Protein AF-A0A8T8SFH9-F1 (afdb_monomer)

Nearest PDB structures (foldseek):
  7yaq-assembly1_A-2  TM=5.877E-01  e=1.405E-04  Cucumis sativus
  7vwb-assembly1_B  TM=5.437E-01  e=1.162E-03  Cucumis sativus
  1uww-assembly1_B  TM=4.781E-01  e=2.701E-04  Halalkalibacter akibai
  2c26-assembly1_A  TM=3.599E-01  e=3.799E-05  Acetivi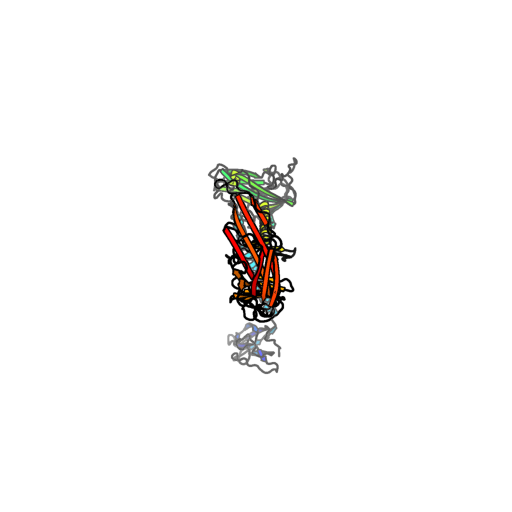brio thermocellus
  8ad2-assembly1_A  TM=5.393E-01  e=3.694E-03  Nicotiana tabacum

Sequence (638 aa):
MIPVDTSRKYRMRSQVSAWSPAGAGPTSTVYIGFVALDANGNYLDHGGYGTYRYAIAVASAIAHNERQSFSIIVTGEGNDGWGKFPPGTKYIRPMAILNYYSTNTYTWLSGIFVEDATESEAASSQASIATSQAAVATDRAAAAQTSFVNTASIQGNSLLKNSAFVDYPVAGFGNLPTGWGVYGSAAGIQRVAGVNGRPYALEFDVTSNPGAQTSVYTSPNAVGMKALDYMVAELDVTLVAGTLGGLGYLIRYSDGVGNYLGEAFDFNVPAMADAAGALPYWDGANQRGEPGKSYKWRILHRVPNNPNIRQVTIYLVADQYFFGWLSKKLRVDWCGLRVATETEVRDKTVLGPMEATVSSHSATLATHDARLASWLQRTSAGPARAEIEMFALDSSGNPTSEINLRARAISLGDVDEVLSVQDGRATVSGDLYVQQGRIVVDTGTHMKVIGNGFGSAGQFVEWFGPKMALNLCTEANGNAWLKKNGDAYFGGTLSAGILKNAVQTTSTSAAASVTTGAFGSNGGARVVTLSYSYSSNETILGACPASPTMTASIQLYRGTDATGVLLTTLNITNGTWSCSPGFGEFEPGGWNVDASGSLTYTDNSGGASASYFARISARNMPVGTNVTQRVGIVSTEA

Radius of gyration: 66.6 Å; Cα contacts (8 Å, |Δi|>4): 1486; chains: 1; bounding box: 108×100×189 Å

Structure (mmCIF, N/CA/C/O backbone):
data_AF-A0A8T8SFH9-F1
#
_entry.id   AF-A0A8T8SFH9-F1
#
loop_
_atom_site.group_PDB
_atom_site.id
_atom_site.type_symbol
_atom_site.label_atom_id
_atom_site.label_alt_id
_atom_site.label_comp_id
_atom_site.label_asym_id
_atom_site.label_entity_id
_atom_site.label_seq_id
_atom_site.pdbx_PDB_ins_code
_atom_site.Cartn_x
_atom_site.Cartn_y
_atom_site.Cartn_z
_atom_site.occupancy
_atom_site.B_iso_or_equiv
_atom_site.auth_seq_id
_atom_site.auth_comp_id
_atom_site.auth_asym_id
_atom_site.auth_atom_id
_atom_site.pdbx_PDB_model_num
ATOM 1 N N . MET A 1 1 ? 11.202 -54.130 -48.002 1.00 83.69 1 MET A N 1
ATOM 2 C CA . MET A 1 1 ? 10.240 -53.241 -47.309 1.00 83.69 1 MET A CA 1
ATOM 3 C C . MET A 1 1 ? 11.057 -52.224 -46.541 1.00 83.69 1 MET A C 1
ATOM 5 O O . MET A 1 1 ? 12.048 -52.629 -45.952 1.00 83.69 1 MET A O 1
ATOM 9 N N . ILE A 1 2 ? 10.711 -50.941 -46.612 1.00 93.50 2 ILE A N 1
ATOM 10 C CA . ILE A 1 2 ? 11.428 -49.865 -45.915 1.00 93.50 2 ILE A CA 1
ATOM 11 C C . ILE A 1 2 ? 10.606 -49.503 -44.672 1.00 93.50 2 ILE A C 1
ATOM 13 O O . ILE A 1 2 ? 9.440 -49.148 -44.848 1.00 93.50 2 ILE A O 1
ATOM 17 N N . PRO A 1 3 ? 11.141 -49.634 -43.446 1.00 95.31 3 PRO A N 1
ATOM 18 C CA . PRO A 1 3 ? 10.433 -49.199 -42.245 1.00 95.31 3 PRO A CA 1
ATOM 19 C C . PRO A 1 3 ? 10.297 -47.675 -42.235 1.00 95.31 3 PRO A C 1
ATOM 21 O O . PRO A 1 3 ? 11.236 -46.968 -42.602 1.00 95.31 3 PRO A O 1
ATOM 24 N N . VAL A 1 4 ? 9.138 -47.178 -41.811 1.00 95.56 4 VAL A N 1
ATOM 25 C CA . VAL A 1 4 ? 8.890 -45.741 -41.639 1.00 95.56 4 VAL A CA 1
ATOM 26 C C . VAL A 1 4 ? 8.213 -45.471 -40.304 1.00 95.56 4 VAL A C 1
ATOM 28 O O . VAL A 1 4 ? 7.349 -46.230 -39.866 1.00 95.56 4 VAL A O 1
ATOM 31 N N . ASP A 1 5 ? 8.591 -44.367 -39.674 1.00 96.62 5 ASP A N 1
ATOM 32 C CA . ASP A 1 5 ? 7.884 -43.795 -38.536 1.00 96.62 5 ASP A CA 1
ATOM 33 C C . ASP A 1 5 ? 7.017 -42.645 -39.042 1.00 96.62 5 ASP A C 1
ATOM 35 O O . ASP A 1 5 ? 7.513 -41.582 -39.403 1.00 96.62 5 ASP A O 1
ATOM 39 N N . THR A 1 6 ? 5.706 -42.846 -39.081 1.00 95.69 6 THR A N 1
ATOM 40 C CA . THR A 1 6 ? 4.773 -41.874 -39.655 1.00 95.69 6 THR A CA 1
ATOM 41 C C . THR A 1 6 ? 4.769 -40.530 -38.923 1.00 95.69 6 THR A C 1
ATOM 43 O O . THR A 1 6 ? 4.331 -39.543 -39.509 1.00 95.69 6 THR A O 1
ATOM 46 N N . SER A 1 7 ? 5.308 -40.433 -37.702 1.00 95.44 7 SER A N 1
ATOM 47 C CA . SER A 1 7 ? 5.492 -39.155 -36.995 1.00 95.44 7 SER A CA 1
ATOM 48 C C . SER A 1 7 ? 6.650 -38.306 -37.539 1.00 95.44 7 SER A C 1
ATOM 50 O O . SER A 1 7 ? 6.708 -37.098 -37.297 1.00 95.44 7 SER A O 1
ATOM 52 N N . ARG A 1 8 ? 7.557 -38.917 -38.306 1.00 96.81 8 ARG A N 1
ATOM 53 C CA . ARG A 1 8 ? 8.742 -38.281 -38.885 1.00 96.81 8 ARG A CA 1
ATOM 54 C C . ARG A 1 8 ? 8.456 -37.755 -40.295 1.00 96.81 8 ARG A C 1
ATOM 56 O O . ARG A 1 8 ? 7.411 -38.030 -40.895 1.00 96.81 8 ARG A O 1
ATOM 63 N N . LYS A 1 9 ? 9.360 -36.925 -40.817 1.00 96.12 9 LYS A N 1
ATOM 64 C CA . LYS A 1 9 ? 9.272 -36.324 -42.156 1.00 96.12 9 LYS A CA 1
ATOM 65 C C . LYS A 1 9 ? 10.235 -37.018 -43.103 1.00 96.12 9 LYS A C 1
ATOM 67 O O . LYS A 1 9 ? 11.445 -36.924 -42.927 1.00 96.12 9 LYS A O 1
ATOM 72 N N . TYR A 1 10 ? 9.708 -37.634 -44.153 1.00 96.69 10 TYR A N 1
ATOM 73 C CA . TYR A 1 10 ? 10.519 -38.296 -45.169 1.00 96.69 10 TYR A CA 1
ATOM 74 C C . TYR A 1 10 ? 10.523 -37.493 -46.457 1.00 96.69 10 TYR A C 1
ATOM 76 O O . TYR A 1 10 ? 9.465 -37.263 -47.046 1.00 96.69 10 TYR A O 1
ATOM 84 N N . ARG A 1 11 ? 11.710 -37.099 -46.923 1.00 96.06 11 ARG A N 1
ATOM 85 C CA . ARG A 1 11 ? 11.864 -36.519 -48.254 1.00 96.06 11 ARG A CA 1
ATOM 86 C C . ARG A 1 11 ? 11.963 -37.649 -49.263 1.00 96.06 11 ARG A C 1
ATOM 88 O O . ARG A 1 11 ? 12.863 -38.486 -49.213 1.00 96.06 11 ARG A O 1
ATOM 95 N N . MET A 1 12 ? 11.005 -37.678 -50.176 1.00 95.56 12 MET A N 1
ATOM 96 C CA . MET A 1 12 ? 10.938 -38.662 -51.241 1.00 95.56 12 MET A CA 1
ATOM 97 C C . MET A 1 12 ? 11.201 -37.979 -52.571 1.00 95.56 12 MET A C 1
ATOM 99 O O . MET A 1 12 ? 10.523 -37.012 -52.920 1.00 95.56 12 MET A O 1
ATOM 103 N N . ARG A 1 13 ? 12.208 -38.461 -53.299 1.00 95.50 13 ARG A N 1
ATOM 104 C CA . ARG A 1 13 ? 12.697 -37.837 -54.530 1.00 95.50 13 ARG A CA 1
ATOM 105 C C . ARG A 1 13 ? 12.774 -38.844 -55.655 1.00 95.50 13 ARG A C 1
ATOM 107 O O . ARG A 1 13 ? 13.091 -40.013 -55.443 1.00 95.50 13 ARG A O 1
ATOM 114 N N . SER A 1 14 ? 12.533 -38.375 -56.867 1.00 95.56 14 SER A N 1
ATOM 115 C CA . SER A 1 14 ? 12.741 -39.178 -58.060 1.00 95.56 14 SER A CA 1
ATOM 116 C C . SER A 1 14 ? 13.090 -38.304 -59.252 1.00 95.56 14 SER A C 1
ATOM 118 O O . SER A 1 14 ? 12.769 -37.119 -59.282 1.00 95.56 14 SER A O 1
ATOM 120 N N . GLN A 1 15 ? 13.756 -38.892 -60.237 1.00 94.94 15 GLN A N 1
ATOM 121 C CA . GLN A 1 15 ? 14.016 -38.254 -61.516 1.00 94.94 15 GLN A CA 1
ATOM 122 C C . GLN A 1 15 ? 13.658 -39.224 -62.630 1.00 94.94 15 GLN A C 1
ATOM 124 O O . GLN A 1 15 ? 14.067 -40.390 -62.606 1.00 94.94 15 GLN A O 1
ATOM 129 N N . VAL A 1 16 ? 12.908 -38.717 -63.600 1.00 93.25 16 VAL A N 1
ATOM 130 C CA . VAL A 1 16 ? 12.372 -39.496 -64.709 1.00 93.25 16 VAL A CA 1
ATOM 131 C C . VAL A 1 16 ? 12.607 -38.769 -66.027 1.00 93.25 16 VAL A C 1
ATOM 133 O O . VAL A 1 16 ? 12.571 -37.538 -66.095 1.00 93.25 16 VAL A O 1
ATOM 136 N N . SER A 1 17 ? 12.860 -39.547 -67.071 1.00 90.94 17 SER A N 1
ATOM 137 C CA . SER A 1 17 ? 12.998 -39.069 -68.443 1.00 90.94 17 SER A CA 1
ATOM 138 C C . SER A 1 17 ? 12.233 -39.968 -69.398 1.00 90.94 17 SER A C 1
ATOM 140 O O . SER A 1 17 ? 12.084 -41.161 -69.131 1.00 90.94 17 SER A O 1
ATOM 142 N N . ALA A 1 18 ? 11.788 -39.413 -70.522 1.00 89.00 18 ALA A N 1
ATOM 143 C CA . ALA A 1 18 ? 11.098 -40.160 -71.566 1.00 89.00 18 ALA A CA 1
ATOM 144 C C . ALA A 1 18 ? 11.756 -39.951 -72.936 1.00 89.00 18 ALA A C 1
ATOM 146 O O . ALA A 1 18 ? 12.239 -38.869 -73.264 1.00 89.00 18 ALA A O 1
ATOM 147 N N . TRP A 1 19 ? 11.755 -40.997 -73.752 1.00 88.00 19 TRP A N 1
ATOM 148 C CA . TRP A 1 19 ? 12.230 -41.005 -75.129 1.00 88.00 19 TRP A CA 1
ATOM 149 C C . TRP A 1 19 ? 11.242 -41.783 -76.000 1.00 88.00 19 TRP A C 1
ATOM 151 O O . TRP A 1 19 ? 10.697 -42.793 -75.577 1.00 88.00 19 TRP A O 1
ATOM 161 N N . SER A 1 20 ? 10.996 -41.327 -77.223 1.00 83.56 20 SER A N 1
ATOM 162 C CA . SER A 1 20 ? 10.034 -41.933 -78.155 1.00 83.56 20 SER A CA 1
ATOM 163 C C . SER A 1 20 ? 10.685 -42.052 -79.533 1.00 83.56 20 SER A C 1
ATOM 165 O O . SER A 1 20 ? 11.169 -41.036 -80.039 1.00 83.56 20 SER A O 1
ATOM 167 N N . PRO A 1 21 ? 10.691 -43.240 -80.165 1.00 78.38 21 PRO A N 1
ATOM 168 C CA . PRO A 1 21 ? 11.213 -43.417 -81.517 1.00 78.38 21 PRO A CA 1
ATOM 169 C C . PRO A 1 21 ? 10.359 -42.703 -82.579 1.00 78.38 21 PRO A C 1
ATOM 171 O O . PRO A 1 21 ? 10.842 -42.478 -83.683 1.00 78.38 21 PRO A O 1
ATOM 174 N N . ALA A 1 22 ? 9.116 -42.316 -82.257 1.00 73.38 22 ALA A N 1
ATOM 175 C CA . ALA A 1 22 ? 8.219 -41.582 -83.154 1.00 73.38 22 ALA A CA 1
ATOM 176 C C . ALA A 1 22 ? 8.472 -40.055 -83.183 1.00 73.38 22 ALA A C 1
ATOM 178 O O . ALA A 1 22 ? 7.793 -39.336 -83.916 1.00 73.38 22 ALA A O 1
ATOM 179 N N . GLY A 1 23 ? 9.435 -39.539 -82.406 1.00 70.81 23 GLY A N 1
ATOM 180 C CA . GLY A 1 23 ? 9.748 -38.107 -82.331 1.00 70.81 23 GLY A CA 1
ATOM 181 C C . GLY A 1 23 ? 8.833 -37.335 -81.373 1.00 70.81 23 GLY A C 1
ATOM 182 O O . GLY A 1 23 ? 8.633 -37.760 -80.236 1.00 70.81 23 GLY A O 1
ATOM 183 N N . ALA A 1 24 ? 8.303 -36.184 -81.812 1.00 65.38 24 ALA A N 1
ATOM 184 C CA . ALA A 1 24 ? 7.523 -35.221 -81.016 1.00 65.38 24 ALA A CA 1
ATOM 185 C C . ALA A 1 24 ? 6.098 -35.697 -80.618 1.00 65.38 24 ALA A C 1
ATOM 187 O O . ALA A 1 24 ? 5.137 -34.933 -80.685 1.00 65.38 24 ALA A O 1
ATOM 188 N N . GLY A 1 25 ? 5.954 -36.950 -80.179 1.00 59.69 25 GLY A N 1
ATOM 189 C CA . GLY A 1 25 ? 4.750 -37.475 -79.525 1.00 59.69 25 GLY A CA 1
ATOM 190 C C . GLY A 1 25 ? 4.937 -38.897 -78.974 1.00 59.69 25 GLY A C 1
ATOM 191 O O . GLY A 1 25 ? 5.950 -39.539 -79.269 1.00 59.69 25 GLY A O 1
ATOM 192 N N . PRO A 1 26 ? 3.945 -39.451 -78.249 1.00 58.88 26 PRO A N 1
ATOM 193 C CA . PRO A 1 26 ? 3.158 -38.859 -77.156 1.00 58.88 26 PRO A CA 1
ATOM 194 C C . PRO A 1 26 ? 3.973 -38.736 -75.845 1.00 58.88 26 PRO A C 1
ATOM 196 O O . PRO A 1 26 ? 5.006 -39.389 -75.676 1.00 58.88 26 PRO A O 1
ATOM 199 N N . THR A 1 27 ? 3.512 -37.894 -74.911 1.00 71.88 27 THR A N 1
ATOM 200 C CA . THR A 1 27 ? 4.072 -37.786 -73.551 1.00 71.88 27 THR A CA 1
ATOM 201 C C . THR A 1 27 ? 3.869 -39.096 -72.792 1.00 71.88 27 THR A C 1
ATOM 203 O O . THR A 1 27 ? 2.802 -39.704 -72.868 1.00 71.88 27 THR A O 1
ATOM 206 N N . SER A 1 28 ? 4.880 -39.545 -72.046 1.00 85.00 28 SER A N 1
ATOM 207 C CA . SER A 1 28 ? 4.666 -40.648 -71.112 1.00 85.00 28 SER A CA 1
ATOM 208 C C . SER A 1 28 ? 4.001 -40.127 -69.843 1.00 85.00 28 SER A C 1
ATOM 210 O O . SER A 1 28 ? 4.488 -39.166 -69.250 1.00 85.00 28 SER A O 1
ATOM 212 N N . THR A 1 29 ? 2.911 -40.755 -69.405 1.00 90.75 29 THR A N 1
ATOM 213 C CA . THR A 1 29 ? 2.301 -40.464 -68.105 1.00 90.75 29 THR A CA 1
ATOM 214 C C . THR A 1 29 ? 2.891 -41.375 -67.037 1.00 90.75 29 THR A C 1
ATOM 216 O O . THR A 1 29 ? 2.795 -42.604 -67.126 1.00 90.75 29 THR A O 1
ATOM 219 N N . VAL A 1 30 ? 3.463 -40.761 -65.999 1.00 91.62 30 VAL A N 1
ATOM 220 C CA . VAL A 1 30 ? 4.100 -41.464 -64.888 1.00 91.62 30 VAL A CA 1
ATOM 221 C C . VAL A 1 30 ? 3.360 -41.262 -63.571 1.00 91.62 30 VAL A C 1
ATOM 223 O O . VAL A 1 30 ? 2.831 -40.187 -63.276 1.00 91.62 30 VAL A O 1
ATOM 226 N N . TYR A 1 31 ? 3.368 -42.312 -62.759 1.00 93.25 31 TYR A N 1
ATOM 227 C CA . TYR A 1 31 ? 2.920 -42.298 -61.374 1.00 93.25 31 TYR A CA 1
ATOM 228 C C . TYR A 1 31 ? 4.036 -42.854 -60.504 1.00 93.25 31 TYR A C 1
ATOM 230 O O . TYR A 1 31 ? 4.497 -43.970 -60.734 1.00 93.25 31 TYR A O 1
ATOM 238 N N . ILE A 1 32 ? 4.488 -42.091 -59.516 1.00 95.00 32 ILE A N 1
ATOM 239 C CA . ILE A 1 32 ? 5.632 -42.458 -58.680 1.00 95.00 32 ILE A CA 1
ATOM 240 C C . ILE A 1 32 ? 5.259 -42.233 -57.220 1.00 95.00 32 ILE A C 1
ATOM 242 O O . ILE A 1 32 ? 4.730 -41.186 -56.844 1.00 95.00 32 ILE A O 1
ATOM 246 N N . GLY A 1 33 ? 5.545 -43.218 -56.378 1.00 94.50 33 GLY A N 1
ATOM 247 C CA . GLY A 1 33 ? 5.275 -43.119 -54.954 1.00 94.50 33 GLY A CA 1
ATOM 248 C C . GLY A 1 33 ? 5.557 -44.422 -54.234 1.00 94.50 33 GLY A C 1
ATOM 249 O O . GLY A 1 33 ? 6.613 -45.025 -54.431 1.00 94.50 33 GLY A O 1
ATOM 250 N N . PHE A 1 34 ? 4.635 -44.854 -53.380 1.00 94.94 34 PHE A N 1
ATOM 251 C CA . PHE A 1 34 ? 4.823 -46.048 -52.574 1.00 94.94 34 PHE A CA 1
ATOM 252 C C . PHE A 1 34 ? 3.524 -46.793 -52.268 1.00 94.94 34 PHE A C 1
ATOM 254 O O . PHE A 1 34 ? 2.430 -46.233 -52.193 1.00 94.94 34 PHE A O 1
ATOM 261 N N . VAL A 1 35 ? 3.688 -48.087 -52.031 1.00 94.94 35 VAL A N 1
ATOM 262 C CA . VAL A 1 35 ? 2.695 -48.950 -51.402 1.00 94.94 35 VAL A CA 1
ATOM 263 C C . VAL A 1 35 ? 2.871 -48.860 -49.891 1.00 94.94 35 VAL A C 1
ATOM 265 O O . VAL A 1 35 ? 4.000 -49.002 -49.413 1.00 94.94 35 VAL A O 1
ATOM 268 N N . ALA A 1 36 ? 1.784 -48.650 -49.152 1.00 95.44 36 ALA A N 1
ATOM 269 C CA . ALA A 1 36 ? 1.792 -48.646 -47.694 1.00 95.44 36 ALA A CA 1
ATOM 270 C C . ALA A 1 36 ? 1.401 -50.019 -47.139 1.00 95.44 36 ALA A C 1
ATOM 272 O O . ALA A 1 36 ? 0.486 -50.669 -47.648 1.00 95.44 36 ALA A O 1
ATOM 273 N N . LEU A 1 37 ? 2.121 -50.463 -46.110 1.00 95.56 37 LEU A N 1
ATOM 274 C CA . LEU A 1 37 ? 1.965 -51.784 -45.516 1.00 95.56 37 LEU A CA 1
ATOM 275 C C . LEU A 1 37 ? 1.876 -51.674 -43.992 1.00 95.56 37 LEU A C 1
ATOM 277 O O . LEU A 1 37 ? 2.598 -50.874 -43.382 1.00 95.56 37 LEU A O 1
ATOM 281 N N . ASP A 1 38 ? 1.010 -52.488 -43.393 1.00 95.56 38 ASP A N 1
ATOM 282 C CA . ASP A 1 38 ? 0.868 -52.598 -41.939 1.00 95.56 38 ASP A CA 1
ATOM 283 C C . ASP A 1 38 ? 2.044 -53.369 -41.301 1.00 95.56 38 ASP A C 1
ATOM 285 O O . ASP A 1 38 ? 2.980 -53.803 -41.981 1.00 95.56 38 ASP A O 1
ATOM 289 N N . ALA A 1 39 ? 2.007 -53.552 -39.977 1.00 94.75 39 ALA A N 1
ATOM 290 C CA . ALA A 1 39 ? 3.039 -54.282 -39.230 1.00 94.75 39 ALA A CA 1
ATOM 291 C C . ALA A 1 39 ? 3.216 -55.746 -39.681 1.00 94.75 39 ALA A C 1
ATOM 293 O O . ALA A 1 39 ? 4.299 -56.306 -39.530 1.00 94.75 39 ALA A O 1
ATOM 294 N N . ASN A 1 40 ? 2.168 -56.348 -40.245 1.00 94.88 40 ASN A N 1
ATOM 295 C CA . ASN A 1 40 ? 2.146 -57.733 -40.706 1.00 94.88 40 ASN A CA 1
ATOM 296 C C . ASN A 1 40 ? 2.504 -57.854 -42.199 1.00 94.88 40 ASN A C 1
ATOM 298 O O . ASN A 1 40 ? 2.594 -58.960 -42.728 1.00 94.88 40 ASN A O 1
ATOM 302 N N . GLY A 1 41 ? 2.726 -56.728 -42.886 1.00 90.69 41 GLY A N 1
ATOM 303 C CA . GLY A 1 41 ? 3.025 -56.677 -44.312 1.00 90.69 41 GLY A CA 1
ATOM 304 C C . GLY A 1 41 ? 1.798 -56.728 -45.225 1.00 90.69 41 GLY A C 1
ATOM 305 O O . GLY A 1 41 ? 1.976 -56.931 -46.429 1.00 90.69 41 GLY A O 1
ATOM 306 N N . ASN A 1 42 ? 0.588 -56.524 -44.694 1.00 94.25 42 ASN A N 1
ATOM 307 C CA . ASN A 1 42 ? -0.634 -56.414 -45.491 1.00 94.25 42 ASN A CA 1
ATOM 308 C C . ASN A 1 42 ? -0.739 -55.036 -46.148 1.00 94.25 42 ASN A C 1
ATOM 310 O O . ASN A 1 42 ? -0.298 -54.035 -45.583 1.00 94.25 42 ASN A O 1
ATOM 314 N N . TYR A 1 43 ? -1.364 -54.983 -47.324 1.00 93.12 43 TYR A N 1
ATOM 315 C CA . TYR A 1 43 ? -1.677 -53.735 -48.022 1.00 93.12 43 TYR A CA 1
ATOM 316 C C . TYR A 1 43 ? -2.681 -52.900 -47.225 1.00 93.12 43 TYR A C 1
ATOM 318 O O . TYR A 1 43 ? -3.707 -53.415 -46.784 1.00 93.12 43 TYR A O 1
ATOM 326 N N . LEU A 1 44 ? -2.383 -51.612 -47.063 1.00 92.62 44 LEU A N 1
ATOM 327 C CA . LEU A 1 44 ? -3.268 -50.655 -46.402 1.00 92.62 44 LEU A CA 1
ATOM 328 C C . LEU A 1 44 ? -4.176 -49.944 -47.405 1.00 92.62 44 LEU A C 1
ATOM 330 O O . LEU A 1 44 ? -3.811 -49.764 -48.565 1.00 92.62 44 LEU A O 1
ATOM 334 N N . ASP A 1 45 ? -5.348 -49.512 -46.941 1.00 88.12 45 ASP A N 1
ATOM 335 C CA . ASP A 1 45 ? -6.274 -48.720 -47.748 1.00 88.12 45 ASP A CA 1
ATOM 336 C C . ASP A 1 45 ? -5.770 -47.277 -47.914 1.00 88.12 45 ASP A C 1
ATOM 338 O O . ASP A 1 45 ? -5.548 -46.537 -46.951 1.00 88.12 45 ASP A O 1
ATOM 342 N N . HIS A 1 46 ? -5.612 -46.870 -49.169 1.00 86.69 46 HIS A N 1
ATOM 343 C CA . HIS A 1 46 ? -5.162 -45.542 -49.567 1.00 86.69 46 HIS A CA 1
ATOM 344 C C . HIS A 1 46 ? -6.329 -44.540 -49.737 1.00 86.69 46 HIS A C 1
ATOM 346 O O . HIS A 1 46 ? -6.092 -43.356 -50.012 1.00 86.69 46 HIS A O 1
ATOM 352 N N . GLY A 1 47 ? -7.578 -44.977 -49.538 1.00 85.69 47 GLY A N 1
ATOM 353 C CA . GLY A 1 47 ? -8.784 -44.161 -49.653 1.00 85.69 47 GLY A CA 1
ATOM 354 C C . GLY A 1 47 ? -8.999 -43.631 -51.075 1.00 85.69 47 GLY A C 1
ATOM 355 O O . GLY A 1 47 ? -8.704 -44.298 -52.064 1.00 85.69 47 GLY A O 1
ATOM 356 N N . GLY A 1 48 ? -9.466 -42.384 -51.198 1.00 83.75 48 GLY A N 1
ATOM 357 C CA . GLY A 1 48 ? -9.725 -41.734 -52.494 1.00 83.75 48 GLY A CA 1
ATOM 358 C C . GLY A 1 48 ? -8.487 -41.437 -53.358 1.00 83.75 48 GLY A C 1
ATOM 359 O O . GLY A 1 48 ? -8.625 -40.874 -54.439 1.00 83.75 48 GLY A O 1
ATOM 360 N N . TYR A 1 49 ? -7.281 -41.800 -52.912 1.00 84.38 49 TYR A N 1
ATOM 361 C CA . TYR A 1 49 ? -6.009 -41.471 -53.572 1.00 84.38 49 TYR A CA 1
ATOM 362 C C . TYR A 1 49 ? -5.497 -42.585 -54.502 1.00 84.38 49 TYR A C 1
ATOM 364 O O . TYR A 1 49 ? -4.359 -42.538 -54.972 1.00 84.38 49 TYR A O 1
ATOM 372 N N . GLY A 1 50 ? -6.356 -43.561 -54.807 1.00 77.44 50 GLY A N 1
ATOM 373 C CA . GLY A 1 50 ? -6.088 -44.654 -55.738 1.00 77.44 50 GLY A CA 1
ATOM 374 C C . GLY A 1 50 ? -5.535 -45.904 -55.056 1.00 77.44 50 GLY A C 1
ATOM 375 O O . GLY A 1 50 ? -5.542 -46.025 -53.839 1.00 77.44 50 GLY A O 1
ATOM 376 N N . THR A 1 51 ? -5.061 -46.859 -55.858 1.00 82.44 51 THR A N 1
ATOM 377 C CA . THR A 1 51 ? -4.580 -48.168 -55.373 1.00 82.44 51 THR A CA 1
ATOM 378 C C . THR A 1 51 ? -3.299 -48.072 -54.538 1.00 82.44 51 THR A C 1
ATOM 380 O O . THR A 1 51 ? -3.068 -48.911 -53.674 1.00 82.44 51 THR A O 1
ATOM 383 N N . TYR A 1 52 ? -2.471 -47.054 -54.788 1.00 90.06 52 TYR A N 1
ATOM 384 C CA . TYR A 1 52 ? -1.191 -46.822 -54.120 1.00 90.06 52 TYR A CA 1
ATOM 385 C C . TYR A 1 52 ? -0.993 -45.321 -53.861 1.00 90.06 52 TYR A C 1
ATOM 387 O O . TYR A 1 52 ? -1.646 -44.483 -54.480 1.00 90.06 52 TYR A O 1
ATOM 395 N N . ARG A 1 53 ? -0.064 -44.944 -52.971 1.00 92.88 53 ARG A N 1
ATOM 396 C CA . ARG A 1 53 ? 0.201 -43.534 -52.641 1.00 92.88 53 ARG A CA 1
ATOM 397 C C . ARG A 1 53 ? 1.198 -42.957 -53.641 1.00 92.88 53 ARG A C 1
ATOM 399 O O . ARG A 1 53 ? 2.405 -43.034 -53.426 1.00 92.88 53 ARG A O 1
ATOM 406 N N . TYR A 1 54 ? 0.709 -42.332 -54.706 1.00 93.38 54 TYR A N 1
ATOM 407 C CA . TYR A 1 54 ? 1.529 -41.677 -55.738 1.00 93.38 54 TYR A CA 1
ATOM 408 C C . TYR A 1 54 ? 2.080 -40.303 -55.304 1.00 93.38 54 TYR A C 1
ATOM 410 O O . TYR A 1 54 ? 1.978 -39.320 -56.024 1.00 93.38 54 TYR A O 1
ATOM 418 N N . ALA A 1 55 ? 2.644 -40.215 -54.097 1.00 92.31 55 ALA A N 1
ATOM 419 C CA . ALA A 1 55 ? 3.045 -38.952 -53.470 1.00 92.31 55 ALA A CA 1
ATOM 420 C C . ALA A 1 55 ? 4.075 -38.141 -54.275 1.00 92.31 55 ALA A C 1
ATOM 422 O O . ALA A 1 55 ? 4.104 -36.920 -54.175 1.00 92.31 55 ALA A O 1
ATOM 423 N N . ILE A 1 56 ? 4.949 -38.812 -55.029 1.00 94.75 56 ILE A N 1
ATOM 424 C CA . ILE A 1 56 ? 6.106 -38.178 -55.671 1.00 94.75 56 ILE A CA 1
ATOM 425 C C . ILE A 1 56 ? 5.700 -37.567 -57.015 1.00 94.75 56 ILE A C 1
ATOM 427 O O . ILE A 1 56 ? 6.087 -36.443 -57.314 1.00 94.75 56 ILE A O 1
ATOM 431 N N . ALA A 1 57 ? 4.914 -38.291 -57.812 1.00 92.75 57 ALA A N 1
ATOM 432 C CA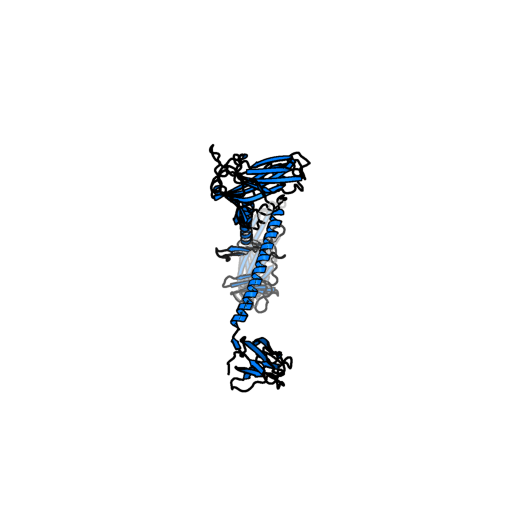 . ALA A 1 57 ? 4.370 -37.815 -59.079 1.00 92.75 57 ALA A CA 1
ATOM 433 C C . ALA A 1 57 ? 3.013 -38.480 -59.335 1.00 92.75 57 ALA A C 1
ATOM 435 O O . ALA A 1 57 ? 2.909 -39.708 -59.286 1.00 92.75 57 ALA A O 1
ATOM 436 N N . VAL A 1 58 ? 1.988 -37.681 -59.633 1.00 91.44 58 VAL A N 1
ATOM 437 C CA . VAL A 1 58 ? 0.631 -38.154 -59.947 1.00 91.44 58 VAL A CA 1
ATOM 438 C C . VAL A 1 58 ? 0.305 -37.735 -61.369 1.00 91.44 58 VAL A C 1
ATOM 440 O O . VAL A 1 58 ? 0.364 -36.543 -61.670 1.00 91.44 58 VAL A O 1
ATOM 443 N N . ALA A 1 59 ? -0.038 -38.697 -62.229 1.00 90.69 59 ALA A N 1
ATOM 444 C CA . ALA A 1 59 ? -0.463 -38.448 -63.609 1.00 90.69 59 ALA A CA 1
ATOM 445 C C . ALA A 1 59 ? 0.456 -37.465 -64.364 1.00 90.69 59 ALA A C 1
ATOM 447 O O . ALA A 1 59 ? -0.005 -36.635 -65.146 1.00 90.69 59 ALA A O 1
ATOM 448 N N . SER A 1 60 ? 1.761 -37.510 -64.087 1.00 90.62 60 SER A N 1
ATOM 449 C CA . SER A 1 60 ? 2.697 -36.489 -64.552 1.00 90.62 60 SER A CA 1
ATOM 450 C C . SER A 1 60 ? 3.169 -36.832 -65.960 1.00 90.62 60 SER A C 1
ATOM 452 O O . SER A 1 60 ? 3.650 -37.936 -66.201 1.00 90.62 60 SER A O 1
ATOM 454 N N . ALA A 1 61 ? 2.992 -35.907 -66.900 1.00 90.06 61 ALA A N 1
ATOM 455 C CA . ALA A 1 61 ? 3.378 -36.095 -68.293 1.00 90.06 61 ALA A CA 1
ATOM 456 C C . ALA A 1 61 ? 4.849 -35.712 -68.505 1.00 90.06 61 ALA A C 1
ATOM 458 O O . ALA A 1 61 ? 5.244 -34.598 -68.173 1.00 90.06 61 ALA A O 1
ATOM 459 N N . ILE A 1 62 ? 5.631 -36.621 -69.087 1.00 89.38 62 ILE A N 1
ATOM 460 C CA . ILE A 1 62 ? 7.043 -36.425 -69.432 1.00 89.38 62 ILE A CA 1
ATOM 461 C C . ILE A 1 62 ? 7.176 -36.453 -70.953 1.00 89.38 62 ILE A C 1
ATOM 463 O O . ILE A 1 62 ? 6.842 -37.458 -71.593 1.00 89.38 62 ILE A O 1
ATOM 467 N N . ALA A 1 63 ? 7.633 -35.353 -71.548 1.00 88.38 63 ALA A N 1
ATOM 468 C CA . ALA A 1 63 ? 7.795 -35.246 -72.991 1.00 88.38 63 ALA A CA 1
ATOM 469 C C . ALA A 1 63 ? 9.040 -35.984 -73.509 1.00 88.38 63 ALA A C 1
ATOM 471 O O . ALA A 1 63 ? 9.950 -36.356 -72.765 1.00 88.38 63 ALA A O 1
ATOM 472 N N . HIS A 1 64 ? 9.077 -36.194 -74.826 1.00 86.94 64 HIS A N 1
ATOM 473 C CA . HIS A 1 64 ? 10.242 -36.737 -75.520 1.00 86.94 64 HIS A CA 1
ATOM 474 C C . HIS A 1 64 ? 11.492 -35.884 -75.241 1.00 86.94 64 HIS A C 1
ATOM 476 O O . HIS A 1 64 ? 11.462 -34.671 -75.428 1.00 86.94 64 HIS A O 1
ATOM 482 N N . ASN A 1 65 ? 12.590 -36.528 -74.835 1.00 88.12 65 ASN A N 1
ATOM 483 C CA . ASN A 1 65 ? 13.854 -35.904 -74.422 1.00 88.12 65 ASN A CA 1
ATOM 484 C C . ASN A 1 65 ? 13.754 -34.965 -73.208 1.00 88.12 65 ASN A C 1
ATOM 486 O O . ASN A 1 65 ? 14.692 -34.216 -72.934 1.00 88.12 65 ASN A O 1
ATOM 490 N N . GLU A 1 66 ? 12.664 -35.019 -72.443 1.00 88.69 66 GLU A N 1
ATOM 491 C CA . GLU A 1 66 ? 12.533 -34.256 -71.208 1.00 88.69 66 GLU A CA 1
ATOM 492 C C . GLU A 1 66 ? 13.084 -35.037 -70.008 1.00 88.69 66 GLU A C 1
ATOM 494 O O . GLU A 1 66 ? 13.011 -36.268 -69.929 1.00 88.69 66 GLU A O 1
ATOM 499 N N . ARG A 1 67 ? 13.635 -34.308 -69.037 1.00 91.06 67 ARG A N 1
ATOM 500 C CA . ARG A 1 67 ? 14.012 -34.825 -67.723 1.00 91.06 67 ARG A CA 1
ATOM 501 C C . ARG A 1 67 ? 13.345 -33.978 -66.652 1.00 91.06 67 ARG A C 1
ATOM 503 O O . ARG A 1 67 ? 13.620 -32.787 -66.564 1.00 91.06 67 ARG A O 1
ATOM 510 N N . GLN A 1 68 ? 12.540 -34.608 -65.803 1.00 93.25 68 GLN A N 1
ATOM 511 C CA . GLN A 1 68 ? 11.894 -33.948 -64.671 1.00 93.25 68 GLN A CA 1
ATOM 512 C C . GLN A 1 68 ? 12.353 -34.561 -63.351 1.00 93.25 68 GLN A C 1
ATOM 514 O O . GLN A 1 68 ? 12.575 -35.770 -63.247 1.00 93.25 68 GLN A O 1
ATOM 519 N N . SER A 1 69 ? 12.503 -33.705 -62.340 1.00 95.06 69 SER A N 1
ATOM 520 C CA . SER A 1 69 ? 12.837 -34.103 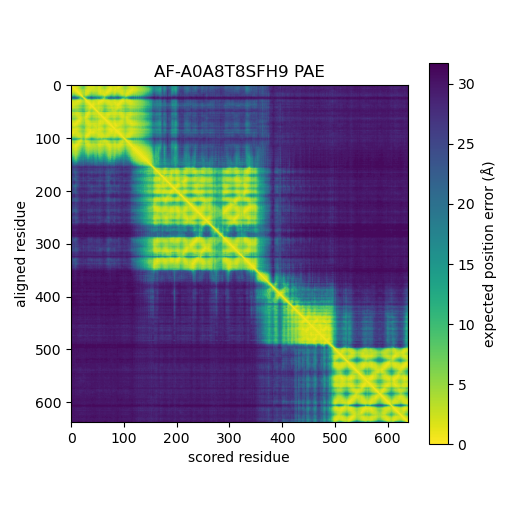-60.973 1.00 95.06 69 SER A CA 1
ATOM 521 C C . SER A 1 69 ? 11.664 -33.779 -60.059 1.00 95.06 69 SER A C 1
ATOM 523 O O . SER A 1 69 ? 11.140 -32.670 -60.090 1.00 95.06 69 SER A O 1
ATOM 525 N N . PHE A 1 70 ? 11.292 -34.737 -59.224 1.00 95.06 70 PHE A N 1
ATOM 526 C CA . PHE A 1 70 ? 10.197 -34.638 -58.272 1.00 95.06 70 PHE A CA 1
ATOM 527 C C . PHE A 1 70 ? 10.729 -34.761 -56.848 1.00 95.06 70 PHE A C 1
ATOM 529 O O . PHE A 1 70 ? 11.659 -35.530 -56.586 1.00 95.06 70 PHE A O 1
ATOM 536 N N . SER A 1 71 ? 10.130 -34.013 -55.926 1.00 94.62 71 SER A N 1
ATOM 537 C CA . SER A 1 71 ? 10.461 -34.046 -54.504 1.00 94.62 71 SER A CA 1
ATOM 538 C C . SER A 1 71 ? 9.226 -33.721 -53.677 1.00 94.62 71 SER A C 1
ATOM 540 O O . SER A 1 71 ? 8.546 -32.736 -53.950 1.00 94.62 71 SER A O 1
ATOM 542 N N . ILE A 1 72 ? 8.970 -34.509 -52.637 1.00 95.56 72 ILE A N 1
ATOM 543 C CA . ILE A 1 72 ? 7.896 -34.260 -51.674 1.00 95.56 72 ILE A CA 1
ATOM 544 C C . ILE A 1 72 ? 8.349 -34.626 -50.259 1.00 95.56 72 ILE A C 1
ATOM 546 O O . ILE A 1 72 ? 9.160 -35.535 -50.081 1.00 95.56 72 ILE A O 1
ATOM 550 N N . ILE A 1 73 ? 7.808 -33.936 -49.254 1.00 95.69 73 ILE A N 1
ATOM 551 C CA . ILE A 1 73 ? 7.876 -34.369 -47.856 1.00 95.69 73 ILE A CA 1
ATOM 552 C C . ILE A 1 73 ? 6.603 -35.142 -47.517 1.00 95.69 73 ILE A C 1
ATOM 554 O O . ILE A 1 73 ? 5.500 -34.609 -47.634 1.00 95.69 73 ILE A O 1
ATOM 558 N N . VAL A 1 74 ? 6.765 -36.382 -47.065 1.00 96.25 74 VAL A N 1
ATOM 559 C CA . VAL A 1 74 ? 5.678 -37.228 -46.566 1.00 96.25 74 VAL A CA 1
ATOM 560 C C . VAL A 1 74 ? 5.786 -37.333 -45.049 1.00 96.25 74 VAL A C 1
ATOM 562 O O . VAL A 1 74 ? 6.848 -37.674 -44.525 1.00 96.25 74 VAL A O 1
ATOM 565 N N . THR A 1 75 ? 4.709 -37.001 -44.336 1.00 96.19 75 THR A N 1
ATOM 566 C CA . THR A 1 75 ? 4.689 -37.003 -42.866 1.00 96.19 75 THR A CA 1
ATOM 567 C C . THR A 1 75 ? 3.278 -37.056 -42.289 1.00 96.19 75 THR A C 1
ATOM 569 O O . THR A 1 75 ? 2.348 -36.449 -42.823 1.00 96.19 75 THR A O 1
ATOM 572 N N . GLY A 1 76 ? 3.116 -37.715 -41.147 1.00 96.62 76 GLY A N 1
ATOM 573 C CA . GLY A 1 76 ? 1.832 -37.938 -40.498 1.00 96.62 76 GLY A CA 1
ATOM 574 C C . GLY A 1 76 ? 0.967 -38.968 -41.220 1.00 96.62 76 GLY A C 1
ATOM 575 O O . GLY A 1 76 ? 1.158 -39.266 -42.403 1.00 96.62 76 GLY A O 1
ATOM 576 N N . GLU A 1 77 ? -0.012 -39.490 -40.489 1.00 95.44 77 GLU A N 1
ATOM 577 C CA . GLU A 1 77 ? -1.014 -40.408 -41.021 1.00 95.44 77 GLU A CA 1
ATOM 578 C C . GLU A 1 77 ? -2.260 -39.654 -41.487 1.00 95.44 77 GLU A C 1
ATOM 580 O O . GLU A 1 77 ? -2.691 -38.700 -40.840 1.00 95.44 77 GLU A O 1
ATOM 585 N N . GLY A 1 78 ? -2.827 -40.071 -42.615 1.00 93.81 78 GLY A N 1
ATOM 586 C CA . GLY A 1 78 ? -4.015 -39.458 -43.188 1.00 93.81 78 GLY A CA 1
ATOM 587 C C . GLY A 1 78 ? -4.296 -39.923 -44.613 1.00 93.81 78 GLY A C 1
ATOM 588 O O . GLY A 1 78 ? -3.390 -40.205 -45.398 1.00 93.81 78 GLY A O 1
ATOM 589 N N . ASN A 1 79 ? -5.583 -39.978 -44.946 1.00 91.44 79 ASN A N 1
ATOM 590 C CA . ASN A 1 79 ? -6.082 -40.171 -46.308 1.00 91.44 79 ASN A CA 1
ATOM 591 C C . ASN A 1 79 ? -6.721 -38.867 -46.822 1.00 91.44 79 ASN A C 1
ATOM 593 O O . ASN A 1 79 ? -7.770 -38.895 -47.452 1.00 91.44 79 ASN A O 1
ATOM 597 N N . ASP A 1 80 ? -6.094 -37.731 -46.520 1.00 89.19 80 ASP A N 1
ATOM 598 C CA . ASP A 1 80 ? -6.528 -36.357 -46.819 1.00 89.19 80 ASP A CA 1
ATOM 599 C C . ASP A 1 80 ? -5.491 -35.567 -47.647 1.00 89.19 80 ASP A C 1
ATOM 601 O O . ASP A 1 80 ? -5.717 -34.416 -48.021 1.00 89.19 80 ASP A O 1
ATOM 605 N N . GLY A 1 81 ? -4.356 -36.186 -47.997 1.00 89.88 81 GLY A N 1
ATOM 606 C CA . GLY A 1 81 ? -3.338 -35.567 -48.843 1.00 89.88 81 GLY A CA 1
ATOM 607 C C . GLY A 1 81 ? -2.364 -36.554 -49.487 1.00 89.88 81 GLY A C 1
ATOM 608 O O . GLY A 1 81 ? -2.168 -37.681 -49.031 1.00 89.88 81 GLY A O 1
ATOM 609 N N . TRP A 1 82 ? -1.707 -36.119 -50.566 1.00 90.69 82 TRP A N 1
ATOM 610 C CA . TRP A 1 82 ? -0.660 -36.902 -51.239 1.00 90.69 82 TRP A CA 1
ATOM 611 C C . TRP A 1 82 ? 0.621 -37.026 -50.397 1.00 90.69 82 TRP A C 1
ATOM 613 O O . TRP A 1 82 ? 1.292 -38.048 -50.469 1.00 90.69 82 TRP A O 1
ATOM 623 N N . GLY A 1 83 ? 0.924 -36.037 -49.547 1.00 93.50 83 GLY A N 1
ATOM 624 C CA . GLY A 1 83 ? 2.076 -36.021 -48.629 1.00 93.50 83 GLY A CA 1
ATOM 625 C C . GLY A 1 83 ? 1.838 -36.713 -47.280 1.00 93.50 83 GLY A C 1
ATOM 626 O O . GLY A 1 83 ? 2.486 -36.365 -46.294 1.00 93.50 83 GLY A O 1
ATOM 627 N N . LYS A 1 84 ? 0.889 -37.652 -47.206 1.00 95.06 84 LYS A N 1
ATOM 628 C CA . LYS A 1 84 ? 0.537 -38.388 -45.985 1.00 95.06 84 LYS A CA 1
ATOM 629 C C . LYS A 1 84 ? 0.778 -39.882 -46.139 1.00 95.06 84 LYS A C 1
ATOM 631 O O . LYS A 1 84 ? 0.639 -40.446 -47.229 1.00 95.06 84 LYS A O 1
ATOM 636 N N . PHE A 1 85 ? 1.110 -40.527 -45.030 1.00 95.94 85 PHE A N 1
ATOM 637 C CA . PHE A 1 85 ? 1.069 -41.978 -44.938 1.00 95.94 85 PHE A CA 1
ATOM 638 C C . PHE A 1 85 ? -0.381 -42.425 -44.722 1.00 95.94 85 PHE A C 1
ATOM 640 O O . PHE A 1 85 ? -1.063 -41.840 -43.886 1.00 95.94 85 PHE A O 1
ATOM 647 N N . PRO A 1 86 ? -0.887 -43.454 -45.422 1.00 95.44 86 PRO A N 1
ATOM 648 C CA . PRO A 1 86 ? -2.160 -44.061 -45.048 1.00 95.44 86 PRO A CA 1
ATOM 649 C C . PRO A 1 86 ? -2.172 -44.480 -43.566 1.00 95.44 86 PRO A C 1
ATOM 651 O O . PRO A 1 86 ? -1.130 -44.923 -43.062 1.00 95.44 86 PRO A O 1
ATOM 654 N N . PRO A 1 87 ? -3.306 -44.358 -42.856 1.00 95.31 87 PRO A N 1
ATOM 655 C CA . PRO A 1 87 ? -3.387 -44.753 -41.453 1.00 95.31 87 PRO A CA 1
ATOM 656 C C . PRO A 1 87 ? -2.923 -46.196 -41.216 1.00 95.31 87 PRO A C 1
ATOM 658 O O . PRO A 1 87 ? -3.292 -47.104 -41.961 1.00 95.31 87 PRO A O 1
ATOM 661 N N . GLY A 1 88 ? -2.093 -46.405 -40.192 1.00 94.50 88 GLY A N 1
ATOM 662 C CA . GLY A 1 88 ? -1.531 -47.715 -39.845 1.00 94.50 88 GLY A CA 1
ATOM 663 C C . GLY A 1 88 ? -0.247 -48.110 -40.587 1.00 94.50 88 GLY A C 1
ATOM 664 O O . GLY A 1 88 ? 0.238 -49.227 -40.393 1.00 94.50 88 GLY A O 1
ATOM 665 N N . THR A 1 89 ? 0.335 -47.225 -41.406 1.00 96.25 89 THR A N 1
ATOM 666 C CA . THR A 1 89 ? 1.577 -47.517 -42.148 1.00 96.25 89 THR A CA 1
ATOM 667 C C . THR A 1 89 ? 2.739 -47.819 -41.200 1.00 96.25 89 THR A C 1
ATOM 669 O O . THR A 1 89 ? 3.062 -47.026 -40.320 1.00 96.25 89 THR A O 1
ATOM 672 N N . LYS A 1 90 ? 3.408 -48.957 -41.415 1.00 96.81 90 LYS A N 1
ATOM 673 C CA . LYS A 1 90 ? 4.669 -49.330 -40.741 1.00 96.81 90 LYS A CA 1
ATOM 674 C C . LYS A 1 90 ? 5.812 -49.559 -41.711 1.00 96.81 90 LYS A C 1
ATOM 676 O O . LYS A 1 90 ? 6.969 -49.299 -41.386 1.00 96.81 90 LYS A O 1
ATOM 681 N N . TYR A 1 91 ? 5.486 -49.990 -42.923 1.00 96.62 91 TYR A N 1
ATOM 682 C CA . TYR A 1 91 ? 6.459 -50.156 -43.984 1.00 96.62 91 TYR A CA 1
ATOM 683 C C . TYR A 1 91 ? 5.952 -49.548 -45.279 1.00 96.62 91 TYR A C 1
ATOM 685 O O . TYR A 1 91 ? 4.759 -49.567 -45.573 1.00 96.62 91 TYR A O 1
ATOM 693 N N . ILE A 1 92 ? 6.887 -49.084 -46.097 1.00 96.50 92 ILE A N 1
ATOM 694 C CA . ILE A 1 92 ? 6.611 -48.693 -47.472 1.00 96.50 92 ILE A CA 1
ATOM 695 C C . ILE A 1 92 ? 7.385 -49.568 -48.457 1.00 96.50 92 ILE A C 1
ATOM 697 O O . ILE A 1 92 ? 8.463 -50.103 -48.162 1.00 96.50 92 ILE A O 1
ATOM 701 N N . ARG A 1 93 ? 6.838 -49.715 -49.663 1.00 94.25 93 ARG A N 1
ATOM 702 C CA . ARG A 1 93 ? 7.578 -50.198 -50.835 1.00 94.25 93 ARG A CA 1
ATOM 703 C C . ARG A 1 93 ? 7.505 -49.138 -51.928 1.00 94.25 93 ARG A C 1
ATOM 705 O O . ARG A 1 93 ? 6.399 -48.865 -52.393 1.00 94.25 93 ARG A O 1
ATOM 712 N N . PRO A 1 94 ? 8.641 -48.547 -52.337 1.00 94.19 94 PRO A N 1
ATOM 713 C CA . PRO A 1 94 ? 8.677 -47.652 -53.483 1.00 94.19 94 PRO A CA 1
ATOM 714 C C . PRO A 1 94 ? 8.107 -48.332 -54.723 1.00 94.19 94 PRO A C 1
ATOM 716 O O . PRO A 1 94 ? 8.339 -49.522 -54.947 1.00 94.19 94 PRO A O 1
ATOM 719 N N . MET A 1 95 ? 7.360 -47.579 -55.518 1.00 91.56 95 MET A N 1
ATOM 720 C CA . MET A 1 95 ? 6.744 -48.086 -56.731 1.00 91.56 95 MET A CA 1
ATOM 721 C C . MET A 1 95 ? 6.634 -46.992 -57.794 1.00 91.56 95 MET A C 1
ATOM 723 O O . MET A 1 95 ? 6.520 -45.804 -57.479 1.00 91.56 95 MET A O 1
ATOM 727 N N . ALA A 1 96 ? 6.653 -47.402 -59.058 1.00 93.69 96 ALA A N 1
ATOM 728 C CA . ALA A 1 96 ? 6.464 -46.501 -60.180 1.00 93.69 96 ALA A CA 1
ATOM 729 C C . ALA A 1 96 ? 5.716 -47.192 -61.322 1.00 93.69 96 ALA A C 1
ATOM 731 O O . ALA A 1 96 ? 5.920 -48.375 -61.588 1.00 93.69 96 ALA A O 1
ATOM 732 N N . ILE A 1 97 ? 4.890 -46.418 -62.015 1.00 91.75 97 ILE A N 1
ATOM 733 C CA . ILE A 1 97 ? 4.262 -46.755 -63.289 1.00 91.75 97 ILE A CA 1
ATOM 734 C C . ILE A 1 97 ? 4.788 -45.725 -64.277 1.00 91.75 97 ILE A C 1
ATOM 736 O O . ILE A 1 97 ? 4.548 -44.537 -64.090 1.00 91.75 97 ILE A O 1
ATOM 740 N N . LEU A 1 98 ? 5.552 -46.158 -65.278 1.00 88.50 98 LEU A N 1
ATOM 741 C CA . LEU A 1 98 ? 6.360 -45.240 -66.084 1.00 88.50 98 LEU A CA 1
ATOM 742 C C . LEU A 1 98 ? 5.846 -45.024 -67.511 1.00 88.50 98 LEU A C 1
ATOM 744 O O . LEU A 1 98 ? 6.359 -44.147 -68.173 1.00 88.50 98 LEU A O 1
ATOM 748 N N . ASN A 1 99 ? 4.853 -45.777 -67.983 1.00 87.75 99 ASN A N 1
ATOM 749 C CA . ASN A 1 99 ? 4.280 -45.654 -69.332 1.00 87.75 99 ASN A CA 1
ATOM 750 C C . ASN A 1 99 ? 2.769 -45.904 -69.291 1.00 87.75 99 ASN A C 1
ATOM 752 O O . ASN A 1 99 ? 2.239 -46.759 -70.001 1.00 87.75 99 ASN A O 1
ATOM 756 N N . TYR A 1 100 ? 2.066 -45.227 -68.385 1.00 87.50 100 TYR A N 1
ATOM 757 C CA . TYR A 1 100 ? 0.641 -45.472 -68.192 1.00 87.50 100 TYR A CA 1
ATOM 758 C C . TYR A 1 100 ? -0.136 -45.132 -69.478 1.00 87.50 100 TYR A C 1
ATOM 760 O O . TYR A 1 100 ? -0.143 -43.984 -69.910 1.00 87.50 100 TYR A O 1
ATOM 768 N N . TYR A 1 101 ? -0.732 -46.154 -70.107 1.00 76.75 101 TYR A N 1
ATOM 769 C CA . TYR A 1 101 ? -1.416 -46.104 -71.411 1.00 76.75 101 TYR A CA 1
ATOM 770 C C . TYR A 1 101 ? -0.578 -45.663 -72.634 1.00 76.75 101 TYR A C 1
ATOM 772 O O . TYR A 1 101 ? -1.157 -45.391 -73.684 1.00 76.75 101 TYR A O 1
ATOM 780 N N . SER A 1 102 ? 0.762 -45.654 -72.562 1.00 75.38 102 SER A N 1
ATOM 781 C CA . SER A 1 102 ? 1.617 -45.435 -73.746 1.00 75.38 102 SER A CA 1
ATOM 782 C C . SER A 1 102 ? 2.273 -46.734 -74.214 1.00 75.38 102 SER 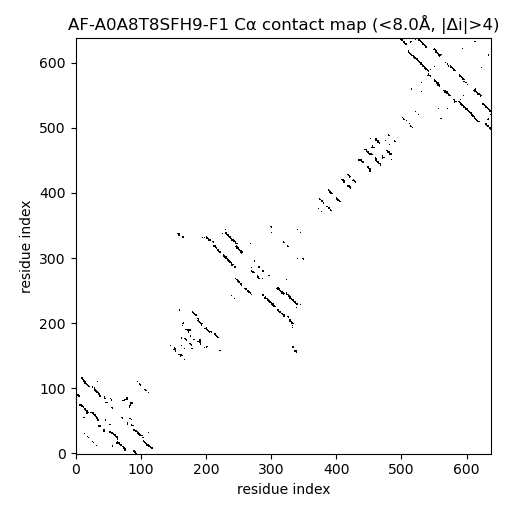A C 1
ATOM 784 O O . SER A 1 102 ? 2.892 -47.446 -73.425 1.00 75.38 102 SER A O 1
ATOM 786 N N . THR A 1 103 ? 2.167 -47.035 -75.511 1.00 71.56 103 THR A N 1
ATOM 787 C CA . THR A 1 103 ? 2.727 -48.253 -76.122 1.00 71.56 103 THR A CA 1
ATOM 788 C C . THR A 1 103 ? 4.011 -48.014 -76.925 1.00 71.56 103 THR A C 1
ATOM 790 O O . THR A 1 103 ? 4.631 -48.987 -77.337 1.00 71.56 103 THR A O 1
ATOM 793 N N . ASN A 1 104 ? 4.433 -46.754 -77.126 1.00 78.00 104 ASN A N 1
ATOM 794 C CA . ASN A 1 104 ? 5.582 -46.369 -77.970 1.00 78.00 104 ASN A CA 1
ATOM 795 C C . ASN A 1 104 ? 6.526 -45.343 -77.303 1.00 78.00 104 ASN A C 1
ATOM 797 O O . ASN A 1 104 ? 7.219 -44.598 -77.991 1.00 78.00 104 ASN A O 1
ATOM 801 N N . THR A 1 105 ? 6.580 -45.298 -75.970 1.00 80.69 105 THR A N 1
ATOM 802 C CA . THR A 1 105 ? 7.512 -44.433 -75.227 1.00 80.69 105 THR A CA 1
ATOM 803 C C . THR A 1 105 ? 8.410 -45.286 -74.330 1.00 80.69 105 THR A C 1
ATOM 805 O O . THR A 1 105 ? 7.958 -46.221 -73.677 1.00 80.69 105 THR A O 1
ATOM 808 N N . TYR A 1 106 ? 9.698 -44.973 -74.290 1.00 87.62 106 TYR A N 1
ATOM 809 C CA . TYR A 1 106 ? 10.679 -45.540 -73.376 1.00 87.62 106 TYR A CA 1
ATOM 810 C C . TYR A 1 106 ? 10.917 -44.557 -72.242 1.00 87.62 106 TYR A C 1
ATOM 812 O O . TYR A 1 106 ? 11.208 -43.388 -72.479 1.00 87.62 106 TYR A O 1
ATOM 820 N N . THR A 1 107 ? 10.840 -45.029 -71.007 1.00 88.88 107 THR A N 1
ATOM 821 C CA . THR A 1 107 ? 11.071 -44.193 -69.828 1.00 88.88 107 THR A CA 1
ATOM 822 C C . THR A 1 107 ? 12.216 -44.700 -68.992 1.00 88.88 107 THR A C 1
ATOM 824 O O . THR A 1 107 ? 12.312 -45.890 -68.695 1.00 88.88 107 THR A O 1
ATOM 827 N N . TRP A 1 108 ? 13.041 -43.760 -68.558 1.00 89.69 108 TRP A N 1
ATOM 828 C CA . TRP A 1 108 ? 14.129 -43.985 -67.631 1.00 89.69 108 TRP A CA 1
ATOM 829 C C . TRP A 1 108 ? 13.737 -43.447 -66.261 1.00 89.69 108 TRP A C 1
ATOM 831 O O . TRP A 1 108 ? 13.433 -42.264 -66.127 1.00 89.69 108 TRP A O 1
ATOM 841 N N . LEU A 1 109 ? 13.824 -44.290 -65.234 1.00 92.69 109 LEU A N 1
ATOM 842 C CA . LEU A 1 109 ? 13.727 -43.888 -63.835 1.00 92.69 109 LEU A CA 1
ATOM 843 C C . LEU A 1 109 ? 15.112 -43.983 -63.196 1.00 92.69 109 LEU A C 1
ATOM 845 O O . LEU A 1 109 ? 15.693 -45.061 -63.135 1.00 92.69 109 LEU A O 1
ATOM 849 N N . SER A 1 110 ? 15.643 -42.855 -62.726 1.00 89.56 110 SER A N 1
ATOM 850 C CA . SER A 1 110 ? 16.960 -42.818 -62.072 1.00 89.56 110 SER A CA 1
ATOM 851 C C . SER A 1 110 ? 16.938 -43.525 -60.709 1.00 89.56 110 SER A C 1
ATOM 853 O O . SER A 1 110 ? 17.907 -44.157 -60.300 1.00 89.56 110 SER A O 1
ATOM 855 N N . GLY A 1 111 ? 15.797 -43.459 -60.021 1.00 90.75 111 GLY A N 1
ATOM 856 C CA . GLY A 1 111 ? 15.558 -44.121 -58.744 1.00 90.75 111 GLY A CA 1
ATOM 857 C C . GLY A 1 111 ? 14.425 -43.457 -57.969 1.00 90.75 111 GLY A C 1
ATOM 858 O O . GLY A 1 111 ? 13.964 -42.368 -58.325 1.00 90.75 111 GLY A O 1
ATOM 859 N N . ILE A 1 112 ? 13.981 -44.118 -56.901 1.00 94.75 112 ILE A N 1
ATOM 860 C CA . ILE A 1 112 ? 13.144 -43.510 -55.863 1.00 94.75 112 ILE A CA 1
ATOM 861 C C . ILE A 1 112 ? 13.987 -43.456 -54.598 1.00 94.75 112 ILE A C 1
ATOM 863 O O . ILE A 1 112 ? 14.353 -44.489 -54.040 1.00 94.75 112 ILE A O 1
ATOM 867 N N . PHE A 1 113 ? 14.304 -42.243 -54.171 1.00 94.56 113 PHE A N 1
ATOM 868 C CA . PHE A 1 113 ? 15.100 -41.978 -52.986 1.00 94.56 113 PHE A CA 1
ATOM 869 C C . PHE A 1 113 ? 14.159 -41.625 -51.847 1.00 94.56 113 PHE A C 1
ATOM 871 O O . PHE A 1 113 ? 13.296 -40.766 -52.012 1.00 94.56 113 PHE A O 1
ATOM 878 N N . VAL A 1 114 ? 14.325 -42.285 -50.706 1.00 94.56 114 VAL A N 1
ATOM 879 C CA . VAL A 1 114 ? 13.592 -41.990 -49.475 1.00 94.56 114 VAL A CA 1
ATOM 880 C C . VAL A 1 114 ? 14.628 -41.706 -48.404 1.00 94.56 114 VAL A C 1
ATOM 882 O O . VAL A 1 114 ? 15.443 -42.572 -48.094 1.00 94.56 114 VAL A O 1
ATOM 885 N N . GLU A 1 115 ? 14.605 -40.499 -47.857 1.00 94.94 115 GLU A N 1
ATOM 886 C CA . GLU A 1 115 ? 15.485 -40.081 -46.769 1.00 94.94 115 GLU A CA 1
ATOM 887 C C . GLU A 1 115 ? 14.647 -39.522 -45.621 1.00 94.94 115 GLU A C 1
ATOM 889 O O . GLU A 1 115 ? 13.641 -38.847 -45.843 1.00 94.94 115 GLU A O 1
ATOM 894 N N . ASP A 1 116 ? 15.053 -39.806 -44.390 1.00 95.62 116 ASP A N 1
ATOM 895 C CA . ASP A 1 116 ? 14.519 -39.105 -43.232 1.00 95.62 116 ASP A CA 1
ATOM 896 C C . ASP A 1 116 ? 15.101 -37.691 -43.213 1.00 95.62 116 ASP A C 1
ATOM 898 O O . ASP A 1 116 ? 16.314 -37.499 -43.137 1.00 95.62 116 ASP A O 1
ATOM 902 N N . ALA A 1 117 ? 14.226 -36.704 -43.356 1.00 95.19 117 ALA A N 1
ATOM 903 C CA . ALA A 1 117 ? 14.584 -35.303 -43.479 1.00 95.19 117 ALA A CA 1
ATOM 904 C C . ALA A 1 117 ? 14.158 -34.487 -42.253 1.00 95.19 117 ALA A C 1
ATOM 906 O O . ALA A 1 117 ? 14.283 -33.262 -42.284 1.00 95.19 117 ALA A O 1
ATOM 907 N N . THR A 1 118 ? 13.669 -35.131 -41.190 1.00 94.88 118 THR A N 1
ATOM 908 C CA . THR A 1 118 ? 13.038 -34.478 -40.032 1.00 94.88 118 THR A CA 1
ATOM 909 C C . THR A 1 118 ? 13.909 -33.381 -39.434 1.00 94.88 118 THR A C 1
ATOM 911 O O . THR A 1 118 ? 13.481 -32.228 -39.342 1.00 94.88 118 THR A O 1
ATOM 914 N N . GLU A 1 119 ? 15.152 -33.710 -39.093 1.00 93.38 119 GLU A N 1
ATOM 915 C CA . GLU A 1 119 ? 16.095 -32.770 -38.499 1.00 93.38 119 GLU A CA 1
ATOM 916 C C . GLU A 1 119 ? 16.535 -31.704 -39.509 1.00 93.38 119 GLU A C 1
ATOM 918 O O . GLU A 1 119 ? 16.655 -30.534 -39.153 1.00 93.38 119 GLU A O 1
ATOM 923 N N . SER A 1 120 ? 16.715 -32.074 -40.782 1.00 90.56 120 SER A N 1
ATOM 924 C CA . SER A 1 120 ? 17.137 -31.132 -41.830 1.00 90.56 120 SER A CA 1
ATOM 925 C C . SER A 1 120 ? 16.074 -30.065 -42.137 1.00 90.56 120 SER A C 1
ATOM 927 O O . SER A 1 120 ? 16.402 -28.893 -42.311 1.00 90.56 120 SER A O 1
ATOM 929 N N . GLU A 1 121 ? 14.793 -30.442 -42.132 1.00 91.00 121 GLU A N 1
ATOM 930 C CA . GLU A 1 121 ? 13.657 -29.532 -42.324 1.00 91.00 121 GLU A CA 1
ATOM 931 C C . GLU A 1 121 ? 13.475 -28.608 -41.112 1.00 91.00 121 GLU A C 1
ATOM 933 O O . GLU A 1 121 ? 13.213 -27.410 -41.261 1.00 91.00 121 GLU A O 1
ATOM 938 N N . ALA A 1 122 ? 13.651 -29.148 -39.899 1.00 89.69 122 ALA A N 1
ATOM 939 C CA . ALA A 1 122 ? 13.631 -28.356 -38.674 1.00 89.69 122 ALA A CA 1
ATOM 940 C C . ALA A 1 122 ? 14.779 -27.335 -38.653 1.00 89.69 122 ALA A C 1
ATOM 942 O O . ALA A 1 122 ? 14.539 -26.158 -38.390 1.00 89.69 122 ALA A O 1
ATOM 943 N N . ALA A 1 123 ? 16.000 -27.750 -39.001 1.00 89.62 123 ALA A N 1
ATOM 944 C CA . ALA A 1 123 ? 17.165 -26.871 -39.065 1.00 89.62 123 ALA A CA 1
ATOM 945 C C . ALA A 1 123 ? 16.990 -25.745 -40.095 1.00 89.62 123 ALA A C 1
ATOM 947 O O . ALA A 1 123 ? 17.246 -24.585 -39.776 1.00 89.62 123 ALA A O 1
ATOM 948 N N . SER A 1 124 ? 16.488 -26.053 -41.298 1.00 88.94 124 SER A N 1
ATOM 949 C CA . SER A 1 124 ? 16.202 -25.032 -42.317 1.00 88.94 124 SER A CA 1
ATOM 950 C C . SER A 1 124 ? 15.161 -24.020 -41.832 1.00 88.94 124 SER A C 1
ATOM 952 O O . SER A 1 124 ? 15.333 -22.818 -42.026 1.00 88.94 124 SER A O 1
ATOM 954 N N . SER A 1 125 ? 14.103 -24.489 -41.164 1.00 89.12 125 SER A N 1
ATOM 955 C CA . SER A 1 125 ? 13.062 -23.613 -40.611 1.00 89.12 125 SER A CA 1
ATOM 956 C C . SER A 1 125 ? 13.625 -22.689 -39.526 1.00 89.12 125 SER A C 1
ATOM 958 O O . SER A 1 125 ? 13.354 -21.489 -39.532 1.00 89.12 125 SER A O 1
ATOM 960 N N . GLN A 1 126 ? 14.453 -23.224 -38.622 1.00 90.88 126 GLN A N 1
ATOM 961 C CA . GLN A 1 126 ? 15.101 -22.435 -37.571 1.00 90.88 126 GLN A CA 1
ATOM 962 C C . GLN A 1 126 ? 16.090 -21.412 -38.139 1.00 90.88 126 GLN A C 1
ATOM 964 O O . GLN A 1 126 ? 16.125 -20.278 -37.666 1.00 90.88 126 GLN A O 1
ATOM 969 N N . ALA A 1 127 ? 16.839 -21.760 -39.188 1.00 89.81 127 ALA A N 1
ATOM 970 C CA . ALA A 1 127 ? 17.726 -20.819 -39.867 1.00 89.81 127 ALA A CA 1
ATOM 971 C C . ALA A 1 127 ? 16.948 -19.625 -40.452 1.00 89.81 127 ALA A C 1
ATOM 973 O O . ALA A 1 127 ? 17.333 -18.479 -40.231 1.00 89.81 127 ALA A O 1
ATOM 974 N N . SER A 1 128 ? 15.812 -19.866 -41.119 1.00 87.12 128 SER A N 1
ATOM 975 C CA . SER A 1 128 ? 14.954 -18.790 -41.641 1.00 87.12 128 SER A CA 1
ATOM 976 C C . SER A 1 128 ? 14.361 -17.903 -40.536 1.00 87.12 128 SER A C 1
ATOM 978 O O . SER A 1 128 ? 14.278 -16.681 -40.699 1.00 87.12 128 SER A O 1
ATOM 980 N N . ILE A 1 129 ? 13.982 -18.493 -39.395 1.00 87.19 129 ILE A N 1
ATOM 981 C CA . ILE A 1 129 ? 13.514 -17.744 -38.217 1.00 87.19 129 ILE A CA 1
ATOM 982 C C . ILE A 1 129 ? 14.641 -16.865 -37.666 1.00 87.19 129 ILE A C 1
ATOM 984 O O . ILE A 1 129 ? 14.421 -15.676 -37.440 1.00 87.19 129 ILE A O 1
ATOM 988 N N . ALA A 1 130 ? 15.849 -17.410 -37.510 1.00 86.12 130 ALA A N 1
ATOM 989 C CA . ALA A 1 130 ? 17.007 -16.670 -37.020 1.00 86.12 130 ALA A CA 1
ATOM 990 C C . ALA A 1 130 ? 17.363 -15.483 -37.933 1.00 86.12 130 ALA A C 1
ATOM 992 O O . ALA A 1 130 ? 17.594 -14.380 -37.440 1.00 86.12 130 ALA A O 1
ATOM 993 N N . THR A 1 131 ? 17.331 -15.663 -39.261 1.00 89.69 131 THR A N 1
ATOM 994 C CA . THR A 1 131 ? 17.520 -14.561 -40.222 1.00 89.69 131 THR A CA 1
ATOM 995 C C . THR A 1 131 ? 16.466 -13.467 -40.046 1.00 89.69 131 THR A C 1
ATOM 997 O O . THR A 1 131 ? 16.801 -12.283 -40.028 1.00 89.69 131 THR A O 1
ATOM 1000 N N . SER A 1 132 ? 15.200 -13.848 -39.861 1.00 87.50 132 SER A N 1
ATOM 1001 C CA . SER A 1 132 ? 14.104 -12.892 -39.658 1.00 87.50 132 SER A CA 1
ATOM 1002 C C . SER A 1 132 ? 14.243 -12.134 -38.331 1.00 87.50 132 SER A C 1
ATOM 1004 O O . SER A 1 132 ? 14.052 -10.921 -38.281 1.00 87.50 132 SER A O 1
ATOM 1006 N N . GLN A 1 133 ? 14.626 -12.824 -37.253 1.00 88.31 133 GLN A N 1
ATOM 1007 C CA . GLN A 1 133 ? 14.866 -12.212 -35.943 1.00 88.31 133 GLN A CA 1
ATOM 1008 C C . GLN A 1 133 ? 16.057 -11.246 -35.961 1.00 88.31 133 GLN A C 1
ATOM 1010 O O . GLN A 1 133 ? 15.980 -10.181 -35.349 1.00 88.31 133 GLN A O 1
ATOM 1015 N N . ALA A 1 134 ? 17.128 -11.578 -36.688 1.00 82.19 134 ALA A N 1
ATOM 1016 C CA . ALA A 1 134 ? 18.277 -10.693 -36.859 1.00 82.19 134 ALA A CA 1
ATOM 1017 C C . ALA A 1 134 ? 17.884 -9.379 -37.556 1.00 82.19 134 ALA A C 1
ATOM 1019 O O . ALA A 1 134 ? 18.250 -8.310 -37.074 1.00 82.19 134 ALA A O 1
ATOM 1020 N N . ALA A 1 135 ? 17.077 -9.446 -38.621 1.00 77.62 135 ALA A N 1
ATOM 1021 C CA . ALA A 1 135 ? 16.571 -8.254 -39.306 1.00 77.62 135 ALA A CA 1
ATOM 1022 C C . ALA A 1 135 ? 15.742 -7.355 -38.367 1.00 77.62 135 ALA A C 1
ATOM 1024 O O . ALA A 1 135 ? 15.999 -6.156 -38.271 1.00 77.62 135 ALA A O 1
ATOM 1025 N N . VAL A 1 136 ? 14.823 -7.939 -37.586 1.00 74.50 136 VAL A N 1
ATOM 1026 C CA . VAL A 1 136 ? 14.021 -7.189 -36.599 1.00 74.50 136 VAL A CA 1
ATOM 1027 C C . VAL A 1 136 ? 14.904 -6.542 -35.529 1.00 74.50 136 VAL A C 1
ATOM 1029 O O . VAL A 1 136 ? 14.653 -5.406 -35.130 1.00 74.50 136 VAL A O 1
ATOM 1032 N N . ALA A 1 137 ? 15.942 -7.233 -35.055 1.00 69.94 137 ALA A N 1
ATOM 1033 C CA . ALA A 1 137 ? 16.881 -6.665 -34.091 1.00 69.94 137 ALA A CA 1
ATOM 1034 C C . ALA A 1 137 ? 17.633 -5.454 -34.673 1.00 69.94 137 ALA A C 1
ATOM 1036 O O . ALA A 1 137 ? 17.773 -4.439 -33.987 1.00 69.94 137 ALA A O 1
ATOM 1037 N N . THR A 1 138 ? 18.054 -5.522 -35.941 1.00 78.44 138 THR A N 1
ATOM 1038 C CA . THR A 1 138 ? 18.674 -4.395 -36.654 1.00 78.44 138 THR A CA 1
ATOM 1039 C C . THR A 1 138 ? 17.720 -3.204 -36.779 1.00 78.44 138 THR A C 1
ATOM 1041 O O . THR A 1 138 ? 18.111 -2.084 -36.446 1.00 78.44 138 THR A O 1
ATOM 1044 N N . ASP A 1 139 ? 16.460 -3.428 -37.156 1.00 65.19 139 ASP A N 1
ATOM 1045 C CA . ASP A 1 139 ? 15.457 -2.358 -37.266 1.00 65.19 139 ASP A CA 1
ATOM 1046 C C . ASP A 1 139 ? 15.165 -1.699 -35.911 1.00 65.19 139 ASP A C 1
ATOM 1048 O O . ASP A 1 139 ? 15.048 -0.475 -35.802 1.00 65.19 139 ASP A O 1
ATOM 1052 N N . ARG A 1 140 ? 15.088 -2.499 -34.840 1.00 68.25 140 ARG A N 1
ATOM 1053 C CA . ARG A 1 140 ? 14.897 -1.993 -33.472 1.00 68.25 140 ARG A CA 1
ATOM 1054 C C . ARG A 1 140 ? 16.091 -1.171 -32.996 1.00 68.25 140 ARG A C 1
ATOM 1056 O O . ARG A 1 140 ? 15.883 -0.143 -32.354 1.00 68.25 140 ARG A O 1
ATOM 1063 N N . ALA A 1 141 ? 17.313 -1.582 -33.332 1.00 68.38 141 ALA A N 1
ATOM 1064 C CA . ALA A 1 141 ? 18.518 -0.812 -33.038 1.00 68.38 141 ALA A CA 1
ATOM 1065 C C . ALA A 1 141 ? 18.530 0.531 -33.793 1.00 68.38 141 ALA A C 1
ATOM 1067 O O . ALA A 1 141 ? 18.806 1.566 -33.189 1.00 68.38 141 ALA A O 1
ATOM 1068 N N . ALA A 1 142 ? 18.148 0.543 -35.074 1.00 61.28 142 ALA A N 1
ATOM 1069 C CA . ALA A 1 142 ? 18.029 1.771 -35.860 1.00 61.28 142 ALA A CA 1
ATOM 1070 C C . ALA A 1 142 ? 16.956 2.723 -35.295 1.00 61.28 142 ALA A C 1
ATOM 1072 O O . ALA A 1 142 ? 17.201 3.920 -35.146 1.00 61.28 142 ALA A O 1
ATOM 1073 N N . ALA A 1 143 ? 15.792 2.200 -34.896 1.00 54.09 143 ALA A N 1
ATOM 1074 C CA . ALA A 1 143 ? 14.731 3.000 -34.282 1.00 54.09 143 ALA A CA 1
ATOM 1075 C C . ALA A 1 143 ? 15.151 3.601 -32.927 1.00 54.09 143 ALA A C 1
ATOM 1077 O O . ALA A 1 143 ? 14.856 4.765 -32.646 1.00 54.09 143 ALA A O 1
ATOM 1078 N N . ALA A 1 144 ? 15.874 2.836 -32.101 1.00 61.25 144 ALA A N 1
ATOM 1079 C CA . ALA A 1 144 ? 16.450 3.338 -30.855 1.00 61.25 144 ALA A CA 1
ATOM 1080 C C . ALA A 1 144 ? 17.458 4.470 -31.117 1.00 61.25 144 ALA A C 1
ATOM 1082 O O . ALA A 1 144 ? 17.440 5.484 -30.418 1.00 61.25 144 ALA A O 1
ATOM 1083 N N . GLN A 1 145 ? 18.264 4.343 -32.176 1.00 64.38 145 GLN A N 1
ATOM 1084 C CA . GLN A 1 145 ? 19.205 5.373 -32.607 1.00 64.38 145 GLN A CA 1
ATOM 1085 C C . GLN A 1 145 ? 18.499 6.678 -32.985 1.00 64.38 145 GLN A C 1
ATOM 1087 O O . GLN A 1 145 ? 18.845 7.743 -32.477 1.00 64.38 145 GLN A O 1
ATOM 1092 N N . THR A 1 146 ? 17.464 6.601 -33.826 1.00 55.28 146 THR A N 1
ATOM 1093 C CA . THR A 1 146 ? 16.663 7.768 -34.225 1.00 55.28 146 THR A CA 1
ATOM 1094 C C . THR A 1 146 ? 15.955 8.406 -33.030 1.00 55.28 146 THR A C 1
ATOM 1096 O O . THR A 1 146 ? 15.937 9.630 -32.904 1.00 55.28 146 THR A O 1
ATOM 1099 N N . SER A 1 147 ? 15.413 7.596 -32.115 1.00 56.09 147 SER A N 1
ATOM 1100 C CA . SER A 1 147 ? 14.787 8.102 -30.893 1.00 56.09 147 SER A CA 1
ATOM 1101 C C . SER A 1 147 ? 15.788 8.844 -30.008 1.00 56.09 147 SER A C 1
ATOM 1103 O O . SER A 1 147 ? 15.439 9.878 -29.448 1.00 56.09 147 SER A O 1
ATOM 1105 N N . PHE A 1 148 ? 17.025 8.358 -29.890 1.00 55.34 148 PHE A N 1
ATOM 1106 C CA . PHE A 1 148 ? 18.054 9.013 -29.087 1.00 55.34 148 PHE A CA 1
ATOM 1107 C C . PHE A 1 148 ? 18.532 10.329 -29.723 1.00 55.34 148 PHE A C 1
ATOM 1109 O O . PHE A 1 148 ? 18.675 11.319 -29.009 1.00 55.34 148 PHE A O 1
ATOM 1116 N N . VAL A 1 149 ? 18.715 10.383 -31.052 1.00 56.19 149 VAL A N 1
ATOM 1117 C CA . VAL A 1 149 ? 19.018 11.638 -31.779 1.00 56.19 149 VAL A CA 1
ATOM 1118 C C . VAL A 1 149 ? 17.921 12.678 -31.534 1.00 56.19 149 VAL A C 1
ATOM 1120 O O . VAL A 1 149 ? 18.213 13.826 -31.197 1.00 56.19 149 VAL A O 1
ATOM 1123 N N . ASN A 1 150 ? 16.653 12.267 -31.624 1.00 54.81 150 ASN A N 1
ATOM 1124 C CA . ASN A 1 150 ? 15.526 13.159 -31.374 1.00 54.81 150 ASN A CA 1
ATOM 1125 C C . ASN A 1 150 ? 15.499 13.634 -29.915 1.00 54.81 150 ASN A C 1
ATOM 1127 O O . ASN A 1 150 ? 15.383 14.833 -29.679 1.00 54.81 150 ASN A O 1
ATOM 1131 N N . THR A 1 151 ? 15.698 12.753 -28.932 1.00 52.06 151 THR A N 1
ATOM 1132 C CA . THR A 1 151 ? 15.750 13.146 -27.512 1.00 52.06 151 THR A CA 1
ATOM 1133 C C . THR A 1 151 ? 16.932 14.073 -27.200 1.00 52.06 151 THR A C 1
ATOM 1135 O O . THR A 1 151 ? 16.766 15.027 -26.442 1.00 52.06 151 THR A O 1
ATOM 1138 N N . ALA A 1 152 ? 18.098 13.869 -27.823 1.00 48.81 152 ALA A N 1
ATOM 1139 C CA . ALA A 1 152 ? 19.251 14.765 -27.693 1.00 48.81 152 ALA A CA 1
ATOM 1140 C C . ALA A 1 152 ? 18.984 16.165 -28.281 1.00 48.81 152 ALA A C 1
ATOM 1142 O O . ALA A 1 152 ? 19.519 17.145 -27.771 1.00 48.81 152 ALA A O 1
ATOM 1143 N N . SER A 1 153 ? 18.112 16.279 -29.293 1.00 50.44 153 SER A N 1
ATOM 1144 C CA . SER A 1 153 ? 17.635 17.576 -29.805 1.00 50.44 153 SER A CA 1
ATOM 1145 C C . SER A 1 153 ? 16.554 18.233 -28.927 1.00 50.44 153 SER A C 1
ATOM 1147 O O . SER A 1 153 ? 16.375 19.447 -28.976 1.00 50.44 153 SER A O 1
ATOM 1149 N N . ILE A 1 154 ? 15.842 17.444 -28.108 1.00 48.91 154 ILE A N 1
ATOM 1150 C CA . ILE A 1 154 ? 14.715 17.889 -27.266 1.00 48.91 154 ILE A CA 1
ATOM 1151 C C . ILE A 1 154 ? 15.168 18.303 -25.856 1.00 48.91 154 ILE A C 1
ATOM 1153 O O . ILE A 1 154 ? 14.423 18.997 -25.161 1.00 48.91 154 ILE A O 1
ATOM 1157 N N . GLN A 1 155 ? 16.385 17.954 -25.419 1.00 48.66 155 GLN A N 1
ATOM 1158 C CA . GLN A 1 155 ? 16.953 18.499 -24.181 1.00 48.66 155 GLN A CA 1
ATOM 1159 C C . GLN A 1 155 ? 17.160 20.021 -24.310 1.00 48.66 155 GLN A C 1
ATOM 1161 O O . GLN A 1 155 ? 18.203 20.500 -24.741 1.00 48.66 155 GLN A O 1
ATOM 1166 N N . GLY A 1 156 ? 16.121 20.778 -23.947 1.00 52.84 156 GLY A N 1
ATOM 1167 C CA . GLY A 1 156 ? 16.163 22.188 -23.566 1.00 52.84 156 GLY A CA 1
ATOM 1168 C C . GLY A 1 156 ? 16.813 23.132 -24.575 1.00 52.84 156 GLY A C 1
ATOM 1169 O O . GLY A 1 156 ? 17.864 23.697 -24.283 1.00 52.84 156 GLY A O 1
ATOM 1170 N N . ASN A 1 157 ? 16.164 23.376 -25.717 1.00 62.25 157 ASN A N 1
ATOM 1171 C CA . ASN A 1 157 ? 16.565 24.429 -26.661 1.00 62.25 157 ASN A CA 1
ATOM 1172 C C . ASN A 1 157 ? 17.984 24.262 -27.251 1.00 62.25 157 ASN A C 1
ATOM 1174 O O . ASN A 1 157 ? 18.666 25.262 -27.501 1.00 62.25 157 ASN A O 1
ATOM 1178 N N . SER A 1 158 ? 18.449 23.025 -27.467 1.00 73.31 158 SER A N 1
ATOM 1179 C CA . SER A 1 158 ? 19.708 22.778 -28.182 1.00 73.31 158 SER A CA 1
ATOM 1180 C C . SER A 1 158 ? 19.583 23.171 -29.658 1.00 73.31 158 SER A C 1
ATOM 1182 O O . SER A 1 158 ? 18.646 22.770 -30.346 1.00 73.31 158 SER A O 1
ATOM 1184 N N . LEU A 1 159 ? 20.540 23.950 -30.165 1.00 77.50 159 LEU A N 1
ATOM 1185 C CA . LEU A 1 159 ? 20.633 24.328 -31.581 1.00 77.50 159 LEU A CA 1
ATOM 1186 C C . LEU A 1 159 ? 21.284 23.232 -32.439 1.00 77.50 159 LEU A C 1
ATOM 1188 O O . LEU A 1 159 ? 21.228 23.287 -33.669 1.00 77.50 159 LEU A O 1
ATOM 1192 N N . LEU A 1 160 ? 21.913 22.242 -31.804 1.00 80.06 160 LEU A N 1
ATOM 1193 C CA . LEU A 1 160 ? 22.658 21.178 -32.463 1.00 80.06 160 LEU A CA 1
ATOM 1194 C C . LEU A 1 160 ? 21.862 19.871 -32.491 1.00 80.06 160 LEU A C 1
ATOM 1196 O O . LEU A 1 160 ? 21.435 19.355 -31.463 1.00 80.06 160 LEU A O 1
ATOM 1200 N N . LYS A 1 161 ? 21.700 19.293 -33.688 1.00 71.25 161 LYS A N 1
ATOM 1201 C CA . LYS A 1 161 ? 20.919 18.057 -33.887 1.00 71.25 161 LYS A CA 1
ATOM 1202 C C . LYS A 1 161 ? 21.663 16.768 -33.515 1.00 71.25 161 LYS A C 1
ATOM 1204 O O . LYS A 1 161 ? 21.017 15.747 -33.327 1.00 71.25 161 LYS A O 1
ATOM 1209 N N . ASN A 1 162 ? 22.995 16.787 -33.429 1.00 78.38 162 ASN A N 1
ATOM 1210 C CA . ASN A 1 162 ? 23.816 15.587 -33.201 1.00 78.38 162 ASN A CA 1
ATOM 1211 C C . ASN A 1 162 ? 24.925 15.828 -32.157 1.00 78.38 162 ASN A C 1
ATOM 1213 O O . ASN A 1 162 ? 26.073 15.436 -32.358 1.00 78.38 162 ASN A O 1
ATOM 1217 N N . SER A 1 163 ? 24.585 16.498 -31.050 1.00 83.31 163 SER A N 1
ATOM 1218 C CA . SER A 1 163 ? 25.524 16.891 -29.981 1.00 83.31 163 SER A CA 1
ATOM 1219 C C . SER A 1 163 ? 26.178 15.713 -29.248 1.00 83.31 163 SER A C 1
ATOM 1221 O O . SER A 1 163 ? 27.247 15.860 -28.666 1.00 83.31 163 SER A O 1
ATOM 1223 N N . ALA A 1 164 ? 25.538 14.540 -29.278 1.00 82.00 164 ALA A N 1
ATOM 1224 C CA . ALA A 1 164 ? 26.011 13.303 -28.649 1.00 82.00 164 ALA A CA 1
ATOM 1225 C C . ALA A 1 164 ? 26.650 12.307 -29.636 1.00 82.00 164 ALA A C 1
ATOM 1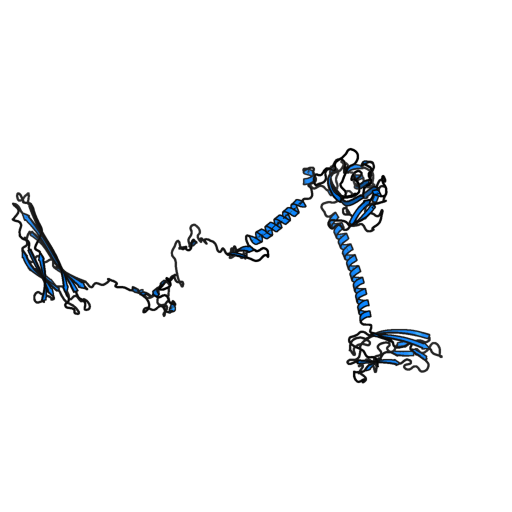227 O O . ALA A 1 164 ? 26.899 11.167 -29.256 1.00 82.00 164 ALA A O 1
ATOM 1228 N N . PHE A 1 165 ? 26.861 12.699 -30.900 1.00 85.06 165 PHE A N 1
ATOM 1229 C CA . PHE A 1 165 ? 27.480 11.862 -31.944 1.00 85.06 165 PHE A CA 1
ATOM 1230 C C . PHE A 1 165 ? 26.779 10.524 -32.199 1.00 85.06 165 PHE A C 1
ATOM 1232 O O . PHE A 1 165 ? 27.398 9.523 -32.552 1.00 85.06 165 PHE A O 1
ATOM 1239 N N . VAL A 1 166 ? 25.466 10.502 -32.013 1.00 78.00 166 VAL A N 1
ATOM 1240 C CA . VAL A 1 166 ? 24.651 9.295 -32.121 1.00 78.00 166 VAL A CA 1
ATOM 1241 C C . VAL A 1 166 ? 24.519 8.934 -33.591 1.00 78.00 166 VAL A C 1
ATOM 1243 O O . VAL A 1 166 ? 24.838 7.820 -33.988 1.00 78.00 166 VAL A O 1
ATOM 1246 N N . ASP A 1 167 ? 24.174 9.884 -34.452 1.00 80.25 167 ASP A N 1
ATOM 1247 C CA . ASP A 1 167 ? 24.210 9.627 -35.889 1.00 80.25 167 ASP A CA 1
ATOM 1248 C C . ASP A 1 167 ? 25.662 9.662 -36.399 1.00 80.25 167 ASP A C 1
ATOM 1250 O O . ASP A 1 167 ? 26.169 10.698 -36.831 1.00 80.25 167 ASP A O 1
ATOM 1254 N N . TYR A 1 168 ? 26.358 8.534 -36.256 1.00 85.69 168 TYR A N 1
ATOM 1255 C CA . TYR A 1 168 ? 27.723 8.318 -36.719 1.00 85.69 168 TYR A CA 1
ATOM 1256 C C . TYR A 1 168 ? 27.782 6.974 -37.453 1.00 85.69 168 TYR A C 1
ATOM 1258 O O . TYR A 1 168 ? 28.079 5.956 -36.832 1.00 85.69 168 TYR A O 1
ATOM 1266 N N . PRO A 1 169 ? 27.475 6.929 -38.762 1.00 75.81 169 PRO A N 1
ATOM 1267 C CA . PRO A 1 169 ? 27.148 5.683 -39.462 1.00 75.81 169 PRO A CA 1
ATOM 1268 C C . PRO A 1 169 ? 28.350 4.768 -39.756 1.00 75.81 169 PRO A C 1
ATOM 1270 O O . PRO A 1 169 ? 28.178 3.551 -39.834 1.00 75.81 169 PRO A O 1
ATOM 1273 N N . VAL A 1 170 ? 29.576 5.297 -39.849 1.00 75.06 170 VAL A N 1
ATOM 1274 C CA . VAL A 1 170 ? 30.755 4.532 -40.305 1.00 75.06 170 VAL A CA 1
ATOM 1275 C C . VAL A 1 170 ? 31.903 4.606 -39.295 1.00 75.06 170 VAL A C 1
ATOM 1277 O O . VAL A 1 170 ? 32.303 5.691 -38.885 1.00 75.06 170 VAL A O 1
ATOM 1280 N N . ALA A 1 171 ? 32.464 3.454 -38.910 1.00 72.94 171 ALA A N 1
ATOM 1281 C CA . ALA A 1 171 ? 33.725 3.401 -38.166 1.00 72.94 171 ALA A CA 1
ATOM 1282 C C . ALA A 1 171 ? 34.911 3.437 -39.136 1.00 72.94 171 ALA A C 1
ATOM 1284 O O . ALA A 1 171 ? 34.966 2.651 -40.078 1.00 72.94 171 ALA A O 1
ATOM 1285 N N . GLY A 1 172 ? 35.862 4.336 -38.899 1.00 71.19 172 GLY A N 1
ATOM 1286 C CA . GLY A 1 172 ? 37.121 4.416 -39.638 1.00 71.19 172 GLY A CA 1
ATOM 1287 C C . GLY A 1 172 ? 37.789 5.777 -39.465 1.00 71.19 172 GLY A C 1
ATOM 1288 O O . GLY A 1 172 ? 37.127 6.738 -39.073 1.00 71.19 172 GLY A O 1
ATOM 1289 N N . PHE A 1 173 ? 39.089 5.848 -39.755 1.00 76.75 173 PHE A N 1
ATOM 1290 C CA . PHE A 1 173 ? 39.847 7.094 -39.671 1.00 76.75 173 PHE A CA 1
ATOM 1291 C C . PHE A 1 173 ? 39.335 8.130 -40.678 1.00 76.75 173 PHE A C 1
ATOM 1293 O O . PHE A 1 173 ? 39.160 7.825 -41.856 1.00 76.75 173 PHE A O 1
ATOM 1300 N N . GLY A 1 174 ? 39.104 9.352 -40.208 1.00 74.94 174 GLY A N 1
ATOM 1301 C CA . GLY A 1 174 ? 38.632 10.485 -41.000 1.00 74.94 174 GLY A CA 1
ATOM 1302 C C . GLY A 1 174 ? 37.134 10.487 -41.318 1.00 74.94 174 GLY A C 1
ATOM 1303 O O . GLY A 1 174 ? 36.649 11.469 -41.877 1.00 74.94 174 GLY A O 1
ATOM 1304 N N . ASN A 1 175 ? 36.387 9.441 -40.945 1.00 84.56 175 ASN A N 1
ATOM 1305 C CA . ASN A 1 175 ? 34.925 9.481 -40.996 1.00 84.56 175 ASN A CA 1
ATOM 1306 C C . ASN A 1 175 ? 34.393 10.418 -39.906 1.00 84.56 175 ASN A C 1
ATOM 1308 O O . ASN A 1 175 ? 35.058 10.634 -38.895 1.00 84.56 175 ASN A O 1
ATOM 1312 N N . LEU A 1 176 ? 33.197 10.972 -40.106 1.00 86.06 176 LEU A N 1
ATOM 1313 C CA . LEU A 1 176 ? 32.586 11.910 -39.168 1.00 86.06 176 LEU A CA 1
ATOM 1314 C C . LEU A 1 176 ? 31.114 11.586 -38.885 1.00 86.06 176 LEU A C 1
ATOM 1316 O O . LEU A 1 176 ? 30.458 10.940 -39.708 1.00 86.06 176 LEU A O 1
ATOM 1320 N N . PRO A 1 177 ? 30.579 12.062 -37.745 1.00 87.81 177 PRO A N 1
ATOM 1321 C CA . PRO A 1 177 ? 29.147 12.052 -37.493 1.00 87.81 177 PRO A CA 1
ATOM 1322 C C . PRO A 1 177 ? 28.386 12.857 -38.556 1.00 87.81 177 PRO A C 1
ATOM 1324 O O . PRO A 1 177 ? 28.877 13.862 -39.073 1.00 87.81 177 PRO A O 1
ATOM 1327 N N . THR A 1 178 ? 27.156 12.452 -38.863 1.00 83.69 178 THR A N 1
ATOM 1328 C CA . THR A 1 178 ? 26.312 13.134 -39.851 1.00 83.69 178 THR A CA 1
ATOM 1329 C C . THR A 1 178 ? 26.125 14.606 -39.472 1.00 83.69 178 THR A C 1
ATOM 1331 O O . THR A 1 178 ? 25.800 14.930 -38.325 1.00 83.69 178 THR A O 1
ATOM 1334 N N . GLY A 1 179 ? 26.339 15.507 -40.438 1.00 82.75 179 GLY A N 1
ATOM 1335 C CA . GLY A 1 179 ? 26.244 16.959 -40.242 1.00 82.75 179 GLY A CA 1
ATOM 1336 C C . GLY A 1 179 ? 27.501 17.623 -39.665 1.00 82.75 179 GLY A C 1
ATOM 1337 O O . GLY A 1 179 ? 27.462 18.822 -39.376 1.00 82.75 179 GLY A O 1
ATOM 1338 N N . TRP A 1 180 ? 28.597 16.873 -39.512 1.00 88.81 180 TRP A N 1
ATOM 1339 C CA . TRP A 1 180 ? 29.907 17.388 -39.118 1.00 88.81 180 TRP A CA 1
ATOM 1340 C C . TRP A 1 180 ? 30.896 17.354 -40.291 1.00 88.81 180 TRP A C 1
ATOM 1342 O O . TRP A 1 180 ? 30.862 16.447 -41.122 1.00 88.81 180 TRP A O 1
ATOM 1352 N N . GLY A 1 181 ? 31.790 18.341 -40.349 1.00 89.19 181 GLY A N 1
ATOM 1353 C CA . GLY A 1 181 ? 32.892 18.447 -41.307 1.00 89.19 181 GLY A CA 1
ATOM 1354 C C . GLY A 1 181 ? 34.251 18.547 -40.609 1.00 89.19 181 GLY A C 1
ATOM 1355 O O . GLY A 1 181 ? 34.319 18.838 -39.417 1.00 89.19 181 GLY A O 1
ATOM 1356 N N . VAL A 1 182 ? 35.341 18.305 -41.343 1.00 89.00 182 VAL A N 1
ATOM 1357 C CA . VAL A 1 182 ? 36.719 18.486 -40.847 1.00 89.00 182 VAL A CA 1
ATOM 1358 C C . VAL A 1 182 ? 37.255 19.833 -41.312 1.00 89.00 182 VAL A C 1
ATOM 1360 O O . VAL A 1 182 ? 37.118 20.191 -42.482 1.00 89.00 182 VAL A O 1
ATOM 1363 N N . TYR A 1 183 ? 37.911 20.557 -40.411 1.00 86.62 183 TYR A N 1
ATOM 1364 C CA . TYR A 1 183 ? 38.756 21.695 -40.747 1.00 86.62 183 TYR A CA 1
ATOM 1365 C C . TYR A 1 183 ? 40.212 21.358 -40.402 1.00 86.62 183 TYR A C 1
ATOM 1367 O O . TYR A 1 183 ? 40.549 21.167 -39.232 1.00 86.62 183 TYR A O 1
ATOM 1375 N N . GLY A 1 184 ? 41.060 21.270 -41.430 1.00 83.94 184 GLY A N 1
ATOM 1376 C CA . GLY A 1 184 ? 42.445 20.810 -41.316 1.00 83.94 184 GLY A CA 1
ATOM 1377 C C . GLY A 1 184 ? 42.606 19.323 -41.659 1.00 83.94 184 GLY A C 1
ATOM 1378 O O . GLY A 1 184 ? 42.036 18.841 -42.637 1.00 83.94 184 GLY A O 1
ATOM 1379 N N . SER A 1 185 ? 43.411 18.601 -40.883 1.00 83.00 185 SER A N 1
ATOM 1380 C CA . SER A 1 185 ? 43.690 17.175 -41.061 1.00 83.00 185 SER A CA 1
ATOM 1381 C C . SER A 1 185 ? 42.563 16.308 -40.500 1.00 83.00 185 SER A C 1
ATOM 1383 O O . SER A 1 185 ? 42.120 16.504 -39.375 1.00 83.00 185 SER A O 1
ATOM 1385 N N . ALA A 1 186 ? 42.142 15.296 -41.263 1.00 81.06 186 ALA A N 1
ATOM 1386 C CA . ALA A 1 186 ? 41.226 14.253 -40.790 1.00 81.06 186 ALA A CA 1
ATOM 1387 C C . ALA A 1 186 ? 41.961 13.048 -40.163 1.00 81.06 186 ALA A C 1
ATOM 1389 O O . ALA A 1 186 ? 41.328 12.143 -39.614 1.00 81.06 186 ALA A O 1
ATOM 1390 N N . ALA A 1 187 ? 43.296 13.006 -40.269 1.00 77.88 187 ALA A N 1
ATOM 1391 C CA . ALA A 1 187 ? 44.107 11.914 -39.745 1.00 77.88 187 ALA A CA 1
ATOM 1392 C C . ALA A 1 187 ? 43.972 11.825 -38.217 1.00 77.88 187 ALA A C 1
ATOM 1394 O O . ALA A 1 187 ? 44.077 12.833 -37.523 1.00 77.88 187 ALA A O 1
ATOM 1395 N N . GLY A 1 188 ? 43.725 10.617 -37.707 1.00 81.56 188 GLY A N 1
ATOM 1396 C CA . GLY A 1 188 ? 43.553 10.375 -36.274 1.00 81.56 188 GLY A CA 1
ATOM 1397 C C . GLY A 1 188 ? 42.150 10.660 -35.727 1.00 81.56 188 GLY A C 1
ATOM 1398 O O . GLY A 1 188 ? 41.922 10.420 -34.548 1.00 81.56 188 GLY A O 1
ATOM 1399 N N . ILE A 1 189 ? 41.191 11.117 -36.541 1.00 88.88 189 ILE A N 1
ATOM 1400 C CA . ILE A 1 189 ? 39.788 11.255 -36.115 1.00 88.88 189 ILE A CA 1
ATOM 1401 C C . ILE A 1 189 ? 39.062 9.926 -36.327 1.00 88.88 189 ILE A C 1
ATOM 1403 O O . ILE A 1 189 ? 39.125 9.385 -37.427 1.00 88.88 189 ILE A O 1
ATOM 1407 N N . GLN A 1 190 ? 38.361 9.392 -35.325 1.00 90.19 190 GLN A N 1
ATOM 1408 C CA . GLN A 1 190 ? 37.608 8.141 -35.487 1.00 90.19 190 GLN A CA 1
ATOM 1409 C C . GLN A 1 190 ? 36.384 8.016 -34.571 1.00 90.19 190 GLN A C 1
ATOM 1411 O O . GLN A 1 190 ? 36.237 8.728 -33.578 1.00 90.19 190 GLN A O 1
ATOM 1416 N N . ARG A 1 191 ? 35.493 7.078 -34.918 1.00 90.94 191 ARG A N 1
ATOM 1417 C CA . ARG A 1 191 ? 34.357 6.655 -34.088 1.00 90.94 191 ARG A CA 1
ATOM 1418 C C . ARG A 1 191 ? 34.832 5.672 -33.027 1.00 90.94 191 ARG A C 1
ATOM 1420 O O . ARG A 1 191 ? 35.372 4.624 -33.375 1.00 90.94 191 ARG A O 1
ATOM 1427 N N . VAL A 1 192 ? 34.537 5.949 -31.764 1.00 89.50 192 VAL A N 1
ATOM 1428 C CA . VAL A 1 192 ? 34.740 5.006 -30.653 1.00 89.50 192 VAL A CA 1
ATOM 1429 C C . VAL A 1 192 ? 33.430 4.763 -29.906 1.00 89.50 192 VAL A C 1
ATOM 1431 O O . VAL A 1 192 ? 32.429 5.434 -30.161 1.00 89.50 192 VAL A O 1
ATOM 1434 N N . ALA A 1 193 ? 33.413 3.777 -29.008 1.00 85.94 193 ALA A N 1
ATOM 1435 C CA . ALA A 1 193 ? 32.265 3.540 -28.137 1.00 85.94 193 ALA A CA 1
ATOM 1436 C C . ALA A 1 193 ? 32.059 4.728 -27.180 1.00 85.94 193 ALA A C 1
ATOM 1438 O O . ALA A 1 193 ? 33.022 5.225 -26.587 1.00 85.94 193 ALA A O 1
ATOM 1439 N N . GLY A 1 194 ? 30.808 5.171 -27.043 1.00 79.38 194 GLY A N 1
ATOM 1440 C CA . GLY A 1 194 ? 30.432 6.210 -26.084 1.00 79.38 194 GLY A CA 1
ATOM 1441 C C . GLY A 1 194 ? 30.329 5.678 -24.651 1.00 79.38 194 GLY A C 1
ATOM 1442 O O . GLY A 1 194 ? 30.385 4.472 -24.403 1.00 79.38 194 GLY A O 1
ATOM 1443 N N . VAL A 1 195 ? 30.173 6.588 -23.687 1.00 74.25 195 VAL A N 1
ATOM 1444 C CA . VAL A 1 195 ? 29.922 6.264 -22.268 1.00 74.25 195 VAL A CA 1
ATOM 1445 C C . VAL A 1 195 ? 28.578 6.808 -21.784 1.00 74.25 195 VAL A C 1
ATOM 1447 O O . VAL A 1 195 ? 27.925 7.588 -22.475 1.00 74.25 195 VAL A O 1
ATOM 1450 N N . ASN A 1 196 ? 28.152 6.401 -20.581 1.00 69.12 196 ASN A N 1
ATOM 1451 C CA . ASN A 1 196 ? 26.930 6.888 -19.923 1.00 69.12 196 ASN A CA 1
ATOM 1452 C C . ASN A 1 196 ? 25.663 6.733 -20.787 1.00 69.12 196 ASN A C 1
ATOM 1454 O O . ASN A 1 196 ? 24.840 7.641 -20.877 1.00 69.12 196 ASN A O 1
ATOM 1458 N N . GLY A 1 197 ? 25.523 5.583 -21.454 1.00 66.25 197 GLY A N 1
ATOM 1459 C CA . GLY A 1 197 ? 24.364 5.271 -22.297 1.00 66.25 197 GLY A CA 1
ATOM 1460 C C . GLY A 1 197 ? 24.407 5.870 -23.706 1.00 66.25 197 GLY A C 1
ATOM 1461 O O . GLY A 1 197 ? 23.448 5.699 -24.455 1.00 66.25 197 GLY A O 1
ATOM 1462 N N . ARG A 1 198 ? 25.501 6.541 -24.096 1.00 74.31 198 ARG A N 1
ATOM 1463 C CA . ARG A 1 198 ? 25.718 7.008 -25.473 1.00 74.31 198 ARG A CA 1
ATOM 1464 C C . ARG A 1 198 ? 26.328 5.886 -26.323 1.00 74.31 198 ARG A C 1
ATOM 1466 O O . ARG A 1 198 ? 27.292 5.263 -25.880 1.00 74.31 198 ARG A O 1
ATOM 1473 N N . PRO A 1 199 ? 25.814 5.629 -27.538 1.00 74.38 199 PRO A N 1
ATOM 1474 C CA . PRO A 1 199 ? 26.308 4.536 -28.376 1.00 74.38 199 PRO A CA 1
ATOM 1475 C C . PRO A 1 199 ? 27.716 4.809 -28.923 1.00 74.38 199 PRO A C 1
ATOM 1477 O O . PRO A 1 199 ? 28.540 3.896 -28.992 1.00 74.38 199 PRO A O 1
ATOM 1480 N N . TYR A 1 200 ? 28.015 6.063 -29.269 1.00 85.94 200 TYR A N 1
ATOM 1481 C CA . TYR A 1 200 ? 29.271 6.457 -29.903 1.00 85.94 200 TYR A CA 1
ATOM 1482 C C . TYR A 1 200 ? 29.837 7.740 -29.295 1.00 85.94 200 TYR A C 1
ATOM 1484 O O . TYR A 1 200 ? 29.118 8.512 -28.664 1.00 85.94 200 TYR A O 1
ATOM 1492 N N . ALA A 1 201 ? 31.129 7.954 -29.518 1.00 88.88 201 ALA A N 1
ATOM 1493 C CA . ALA A 1 201 ? 31.852 9.178 -29.209 1.00 88.88 201 ALA A CA 1
ATOM 1494 C C . ALA A 1 201 ? 32.873 9.484 -30.315 1.00 88.88 201 ALA A C 1
ATOM 1496 O O . ALA A 1 201 ? 33.263 8.600 -31.091 1.00 88.88 201 ALA A O 1
ATOM 1497 N N . LEU A 1 202 ? 33.299 10.744 -30.388 1.00 90.44 202 LEU A N 1
ATOM 1498 C CA . LEU A 1 202 ? 34.320 11.198 -31.327 1.00 90.44 202 LEU A CA 1
ATOM 1499 C C . LEU A 1 202 ? 35.693 11.125 -30.657 1.00 90.44 202 LEU A C 1
ATOM 1501 O O . LEU A 1 202 ? 35.915 11.775 -29.642 1.00 90.44 202 LEU A O 1
ATOM 1505 N N . GLU A 1 203 ? 36.625 10.362 -31.216 1.00 91.06 203 GLU A N 1
ATOM 1506 C CA . GLU A 1 203 ? 38.012 10.348 -30.752 1.00 91.06 203 GLU A CA 1
ATOM 1507 C C . GLU A 1 203 ? 38.896 11.167 -31.689 1.00 91.06 203 GLU A C 1
ATOM 1509 O O . GLU A 1 203 ? 38.820 11.014 -32.909 1.00 91.06 203 GLU A O 1
ATOM 1514 N N . PHE A 1 204 ? 39.763 11.994 -31.108 1.00 89.31 204 PHE A N 1
ATOM 1515 C CA . PHE A 1 204 ? 40.918 12.555 -31.795 1.00 89.31 204 PHE A CA 1
ATOM 1516 C C . PHE A 1 204 ? 42.179 11.904 -31.253 1.00 89.31 204 PHE A C 1
ATOM 1518 O O . PHE A 1 204 ? 42.446 11.974 -30.054 1.00 89.31 204 PHE A O 1
ATOM 1525 N N . ASP A 1 205 ? 42.971 11.323 -32.141 1.00 87.81 205 ASP A N 1
ATOM 1526 C CA . ASP A 1 205 ? 44.304 10.805 -31.873 1.00 87.81 205 ASP A CA 1
ATOM 1527 C C . ASP A 1 205 ? 45.341 11.588 -32.683 1.00 87.81 205 ASP A C 1
ATOM 1529 O O . ASP A 1 205 ? 45.836 11.165 -33.732 1.00 87.81 205 ASP A O 1
ATOM 1533 N N . VAL A 1 206 ? 45.671 12.769 -32.168 1.00 79.81 206 VAL A N 1
ATOM 1534 C CA . VAL A 1 206 ? 46.640 13.688 -32.776 1.00 79.81 206 VAL A CA 1
ATOM 1535 C C . VAL A 1 206 ? 48.082 13.256 -32.465 1.00 79.81 206 VAL A C 1
ATOM 1537 O O . VAL A 1 206 ? 49.040 13.834 -32.969 1.00 79.81 206 VAL A O 1
ATOM 1540 N N . THR A 1 207 ? 48.278 12.191 -31.673 1.00 74.00 207 THR A N 1
ATOM 1541 C CA . THR A 1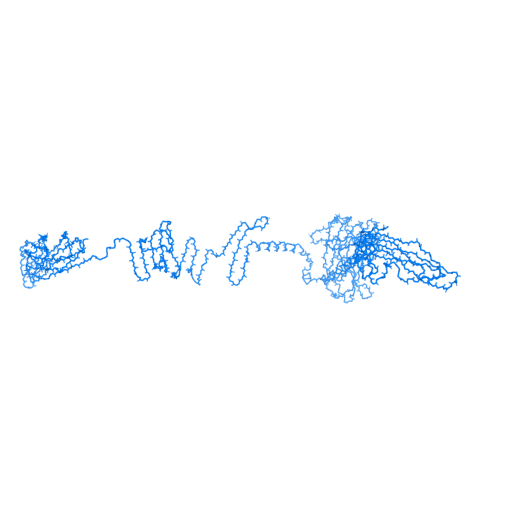 207 ? 49.619 11.637 -31.409 1.00 74.00 207 THR A CA 1
ATOM 1542 C C . THR A 1 207 ? 50.268 11.056 -32.663 1.00 74.00 207 THR A C 1
ATOM 1544 O O . THR A 1 207 ? 51.491 11.073 -32.791 1.00 74.00 207 THR A O 1
ATOM 1547 N N . SER A 1 208 ? 49.441 10.613 -33.612 1.00 65.62 208 SER A N 1
ATOM 1548 C CA . SER A 1 208 ? 49.853 10.054 -34.900 1.00 65.62 208 SER A CA 1
ATOM 1549 C C . SER A 1 208 ? 50.299 11.102 -35.932 1.00 65.62 208 SER A C 1
ATOM 1551 O O . SER A 1 208 ? 50.905 10.731 -36.937 1.00 65.62 208 SER A O 1
ATOM 1553 N N . ASN A 1 209 ? 50.036 12.396 -35.695 1.00 69.81 209 ASN A N 1
ATOM 1554 C CA . ASN A 1 209 ? 50.435 13.494 -36.582 1.00 69.81 209 ASN A CA 1
ATOM 1555 C C . ASN A 1 209 ? 50.676 14.816 -35.807 1.00 69.81 209 ASN A C 1
ATOM 1557 O O . ASN A 1 209 ? 49.872 15.749 -35.905 1.00 69.81 209 ASN A O 1
ATOM 1561 N N . PRO A 1 210 ? 51.758 14.902 -35.007 1.00 67.44 210 PRO A N 1
ATOM 1562 C CA . PRO A 1 210 ? 52.050 16.062 -34.163 1.00 67.44 210 PRO A CA 1
ATOM 1563 C C . PRO A 1 210 ? 52.125 17.377 -34.956 1.00 67.44 210 PRO A C 1
ATOM 1565 O O . PRO A 1 210 ? 52.890 17.480 -35.912 1.00 67.44 210 PRO A O 1
ATOM 1568 N N . GLY A 1 211 ? 51.373 18.401 -34.537 1.00 65.62 211 GLY A N 1
ATOM 1569 C CA . GLY A 1 211 ? 51.401 19.741 -35.145 1.00 65.62 211 GLY A CA 1
ATOM 1570 C C . GLY A 1 211 ? 50.465 19.938 -36.345 1.00 65.62 211 GLY A C 1
ATOM 1571 O O . GLY A 1 211 ? 50.407 21.036 -36.901 1.00 65.62 211 GLY A O 1
ATOM 1572 N N . ALA A 1 212 ? 49.703 18.915 -36.744 1.00 73.94 212 ALA A N 1
ATOM 1573 C CA . ALA A 1 212 ? 48.662 19.066 -37.752 1.00 73.94 212 ALA A CA 1
ATOM 1574 C C . ALA A 1 212 ? 47.405 19.717 -37.160 1.00 73.94 212 ALA A C 1
ATOM 1576 O O . ALA A 1 212 ? 46.798 19.194 -36.225 1.00 73.94 212 ALA A O 1
ATOM 1577 N N . GLN A 1 213 ? 46.971 20.829 -37.760 1.00 80.56 213 GLN A N 1
ATOM 1578 C CA . GLN A 1 213 ? 45.712 21.479 -37.401 1.00 80.56 213 GLN A CA 1
ATOM 1579 C C . GLN A 1 213 ? 44.551 20.495 -37.554 1.00 80.56 213 GLN A C 1
ATOM 1581 O O . GLN A 1 213 ? 44.295 20.028 -38.662 1.00 80.56 213 GLN A O 1
ATOM 1586 N N . THR A 1 214 ? 43.862 20.182 -36.460 1.00 84.19 214 THR A N 1
ATOM 1587 C CA . THR A 1 214 ? 42.816 19.156 -36.434 1.00 84.19 214 THR A CA 1
ATOM 1588 C C . THR A 1 214 ? 41.607 19.684 -35.674 1.00 84.19 214 THR A C 1
ATOM 1590 O O . THR A 1 214 ? 41.644 19.864 -34.455 1.00 84.19 214 THR A O 1
ATOM 1593 N N . SER A 1 215 ? 40.521 19.932 -36.401 1.00 86.25 215 SER A N 1
ATOM 1594 C CA . SER A 1 215 ? 39.246 20.377 -35.840 1.00 86.25 215 SER A CA 1
ATOM 1595 C C . SER A 1 215 ? 38.087 19.729 -36.585 1.00 86.25 215 SER A C 1
ATOM 1597 O O . SER A 1 215 ? 38.175 19.466 -37.786 1.00 86.25 215 SER A O 1
ATOM 1599 N N . VAL A 1 216 ? 36.963 19.548 -35.901 1.00 90.62 216 VAL A N 1
ATOM 1600 C CA . VAL A 1 216 ? 35.681 19.254 -36.554 1.00 90.62 216 VAL A CA 1
ATOM 1601 C C . VAL A 1 216 ? 34.731 20.415 -36.348 1.00 90.62 216 VAL A C 1
ATOM 1603 O O . VAL A 1 216 ? 34.832 21.142 -35.359 1.00 90.62 216 VAL A O 1
ATOM 1606 N N . TYR A 1 217 ? 33.802 20.597 -37.275 1.00 90.62 217 TYR A N 1
ATOM 1607 C CA . TYR A 1 217 ? 32.823 21.663 -37.185 1.00 90.62 217 TYR A CA 1
ATOM 1608 C C . TYR A 1 217 ? 31.442 21.230 -37.632 1.00 90.62 217 TYR A C 1
ATOM 1610 O O . TYR A 1 217 ? 31.275 20.255 -38.360 1.00 90.62 217 TYR A O 1
ATOM 1618 N N . THR A 1 218 ? 30.449 21.997 -37.215 1.00 89.69 218 THR A N 1
ATOM 1619 C CA . THR A 1 218 ? 29.069 21.864 -37.671 1.00 89.69 218 THR A CA 1
ATOM 1620 C C . THR A 1 218 ? 28.412 23.240 -37.698 1.00 89.69 218 THR A C 1
ATOM 1622 O O . THR A 1 218 ? 28.744 24.104 -36.882 1.00 89.69 218 THR A O 1
ATOM 1625 N N . SER A 1 219 ? 27.518 23.463 -38.662 1.00 88.50 219 SER A N 1
ATOM 1626 C CA . SER A 1 219 ? 26.988 24.793 -38.992 1.00 88.50 219 SER A CA 1
ATOM 1627 C C . SER A 1 219 ? 25.453 24.843 -38.967 1.00 88.50 219 SER A C 1
ATOM 1629 O O . SER A 1 219 ? 24.830 24.984 -40.027 1.00 88.50 219 SER A O 1
ATOM 1631 N N . PRO A 1 220 ? 24.806 24.692 -37.794 1.00 85.69 220 PRO A N 1
ATOM 1632 C CA . PRO A 1 220 ? 23.356 24.816 -37.680 1.00 85.69 220 PRO A CA 1
ATOM 1633 C C . PRO A 1 220 ? 22.840 26.216 -38.055 1.00 85.69 220 PRO A C 1
ATOM 1635 O O . PRO A 1 220 ? 23.490 27.242 -37.841 1.00 85.69 220 PRO A O 1
ATOM 1638 N N . ASN A 1 221 ? 21.607 26.266 -38.566 1.00 84.38 221 ASN A N 1
ATOM 1639 C CA . ASN A 1 221 ? 20.879 27.524 -38.733 1.00 84.38 221 ASN A CA 1
ATOM 1640 C C . ASN A 1 221 ? 20.601 28.145 -37.356 1.00 84.38 221 ASN A C 1
ATOM 1642 O O . ASN A 1 221 ? 20.179 27.448 -36.435 1.00 84.38 221 ASN A O 1
ATOM 1646 N N . ALA A 1 222 ? 20.749 29.463 -37.237 1.00 78.75 222 ALA A N 1
ATOM 1647 C CA . ALA A 1 222 ? 20.547 30.225 -36.001 1.00 78.75 222 ALA A CA 1
ATOM 1648 C C . ALA A 1 222 ? 19.054 30.429 -35.648 1.00 78.75 222 ALA A C 1
ATOM 1650 O O . ALA A 1 222 ? 18.651 31.493 -35.178 1.00 78.75 222 ALA A O 1
ATOM 1651 N N . VAL A 1 223 ? 18.195 29.446 -35.937 1.00 69.38 223 VAL A N 1
ATOM 1652 C CA . VAL A 1 223 ? 16.738 29.565 -35.777 1.00 69.38 223 VAL A CA 1
ATOM 1653 C C . VAL A 1 223 ? 16.399 29.799 -34.305 1.00 69.38 223 VAL A C 1
ATOM 1655 O O . VAL A 1 223 ? 16.712 28.974 -33.456 1.00 69.38 223 VAL A O 1
ATOM 1658 N N . GLY A 1 224 ? 15.739 30.921 -34.013 1.00 66.69 224 GLY A N 1
ATOM 1659 C CA . GLY A 1 224 ? 15.326 31.288 -32.654 1.00 66.69 224 GLY A CA 1
ATOM 1660 C C . GLY A 1 224 ? 16.373 32.050 -31.836 1.00 66.69 224 GLY A C 1
ATOM 1661 O O . GLY A 1 224 ? 16.041 32.501 -30.747 1.00 66.69 224 GLY A O 1
ATOM 1662 N N . MET A 1 225 ? 17.586 32.253 -32.360 1.00 78.06 225 MET A N 1
ATOM 1663 C CA . MET A 1 225 ? 18.634 33.044 -31.711 1.00 78.06 225 MET A CA 1
ATOM 1664 C C . MET A 1 225 ? 18.527 34.521 -32.119 1.00 78.06 225 MET A C 1
ATOM 1666 O O . MET A 1 225 ? 18.430 34.830 -33.310 1.00 78.06 225 MET A O 1
ATOM 1670 N N . LYS A 1 226 ? 18.552 35.445 -31.155 1.00 79.44 226 LYS A N 1
ATOM 1671 C CA . LYS A 1 226 ? 18.543 36.896 -31.397 1.00 79.44 226 LYS A CA 1
ATOM 1672 C C . LYS A 1 226 ? 19.886 37.524 -31.033 1.00 79.44 226 LYS A C 1
ATOM 1674 O O . LYS A 1 226 ? 20.656 37.001 -30.230 1.00 79.44 226 LYS A O 1
ATOM 1679 N N . ALA A 1 227 ? 20.163 38.683 -31.628 1.00 80.88 227 ALA A N 1
ATOM 1680 C CA . ALA A 1 227 ? 21.294 39.508 -31.224 1.00 80.88 227 ALA A CA 1
ATOM 1681 C C . ALA A 1 227 ? 21.207 39.811 -29.720 1.00 80.88 227 ALA A C 1
ATOM 1683 O O . ALA A 1 227 ? 20.127 40.128 -29.223 1.00 80.88 227 ALA A O 1
ATOM 1684 N N . LEU A 1 228 ? 22.346 39.750 -29.024 1.00 83.06 228 LEU A N 1
ATOM 1685 C CA . LEU A 1 228 ? 22.474 39.938 -27.573 1.00 83.06 228 LEU A CA 1
ATOM 1686 C C . LEU A 1 228 ? 21.877 38.838 -26.677 1.00 83.06 228 LEU A C 1
ATOM 1688 O O . LEU A 1 228 ? 22.003 38.980 -25.456 1.00 83.06 228 LEU A O 1
ATOM 1692 N N . ASP A 1 229 ? 21.300 37.766 -27.233 1.00 84.81 229 ASP A N 1
ATOM 1693 C CA . ASP A 1 229 ? 20.888 36.600 -26.443 1.00 84.81 229 ASP A CA 1
ATOM 1694 C C . ASP A 1 229 ? 22.093 35.938 -25.765 1.00 84.81 229 ASP A C 1
ATOM 1696 O O . ASP A 1 229 ? 23.249 36.090 -26.175 1.00 84.81 229 ASP A O 1
ATOM 1700 N N . TYR A 1 230 ? 21.807 35.184 -24.708 1.00 85.81 230 TYR A N 1
ATOM 1701 C CA . TYR A 1 230 ? 22.796 34.369 -24.023 1.00 85.81 230 TYR A CA 1
ATOM 1702 C C . TYR A 1 230 ? 22.600 32.897 -24.369 1.00 85.81 230 TYR A C 1
ATOM 1704 O O . TYR A 1 230 ? 21.497 32.355 -24.301 1.00 85.81 230 TYR A O 1
ATOM 1712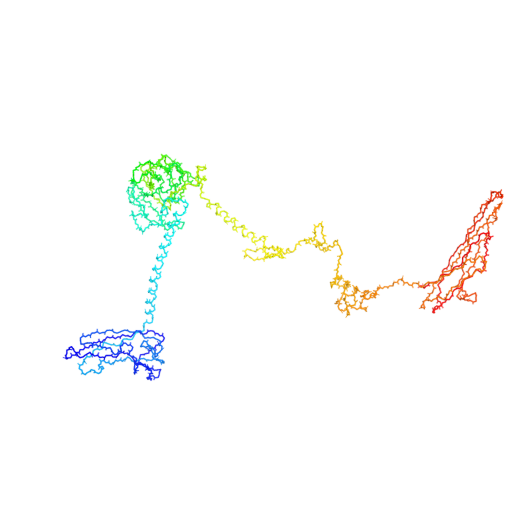 N N . MET A 1 231 ? 23.709 32.259 -24.709 1.00 84.50 231 MET A N 1
ATOM 1713 C CA . MET A 1 231 ? 23.794 30.860 -25.091 1.00 84.50 231 MET A CA 1
ATOM 1714 C C . MET A 1 231 ? 24.699 30.128 -24.109 1.00 84.50 231 MET A C 1
ATOM 1716 O O . MET A 1 231 ? 25.566 30.736 -23.487 1.00 84.50 231 MET A O 1
ATOM 1720 N N . VAL A 1 232 ? 24.517 28.820 -23.985 1.00 84.94 232 VAL A N 1
ATOM 1721 C CA . VAL A 1 232 ? 25.409 27.948 -23.227 1.00 84.94 232 VAL A CA 1
ATOM 1722 C C . VAL A 1 232 ? 26.121 27.023 -24.196 1.00 84.94 232 VAL A C 1
ATOM 1724 O O . VAL A 1 232 ? 25.478 26.219 -24.875 1.00 84.94 232 VAL A O 1
ATOM 1727 N N . ALA A 1 233 ? 27.442 27.147 -24.252 1.00 84.44 233 ALA A N 1
ATOM 1728 C CA . ALA A 1 233 ? 28.307 26.222 -24.961 1.00 84.44 233 ALA A CA 1
ATOM 1729 C C . ALA A 1 233 ? 28.697 25.063 -24.038 1.00 84.44 233 ALA A C 1
ATOM 1731 O O . ALA A 1 233 ? 29.001 25.267 -22.860 1.00 84.44 233 ALA A O 1
ATOM 1732 N N . GLU A 1 234 ? 28.667 23.843 -24.563 1.00 84.06 234 GLU A N 1
ATOM 1733 C CA . GLU A 1 234 ? 28.744 22.616 -23.780 1.00 84.06 234 GLU A CA 1
ATOM 1734 C C . GLU A 1 234 ? 29.762 21.643 -24.365 1.00 84.06 234 GLU A C 1
ATOM 1736 O O . GLU A 1 234 ? 29.699 21.300 -25.544 1.00 84.06 234 GLU A O 1
ATOM 1741 N N . LEU A 1 235 ? 30.665 21.146 -23.523 1.00 84.56 235 LEU A N 1
ATOM 1742 C CA . LEU A 1 235 ? 31.694 20.201 -23.937 1.00 84.56 235 LEU A CA 1
ATOM 1743 C C . LEU A 1 235 ? 31.947 19.166 -22.836 1.00 84.56 235 LEU A C 1
ATOM 1745 O O . LEU A 1 235 ? 32.214 19.540 -21.692 1.00 84.56 235 LEU A O 1
ATOM 1749 N N . ASP A 1 236 ? 31.876 17.880 -23.193 1.00 85.31 236 ASP A N 1
ATOM 1750 C CA . ASP A 1 236 ? 32.277 16.755 -22.338 1.00 85.31 236 ASP A CA 1
ATOM 1751 C C . ASP A 1 236 ? 33.421 15.996 -23.017 1.00 85.31 236 ASP A C 1
ATOM 1753 O O . ASP A 1 236 ? 33.237 15.421 -24.095 1.00 85.31 236 ASP A O 1
ATOM 1757 N N . VAL A 1 237 ? 34.596 15.982 -22.385 1.00 85.81 237 VAL A N 1
ATOM 1758 C CA . VAL A 1 237 ? 35.813 15.373 -22.940 1.00 85.81 237 VAL A CA 1
ATOM 1759 C C . VAL A 1 237 ? 36.495 14.495 -21.906 1.00 85.81 237 VAL A C 1
ATOM 1761 O O . VAL A 1 237 ? 36.707 14.911 -20.773 1.00 85.81 237 VAL A O 1
ATOM 1764 N N . THR A 1 238 ? 36.931 13.308 -22.311 1.00 88.69 238 THR A N 1
ATOM 1765 C CA . THR A 1 238 ? 37.894 12.492 -21.571 1.00 88.69 238 THR A CA 1
ATOM 1766 C C . THR A 1 238 ? 39.268 12.628 -22.215 1.00 88.69 238 THR A C 1
ATOM 1768 O O . THR A 1 238 ? 39.444 12.313 -23.394 1.00 88.69 238 THR A O 1
ATOM 1771 N N . LEU A 1 239 ? 40.263 13.070 -21.443 1.00 86.25 239 LEU A N 1
ATOM 1772 C CA . LEU A 1 239 ? 41.651 13.047 -21.896 1.00 86.25 239 LEU A CA 1
ATOM 1773 C C . LEU A 1 239 ? 42.158 11.607 -21.806 1.00 86.25 239 LEU A C 1
ATOM 1775 O O . LEU A 1 239 ? 42.225 11.048 -20.719 1.00 86.25 239 LEU A O 1
ATOM 1779 N N . VAL A 1 240 ? 42.512 10.993 -22.931 1.00 89.62 240 VAL A N 1
ATOM 1780 C CA . VAL A 1 240 ? 42.996 9.603 -22.974 1.00 89.62 240 VAL A CA 1
ATOM 1781 C C . VAL A 1 240 ? 44.518 9.559 -22.849 1.00 89.62 240 VAL A C 1
ATOM 1783 O O . VAL A 1 240 ? 45.047 8.730 -22.117 1.00 89.62 240 VAL A O 1
ATOM 1786 N N . ALA A 1 241 ? 45.227 10.467 -23.527 1.00 86.25 241 ALA A N 1
ATOM 1787 C CA . ALA A 1 241 ? 46.680 10.619 -23.433 1.00 86.25 241 ALA A CA 1
ATOM 1788 C C . ALA A 1 241 ? 47.125 12.045 -23.806 1.00 86.25 241 ALA A C 1
ATOM 1790 O O . ALA A 1 241 ? 46.446 12.738 -24.565 1.00 86.25 241 ALA A O 1
ATOM 1791 N N . GLY A 1 242 ? 48.294 12.472 -23.323 1.00 81.06 242 GLY A N 1
ATOM 1792 C CA . GLY A 1 242 ? 48.856 13.799 -23.605 1.00 81.06 242 GLY A CA 1
ATOM 1793 C C . GLY A 1 242 ? 48.328 14.888 -22.669 1.00 81.06 242 GLY A C 1
ATOM 1794 O O . GLY A 1 242 ? 48.194 14.667 -21.468 1.00 81.06 242 GLY A O 1
ATOM 1795 N N . THR A 1 243 ? 48.072 16.075 -23.215 1.00 76.56 243 THR A N 1
ATOM 1796 C CA . THR A 1 243 ? 47.689 17.298 -22.488 1.00 76.56 243 THR A CA 1
ATOM 1797 C C . THR A 1 243 ? 46.450 17.949 -23.103 1.00 76.56 243 THR A C 1
ATOM 1799 O O . THR A 1 243 ? 46.123 17.701 -24.266 1.00 76.56 243 THR A O 1
ATOM 1802 N N . LEU A 1 244 ? 45.777 18.832 -22.356 1.00 76.69 244 LEU A N 1
ATOM 1803 C CA . LEU A 1 244 ? 44.624 19.581 -22.876 1.00 76.69 244 LEU A CA 1
ATOM 1804 C C . LEU A 1 244 ? 45.019 20.814 -23.707 1.00 76.69 244 LEU A C 1
ATOM 1806 O O . LEU A 1 244 ? 44.171 21.348 -24.409 1.00 76.69 244 LEU A O 1
ATOM 1810 N N . GLY A 1 245 ? 46.277 21.269 -23.672 1.00 74.31 245 GLY A N 1
ATOM 1811 C CA . GLY A 1 245 ? 46.685 22.472 -24.418 1.00 74.31 245 GLY A CA 1
ATOM 1812 C C . GLY A 1 245 ? 46.506 22.301 -25.927 1.00 74.31 245 GLY A C 1
ATOM 1813 O O . GLY A 1 245 ? 46.930 21.285 -26.459 1.00 74.31 245 GLY A O 1
ATOM 1814 N N . GLY A 1 246 ? 45.864 23.245 -26.608 1.00 73.81 246 GLY A N 1
ATOM 1815 C CA . GLY A 1 246 ? 45.453 23.107 -28.012 1.00 73.81 246 GLY A CA 1
ATOM 1816 C C . GLY A 1 246 ? 44.012 22.665 -28.228 1.00 73.81 246 GLY A C 1
ATOM 1817 O O . GLY A 1 246 ? 43.501 22.825 -29.335 1.00 73.81 246 GLY A O 1
ATOM 1818 N N . LEU A 1 247 ? 43.339 22.180 -27.176 1.00 79.69 247 LEU A N 1
ATOM 1819 C CA . LEU A 1 247 ? 41.891 22.003 -27.180 1.00 79.69 247 LEU A CA 1
ATOM 1820 C C . LEU A 1 247 ? 41.218 23.377 -27.112 1.00 79.69 247 LEU A C 1
ATOM 1822 O O . LEU A 1 247 ? 41.598 24.233 -26.313 1.00 79.69 247 LEU A O 1
ATOM 1826 N N . GLY A 1 248 ? 40.178 23.560 -27.911 1.00 79.00 248 GLY A N 1
ATOM 1827 C CA . GLY A 1 248 ? 39.354 24.752 -27.872 1.00 79.00 248 GLY A CA 1
ATOM 1828 C C . GLY A 1 248 ? 37.957 24.498 -28.409 1.00 79.00 248 GLY A C 1
ATOM 1829 O O . GLY A 1 248 ? 37.652 23.458 -28.999 1.00 79.00 248 GLY A O 1
ATOM 1830 N N . TYR A 1 249 ? 37.097 25.483 -28.212 1.00 83.31 249 TYR A N 1
ATOM 1831 C CA . TYR A 1 249 ? 35.767 25.493 -28.793 1.00 83.31 249 TYR A CA 1
ATOM 1832 C C . TYR A 1 249 ? 35.447 26.925 -29.205 1.00 83.31 249 TYR A C 1
ATOM 1834 O O . TYR A 1 249 ? 35.486 27.862 -28.403 1.00 83.31 249 TYR A O 1
ATOM 1842 N N . LEU A 1 250 ? 35.219 27.075 -30.506 1.00 84.12 250 LEU A N 1
ATOM 1843 C CA . LEU A 1 250 ? 35.079 28.347 -31.200 1.00 84.12 250 LEU A CA 1
ATOM 1844 C C . LEU A 1 250 ? 33.683 28.425 -31.805 1.00 84.12 250 LEU A C 1
ATOM 1846 O O . LEU A 1 250 ? 33.253 27.516 -32.517 1.00 84.12 250 LEU A O 1
ATOM 1850 N N . ILE A 1 251 ? 33.007 29.543 -31.563 1.00 87.75 251 ILE A N 1
ATOM 1851 C CA . ILE A 1 251 ? 31.716 29.857 -32.166 1.00 87.75 251 ILE A CA 1
ATOM 1852 C C . ILE A 1 251 ? 31.930 30.956 -33.198 1.00 87.75 251 ILE A C 1
ATOM 1854 O O . ILE A 1 251 ? 32.349 32.060 -32.865 1.00 87.75 251 ILE A O 1
ATOM 1858 N N . ARG A 1 252 ? 31.615 30.670 -34.457 1.00 88.69 252 ARG A N 1
ATOM 1859 C CA . ARG A 1 252 ? 31.612 31.638 -35.553 1.00 88.69 252 ARG A CA 1
ATOM 1860 C C . ARG A 1 252 ? 30.177 31.963 -35.945 1.00 88.69 252 ARG A C 1
ATOM 1862 O O . ARG A 1 252 ? 29.371 31.064 -36.170 1.00 88.69 252 ARG A O 1
ATOM 1869 N N . TYR A 1 253 ? 29.887 33.244 -36.108 1.00 90.12 253 TYR A N 1
ATOM 1870 C CA . TYR A 1 253 ? 28.599 33.748 -36.567 1.00 90.12 253 TYR A CA 1
ATOM 1871 C C . TYR A 1 253 ? 28.677 34.153 -38.035 1.00 90.12 253 TYR A C 1
ATOM 1873 O O . TYR A 1 253 ? 29.617 34.843 -38.443 1.00 90.12 253 TYR A O 1
ATOM 1881 N N . SER A 1 254 ? 27.679 33.754 -38.822 1.00 90.38 254 SER A N 1
ATOM 1882 C CA . SER A 1 254 ? 27.581 34.120 -40.233 1.00 90.38 254 SER A CA 1
ATOM 1883 C C . SER A 1 254 ? 26.167 34.516 -40.661 1.00 90.38 254 SER A C 1
ATOM 1885 O O . SER A 1 254 ? 25.170 34.236 -39.981 1.00 90.38 254 SER A O 1
ATOM 1887 N N . ASP A 1 255 ? 26.080 35.230 -41.785 1.00 88.94 255 ASP A N 1
ATOM 1888 C CA . ASP A 1 255 ? 24.806 35.516 -42.448 1.00 88.94 255 ASP A CA 1
ATOM 1889 C C . ASP A 1 255 ? 24.250 34.270 -43.168 1.00 88.94 255 ASP A C 1
ATOM 1891 O O . ASP A 1 255 ? 24.827 33.184 -43.121 1.00 88.94 255 ASP A O 1
ATOM 1895 N N . GLY A 1 256 ? 23.103 34.414 -43.841 1.00 81.25 256 GLY A N 1
ATOM 1896 C CA . GLY A 1 256 ? 22.437 33.302 -44.537 1.00 81.25 256 GLY A CA 1
ATOM 1897 C C . GLY A 1 256 ? 23.168 32.802 -45.788 1.00 81.25 256 GLY A C 1
ATOM 1898 O O . GLY A 1 256 ? 22.719 31.837 -46.398 1.00 81.25 256 GLY A O 1
ATOM 1899 N N . VAL A 1 257 ? 24.262 33.464 -46.174 1.00 84.50 257 VAL A N 1
ATOM 1900 C CA . VAL A 1 257 ? 25.098 33.156 -47.342 1.00 84.50 257 VAL A CA 1
ATOM 1901 C C . VAL A 1 257 ? 26.483 32.643 -46.903 1.00 84.50 257 VAL A C 1
ATOM 1903 O O . VAL A 1 257 ? 27.247 32.150 -47.728 1.00 84.50 257 VAL A O 1
ATOM 1906 N N . GLY A 1 258 ? 26.797 32.693 -45.602 1.00 80.56 258 GLY A N 1
ATOM 1907 C CA . GLY A 1 258 ? 28.051 32.210 -45.021 1.00 80.56 258 GLY A CA 1
ATOM 1908 C C . GLY A 1 258 ? 29.112 33.292 -44.786 1.00 80.56 258 GLY A C 1
ATOM 1909 O O . GLY A 1 258 ? 30.237 32.955 -44.416 1.00 80.56 258 GLY A O 1
ATOM 1910 N N . ASN A 1 259 ? 28.792 34.581 -44.954 1.00 88.75 259 ASN A N 1
ATOM 1911 C CA . ASN A 1 259 ? 29.744 35.660 -44.671 1.00 88.75 259 ASN A CA 1
ATOM 1912 C C . ASN A 1 259 ? 29.981 35.804 -43.168 1.00 88.75 259 ASN A C 1
ATOM 1914 O O . ASN A 1 259 ? 29.047 35.731 -42.373 1.00 88.75 259 ASN A O 1
ATOM 1918 N N . TYR A 1 260 ? 31.230 36.062 -42.785 1.00 89.69 260 TYR A N 1
ATOM 1919 C CA . TYR A 1 260 ? 31.645 36.235 -41.396 1.00 89.69 260 TYR A CA 1
ATOM 1920 C C . TYR A 1 260 ? 31.043 37.498 -40.761 1.00 89.69 260 TYR A C 1
ATOM 1922 O O . TYR A 1 260 ? 31.214 38.598 -41.283 1.00 89.69 260 TYR A O 1
ATOM 1930 N N . LEU A 1 261 ? 30.384 37.344 -39.609 1.00 88.38 261 LEU A N 1
ATOM 1931 C CA . LEU A 1 261 ? 29.763 38.440 -38.851 1.00 88.38 261 LEU A CA 1
ATOM 1932 C C . LEU A 1 261 ? 30.345 38.623 -37.441 1.00 88.38 261 LEU A C 1
ATOM 1934 O O . LEU A 1 261 ? 29.956 39.557 -36.738 1.00 88.38 261 LEU A O 1
ATOM 1938 N N . GLY A 1 262 ? 31.252 37.740 -37.027 1.00 85.69 262 GLY A N 1
ATOM 1939 C CA . GLY A 1 262 ? 31.894 37.756 -35.718 1.00 85.69 262 GLY A CA 1
ATOM 1940 C C . GLY A 1 262 ? 32.230 36.351 -35.228 1.00 85.69 262 GLY A C 1
ATOM 1941 O O . GLY A 1 262 ? 31.746 35.353 -35.765 1.00 85.69 262 GLY A O 1
ATOM 1942 N N . GLU A 1 263 ? 33.036 36.274 -34.178 1.00 82.88 263 GLU A N 1
ATOM 1943 C CA . GLU A 1 263 ? 33.365 35.028 -33.497 1.00 82.88 263 GLU A CA 1
ATOM 1944 C C . GLU A 1 263 ? 33.490 35.231 -31.996 1.00 82.88 263 GLU A C 1
ATOM 1946 O O . GLU A 1 263 ? 33.639 36.352 -31.504 1.00 82.88 263 GLU A O 1
ATOM 1951 N N . ALA A 1 264 ? 33.427 34.117 -31.285 1.00 75.12 264 ALA A N 1
ATOM 1952 C CA . ALA A 1 264 ? 33.641 34.038 -29.865 1.00 75.12 264 ALA A CA 1
ATOM 1953 C C . ALA A 1 264 ? 34.500 32.828 -29.519 1.00 75.12 264 ALA A C 1
ATOM 1955 O O . ALA A 1 264 ? 34.241 31.703 -29.956 1.00 75.12 264 ALA A O 1
ATOM 1956 N N . PHE A 1 265 ? 35.524 33.089 -28.714 1.00 68.56 265 PHE A N 1
ATOM 1957 C CA . PHE A 1 265 ? 36.406 32.082 -28.151 1.00 68.56 265 PHE A CA 1
ATOM 1958 C C . PHE A 1 265 ? 35.953 31.808 -26.725 1.00 68.56 265 PHE A C 1
ATOM 1960 O O . PHE A 1 265 ? 36.349 32.522 -25.806 1.00 68.56 265 PHE A O 1
ATOM 1967 N N . ASP A 1 266 ? 35.109 30.798 -26.543 1.00 63.69 266 ASP A N 1
ATOM 1968 C CA . ASP A 1 266 ? 34.534 30.539 -25.222 1.00 63.69 266 ASP A CA 1
ATOM 1969 C C . ASP A 1 266 ? 35.367 29.546 -24.405 1.00 63.69 266 ASP A C 1
ATOM 1971 O O . ASP A 1 266 ? 35.275 29.546 -23.185 1.00 63.69 266 ASP A O 1
ATOM 1975 N N . PHE A 1 267 ? 36.241 28.758 -25.045 1.00 63.31 267 PHE A N 1
ATOM 1976 C CA . PHE A 1 267 ? 37.120 27.803 -24.363 1.00 63.31 267 PHE A CA 1
ATOM 1977 C C . PHE A 1 267 ? 38.555 27.985 -24.841 1.00 63.31 267 PHE A C 1
ATOM 1979 O O . PHE A 1 267 ? 39.029 27.267 -25.718 1.00 63.31 267 PHE A O 1
ATOM 1986 N N . ASN A 1 268 ? 39.262 28.953 -24.266 1.00 57.31 268 ASN A N 1
ATOM 1987 C CA . ASN A 1 268 ? 40.712 28.861 -24.212 1.00 57.31 268 ASN A CA 1
ATOM 1988 C C . ASN A 1 268 ? 41.029 28.150 -22.889 1.00 57.31 268 ASN A C 1
ATOM 1990 O O . ASN A 1 268 ? 40.839 28.715 -21.810 1.00 57.31 268 ASN A O 1
ATOM 1994 N N . VAL A 1 269 ? 41.520 26.912 -22.958 1.00 51.06 269 VAL A N 1
ATOM 1995 C CA . VAL A 1 269 ? 41.822 26.075 -21.784 1.00 51.06 269 VAL A CA 1
ATOM 1996 C C . VAL A 1 269 ? 42.850 26.667 -20.779 1.00 51.06 269 VAL A C 1
ATOM 1998 O O . VAL A 1 269 ? 42.812 26.225 -19.630 1.00 51.06 269 VAL A O 1
ATOM 2001 N N . PRO A 1 270 ? 43.692 27.703 -21.053 1.00 47.22 270 PRO A N 1
ATOM 2002 C CA . PRO A 1 270 ? 44.580 28.243 -20.022 1.00 47.22 270 PRO A CA 1
ATOM 2003 C C . PRO A 1 270 ? 43.879 28.884 -18.814 1.00 47.22 270 PRO A C 1
ATOM 2005 O O . PRO A 1 270 ? 44.572 29.186 -17.847 1.00 47.22 270 PRO A O 1
ATOM 2008 N N . ALA A 1 271 ? 42.563 29.139 -18.846 1.00 48.28 271 ALA A N 1
ATOM 2009 C CA . ALA A 1 271 ? 41.920 30.022 -17.864 1.00 48.28 271 ALA A CA 1
ATOM 2010 C C . ALA A 1 271 ? 40.648 29.488 -17.176 1.00 48.28 271 ALA A C 1
ATOM 2012 O O . ALA A 1 271 ? 40.037 30.233 -16.411 1.00 48.28 271 ALA A O 1
ATOM 2013 N N . MET A 1 272 ? 40.206 28.248 -17.424 1.00 52.78 272 MET A N 1
ATOM 2014 C CA . MET A 1 272 ? 38.859 27.817 -17.009 1.00 52.78 272 MET A CA 1
ATOM 2015 C C . MET A 1 272 ? 38.864 26.533 -16.178 1.00 52.78 272 MET A C 1
ATOM 2017 O O . MET A 1 272 ? 39.234 25.464 -16.663 1.00 52.78 272 MET A O 1
ATOM 2021 N N . ALA A 1 273 ? 38.423 26.656 -14.921 1.00 54.31 273 ALA A N 1
ATOM 2022 C CA . ALA A 1 273 ? 38.121 25.520 -14.057 1.00 54.31 273 ALA A CA 1
ATOM 2023 C C . ALA A 1 273 ? 36.987 24.673 -14.656 1.00 54.31 273 ALA A C 1
ATOM 2025 O O . ALA A 1 273 ? 36.095 25.201 -15.327 1.00 54.31 273 ALA A O 1
ATOM 2026 N N . ASP A 1 274 ? 37.020 23.362 -14.427 1.00 53.78 274 ASP A N 1
ATOM 2027 C CA . ASP A 1 274 ? 35.896 22.489 -14.770 1.00 53.78 274 ASP A CA 1
ATOM 2028 C C . ASP A 1 274 ? 34.655 22.781 -13.897 1.00 53.78 274 ASP A C 1
ATOM 2030 O O . ASP A 1 274 ? 34.707 23.534 -12.921 1.00 53.78 274 ASP A O 1
ATOM 2034 N N . ALA A 1 275 ? 33.514 22.165 -14.224 1.00 49.41 275 ALA A N 1
ATOM 2035 C CA . ALA A 1 275 ? 32.282 22.295 -13.435 1.00 49.41 275 ALA A CA 1
ATOM 2036 C C . ALA A 1 275 ? 32.394 21.771 -11.979 1.00 49.41 275 ALA A C 1
ATOM 2038 O O . ALA A 1 275 ? 31.463 21.963 -11.197 1.00 49.41 275 ALA A O 1
ATOM 2039 N N . ALA A 1 276 ? 33.504 21.117 -11.613 1.00 50.62 276 ALA A N 1
ATOM 2040 C CA . ALA A 1 276 ? 33.830 20.671 -10.258 1.00 50.62 276 ALA A CA 1
ATOM 2041 C C . ALA A 1 276 ? 34.793 21.634 -9.525 1.00 50.62 276 ALA A C 1
ATOM 2043 O O . ALA A 1 276 ? 35.171 21.371 -8.383 1.00 50.62 276 ALA A O 1
ATOM 2044 N N . GLY A 1 277 ? 35.166 22.760 -10.147 1.00 50.94 277 GLY A N 1
ATOM 2045 C CA . GLY A 1 277 ? 36.035 23.786 -9.571 1.00 50.94 277 GLY A CA 1
ATOM 2046 C C . GLY A 1 277 ? 37.535 23.484 -9.661 1.00 50.94 277 GLY A C 1
ATOM 2047 O O . GLY A 1 277 ? 38.330 24.224 -9.080 1.00 50.94 277 GLY A O 1
ATOM 2048 N N . ALA A 1 278 ? 37.955 22.439 -10.379 1.00 49.09 278 ALA A N 1
ATOM 2049 C CA . ALA A 1 278 ? 39.367 22.120 -10.559 1.00 49.09 278 ALA A CA 1
ATOM 2050 C C . ALA A 1 278 ? 39.963 22.938 -11.717 1.00 49.09 278 ALA A C 1
ATOM 2052 O O . ALA A 1 278 ? 39.544 22.812 -12.868 1.00 49.09 278 ALA A O 1
ATOM 2053 N N . LEU A 1 279 ? 40.960 23.777 -11.417 1.00 50.03 279 LEU A N 1
ATOM 2054 C CA . LEU A 1 279 ? 41.759 24.476 -12.426 1.00 50.03 279 LEU A CA 1
ATOM 2055 C C . LEU A 1 279 ? 42.752 23.494 -13.075 1.00 50.03 279 LEU A C 1
ATOM 2057 O O . LEU A 1 279 ? 43.547 22.886 -12.352 1.00 50.03 279 LEU A O 1
ATOM 2061 N N . PRO A 1 280 ? 42.797 23.372 -14.413 1.00 52.41 280 PRO A N 1
ATOM 2062 C CA . PRO A 1 280 ? 43.976 22.851 -15.092 1.00 52.41 280 PRO A CA 1
ATOM 2063 C C . PRO A 1 280 ? 45.150 23.794 -14.785 1.00 52.41 280 PRO A C 1
ATOM 2065 O O . PRO A 1 280 ? 45.166 24.949 -15.203 1.00 52.41 280 PRO A O 1
ATOM 2068 N N . TYR A 1 281 ? 46.109 23.332 -13.987 1.00 48.25 281 TYR A N 1
ATOM 2069 C CA . TYR A 1 281 ? 47.285 24.110 -13.596 1.00 48.25 281 TYR A CA 1
ATOM 2070 C C . TYR A 1 281 ? 48.155 24.448 -14.828 1.00 48.25 281 TYR A C 1
ATOM 2072 O O . TYR A 1 281 ? 48.513 23.558 -15.604 1.00 48.25 281 TYR A O 1
ATOM 2080 N N . TRP A 1 282 ? 48.493 25.732 -15.007 1.00 45.47 282 TRP A N 1
ATOM 2081 C CA . TRP A 1 282 ? 49.436 26.231 -16.018 1.00 45.47 282 TRP A CA 1
ATOM 2082 C C . TRP A 1 282 ? 50.854 26.266 -15.428 1.00 45.47 282 TRP A C 1
ATOM 2084 O O . TRP A 1 282 ? 51.111 27.044 -14.511 1.00 45.47 282 TRP A O 1
ATOM 2094 N N . ASP A 1 283 ? 51.780 25.452 -15.950 1.00 46.75 283 ASP A N 1
ATOM 2095 C CA . ASP A 1 283 ? 53.164 25.347 -15.441 1.00 46.75 283 ASP A CA 1
ATOM 2096 C C . ASP A 1 283 ? 54.184 26.253 -16.161 1.00 46.75 283 ASP A C 1
ATOM 2098 O O . ASP A 1 283 ? 55.384 26.166 -15.908 1.00 46.75 283 ASP A O 1
ATOM 2102 N N . GLY A 1 284 ? 53.729 27.132 -17.060 1.00 48.97 284 GLY A N 1
ATOM 2103 C CA . GLY A 1 284 ? 54.615 27.987 -17.853 1.00 48.97 284 GLY A CA 1
ATOM 2104 C C . GLY A 1 284 ? 55.139 27.362 -19.150 1.00 48.97 284 GLY A C 1
ATOM 2105 O O . GLY A 1 284 ? 55.792 28.074 -19.908 1.00 48.97 284 GLY A O 1
ATOM 2106 N N . ALA A 1 285 ? 54.823 26.096 -19.457 1.00 45.84 285 ALA A N 1
ATOM 2107 C CA . ALA A 1 285 ? 55.152 25.476 -20.745 1.00 45.84 285 ALA A CA 1
ATOM 2108 C C . ALA A 1 285 ? 54.018 24.626 -21.349 1.00 45.84 285 ALA A C 1
ATOM 2110 O O . ALA A 1 285 ? 53.881 24.624 -22.568 1.00 45.84 285 ALA A O 1
ATOM 2111 N N . ASN A 1 286 ? 53.196 23.925 -20.552 1.00 53.53 286 ASN A N 1
ATOM 2112 C CA . ASN A 1 286 ? 52.125 23.046 -21.046 1.00 53.53 286 ASN A CA 1
ATOM 2113 C C . ASN A 1 286 ? 50.926 22.954 -20.076 1.00 53.53 286 ASN A C 1
ATOM 2115 O O . ASN A 1 286 ? 51.095 22.797 -18.872 1.00 53.53 286 ASN A O 1
ATOM 2119 N N . GLN A 1 287 ? 49.691 22.948 -20.596 1.00 59.41 287 GLN A N 1
ATOM 2120 C CA . GLN A 1 287 ? 48.476 22.732 -19.786 1.00 59.41 287 GLN A CA 1
ATOM 2121 C C . GLN A 1 287 ? 48.244 21.254 -19.504 1.00 59.41 287 GLN A C 1
ATOM 2123 O O . GLN A 1 287 ? 47.927 20.488 -20.416 1.00 59.41 287 GLN A O 1
ATOM 2128 N N . ARG A 1 288 ? 48.342 20.832 -18.245 1.00 61.72 288 ARG A N 1
ATOM 2129 C CA . ARG A 1 288 ? 48.159 19.422 -17.890 1.00 61.72 288 ARG A CA 1
ATOM 2130 C C . ARG A 1 288 ? 46.707 19.142 -17.508 1.00 61.72 288 ARG A C 1
ATOM 2132 O O . ARG A 1 288 ? 46.261 19.494 -16.424 1.00 61.72 288 ARG A O 1
ATOM 2139 N N . GLY A 1 289 ? 45.988 18.472 -18.406 1.00 67.00 289 GLY A N 1
ATOM 2140 C CA . GLY A 1 289 ? 44.946 17.545 -17.973 1.00 67.00 289 GLY A CA 1
ATOM 2141 C C . GLY A 1 289 ? 45.592 16.225 -17.559 1.00 67.00 289 GLY A C 1
ATOM 2142 O O . GLY A 1 289 ? 46.722 15.931 -17.954 1.00 67.00 289 GLY A O 1
ATOM 2143 N N . GLU A 1 290 ? 44.886 15.427 -16.773 1.00 76.62 290 GLU A N 1
ATOM 2144 C CA . GLU A 1 290 ? 45.342 14.101 -16.368 1.00 76.62 290 GLU A CA 1
ATOM 2145 C C . GLU A 1 290 ? 44.736 13.046 -17.300 1.00 76.62 290 GLU A C 1
ATOM 2147 O O . GLU A 1 290 ? 43.506 12.964 -17.407 1.00 76.62 290 GLU A O 1
ATOM 2152 N N . PRO A 1 291 ? 45.561 12.234 -17.986 1.00 83.88 291 PRO A N 1
ATOM 2153 C CA . PRO A 1 291 ? 45.070 11.081 -18.727 1.00 83.88 291 PRO A CA 1
ATOM 2154 C C . PRO A 1 291 ? 44.157 10.203 -17.860 1.00 83.88 291 PRO A C 1
ATOM 2156 O O . PRO A 1 291 ? 44.463 9.912 -16.706 1.00 83.88 291 PRO A O 1
ATOM 2159 N N . GLY A 1 292 ? 43.020 9.799 -18.415 1.00 82.38 292 GLY A N 1
ATOM 2160 C CA . GLY A 1 292 ? 41.955 9.068 -17.733 1.00 82.38 292 GLY A CA 1
ATOM 2161 C C . GLY A 1 292 ? 40.882 9.949 -17.081 1.00 82.38 292 GLY A C 1
ATOM 2162 O O . GLY A 1 292 ? 39.803 9.434 -16.784 1.00 82.38 292 GLY A O 1
ATOM 2163 N N . LYS A 1 293 ? 41.108 11.259 -16.887 1.00 82.25 293 LYS A N 1
ATOM 2164 C CA . LYS A 1 293 ? 40.084 12.163 -16.333 1.00 82.25 293 LYS A CA 1
ATOM 2165 C C . LYS A 1 293 ? 39.126 12.687 -17.400 1.00 82.25 293 LYS A C 1
ATOM 2167 O O . LYS A 1 293 ? 39.492 12.918 -18.554 1.00 82.25 293 LYS A O 1
ATOM 2172 N N . SER A 1 294 ? 37.880 12.888 -16.971 1.00 83.50 294 SER A N 1
ATOM 2173 C CA . SER A 1 294 ? 36.831 13.528 -17.765 1.00 83.50 294 SER A CA 1
ATOM 2174 C C . SER A 1 294 ? 36.568 14.937 -17.260 1.00 83.50 294 SER A C 1
ATOM 2176 O O . SER A 1 294 ? 36.450 15.155 -16.058 1.00 83.50 294 SER A O 1
ATOM 2178 N N . TYR A 1 295 ? 36.437 15.861 -18.197 1.00 78.81 295 TYR A N 1
ATOM 2179 C CA . TYR A 1 295 ? 36.226 17.278 -17.980 1.00 78.81 295 TYR A CA 1
ATOM 2180 C C . TYR A 1 295 ? 34.904 17.676 -18.624 1.00 78.81 295 TYR A C 1
ATOM 2182 O O . TYR A 1 295 ? 34.603 17.283 -19.756 1.00 78.81 295 TYR A O 1
ATOM 2190 N N . LYS A 1 296 ? 34.102 18.436 -17.881 1.00 80.44 296 LYS A N 1
ATOM 2191 C CA . LYS A 1 296 ? 32.819 18.959 -18.342 1.00 80.44 296 LYS A CA 1
ATOM 2192 C C . LYS A 1 296 ? 32.833 20.466 -18.193 1.00 80.44 296 LYS A C 1
ATOM 2194 O O . LYS A 1 296 ? 33.054 20.976 -17.093 1.00 80.44 296 LYS A O 1
ATOM 2199 N N . TRP A 1 297 ? 32.531 21.158 -19.281 1.00 78.12 297 TRP A N 1
ATOM 2200 C CA . TRP A 1 297 ? 32.419 22.606 -19.277 1.00 78.12 297 TRP A CA 1
ATOM 2201 C C . TRP A 1 297 ? 31.076 23.050 -19.838 1.00 78.12 297 TRP A C 1
ATOM 2203 O O . TRP A 1 297 ? 30.556 22.474 -20.798 1.00 78.12 297 TRP A O 1
ATOM 2213 N N . ARG A 1 298 ? 30.510 24.076 -19.209 1.00 80.56 298 ARG A N 1
ATOM 2214 C CA . ARG A 1 298 ? 29.254 24.715 -19.589 1.00 80.56 298 ARG A CA 1
ATOM 2215 C C . ARG A 1 298 ? 29.458 26.215 -19.433 1.00 80.56 298 ARG A C 1
ATOM 2217 O O . ARG A 1 298 ? 29.620 26.686 -18.312 1.00 80.56 298 ARG A O 1
ATOM 2224 N N . ILE A 1 299 ? 29.546 26.941 -20.541 1.00 77.75 299 ILE A N 1
ATOM 2225 C CA . ILE A 1 299 ? 30.005 28.336 -20.539 1.00 77.75 299 ILE A CA 1
ATOM 2226 C C . ILE A 1 299 ? 28.936 29.232 -21.126 1.00 77.75 299 ILE A C 1
ATOM 2228 O O . ILE A 1 299 ? 28.412 28.962 -22.206 1.00 77.75 299 ILE A O 1
ATOM 2232 N N . LEU A 1 300 ? 28.628 30.301 -20.395 1.00 81.12 300 LEU A N 1
ATOM 2233 C CA . LEU A 1 300 ? 27.692 31.317 -20.833 1.00 81.12 300 LEU A CA 1
ATOM 2234 C C . LEU A 1 300 ? 28.379 32.250 -21.835 1.00 81.12 300 LEU A C 1
ATOM 2236 O O . LEU A 1 300 ? 29.360 32.915 -21.511 1.00 81.12 300 LEU A O 1
ATOM 2240 N N . HIS A 1 301 ? 27.816 32.330 -23.030 1.00 81.38 301 HIS A N 1
ATOM 2241 C CA . HIS A 1 301 ? 28.295 33.141 -24.135 1.00 81.38 301 HIS A CA 1
ATOM 2242 C C . HIS A 1 301 ? 27.230 34.162 -24.551 1.00 81.38 301 HIS A C 1
ATOM 2244 O O . HIS A 1 301 ? 26.038 33.855 -24.540 1.00 81.38 301 HIS A O 1
ATOM 2250 N N . ARG A 1 302 ? 27.636 35.377 -24.941 1.00 85.62 302 ARG A N 1
ATOM 2251 C CA . ARG A 1 302 ? 26.714 36.424 -25.408 1.00 85.62 302 ARG A CA 1
ATOM 2252 C C . ARG A 1 302 ? 26.807 36.609 -26.919 1.00 85.62 302 ARG A C 1
ATOM 2254 O O . ARG A 1 302 ? 27.844 37.038 -27.418 1.00 85.62 302 ARG A O 1
ATOM 2261 N N . VAL A 1 303 ? 25.690 36.399 -27.613 1.00 87.25 303 VAL A N 1
ATOM 2262 C CA . VAL A 1 303 ? 25.583 36.577 -29.065 1.00 87.25 303 VAL A CA 1
ATOM 2263 C C . VAL A 1 303 ? 25.928 38.027 -29.446 1.00 87.25 303 VAL A C 1
ATOM 2265 O O . VAL A 1 303 ? 25.421 38.960 -28.807 1.00 87.25 303 VAL A O 1
ATOM 2268 N N . PRO A 1 304 ? 26.753 38.257 -30.488 1.00 87.50 304 PRO A N 1
ATOM 2269 C CA . PRO A 1 304 ? 27.098 39.599 -30.944 1.00 87.50 304 PRO A CA 1
ATOM 2270 C C . PRO A 1 304 ? 25.871 40.464 -31.247 1.00 87.50 304 PRO A C 1
ATOM 2272 O O . PRO A 1 304 ? 24.813 39.970 -31.644 1.00 87.50 304 PRO A O 1
ATOM 2275 N N . ASN A 1 305 ? 26.023 41.784 -31.107 1.00 89.12 305 ASN A N 1
ATOM 2276 C CA . ASN A 1 305 ? 24.972 42.748 -31.442 1.00 89.12 305 ASN A CA 1
ATOM 2277 C C . ASN A 1 305 ? 24.831 42.930 -32.964 1.00 89.12 305 ASN A C 1
ATOM 2279 O O . ASN A 1 305 ? 25.113 44.003 -33.496 1.00 89.12 305 ASN A O 1
ATOM 2283 N N . ASN A 1 306 ? 24.461 41.869 -33.680 1.00 86.94 306 ASN A N 1
ATOM 2284 C CA . ASN A 1 306 ? 24.297 41.896 -35.126 1.00 86.94 306 ASN A CA 1
ATOM 2285 C C . ASN A 1 306 ? 22.995 41.181 -35.533 1.00 86.94 306 ASN A C 1
ATOM 2287 O O . ASN A 1 306 ? 22.898 39.961 -35.401 1.00 86.94 306 ASN A O 1
ATOM 2291 N N . PRO A 1 307 ? 21.984 41.907 -36.045 1.00 85.12 307 PRO A N 1
ATOM 2292 C CA . PRO A 1 307 ? 20.690 41.321 -36.398 1.00 85.12 307 PRO A CA 1
ATOM 2293 C C . PRO A 1 307 ? 20.730 40.447 -37.664 1.00 85.12 307 PRO A C 1
ATOM 2295 O O . PRO A 1 307 ? 19.746 39.774 -37.968 1.00 85.12 307 PRO A O 1
ATOM 2298 N N . ASN A 1 308 ? 21.841 40.441 -38.410 1.00 88.31 308 ASN A N 1
ATOM 2299 C CA . ASN A 1 308 ? 21.976 39.686 -39.659 1.00 88.31 308 ASN A CA 1
ATOM 2300 C C . ASN A 1 308 ? 22.472 38.247 -39.464 1.00 88.31 308 ASN A C 1
ATOM 2302 O O . ASN A 1 308 ? 22.650 37.536 -40.450 1.00 88.31 308 ASN A O 1
ATOM 2306 N N . ILE A 1 309 ? 22.688 37.804 -38.224 1.00 88.25 309 ILE A N 1
ATOM 2307 C CA . ILE A 1 309 ? 23.121 36.435 -37.931 1.00 88.25 309 ILE A CA 1
ATOM 2308 C C . ILE A 1 309 ? 22.018 35.453 -38.332 1.00 88.25 309 ILE A C 1
ATOM 2310 O O . ILE A 1 309 ? 20.883 35.544 -37.864 1.00 88.25 309 ILE A O 1
ATOM 2314 N N . ARG A 1 310 ? 22.352 34.503 -39.209 1.00 87.69 310 ARG A N 1
ATOM 2315 C CA . ARG A 1 310 ? 21.428 33.454 -39.681 1.00 87.69 310 ARG A CA 1
ATOM 2316 C C . ARG A 1 310 ? 21.984 32.049 -39.512 1.00 87.69 310 ARG A C 1
ATOM 2318 O O . ARG A 1 310 ? 21.206 31.097 -39.526 1.00 87.69 310 ARG A O 1
ATOM 2325 N N . GLN A 1 311 ? 23.288 31.915 -39.307 1.00 88.38 311 GLN A N 1
ATOM 2326 C CA . GLN A 1 311 ? 23.955 30.640 -39.109 1.00 88.38 311 GLN A CA 1
ATOM 2327 C C . GLN A 1 311 ? 25.011 30.764 -38.007 1.00 88.38 311 GLN A C 1
ATOM 2329 O O . GLN A 1 311 ? 25.636 31.813 -37.827 1.00 88.38 311 GLN A O 1
ATOM 2334 N N . VAL A 1 312 ? 25.184 29.679 -37.257 1.00 88.88 312 VAL A N 1
ATOM 2335 C CA . VAL A 1 312 ? 26.239 29.534 -36.254 1.00 88.88 312 VAL A CA 1
ATOM 2336 C C . VAL A 1 312 ? 27.083 28.343 -36.654 1.00 88.88 312 VAL A C 1
ATOM 2338 O O . VAL A 1 312 ? 26.540 27.282 -36.929 1.00 88.88 312 VAL A O 1
ATOM 2341 N N . THR A 1 313 ? 28.400 28.505 -36.691 1.00 89.19 313 THR A N 1
ATOM 2342 C CA . THR A 1 313 ? 29.339 27.402 -36.881 1.00 89.19 313 THR A CA 1
ATOM 2343 C C . THR A 1 313 ? 30.110 27.171 -35.600 1.00 89.19 313 THR A C 1
ATOM 2345 O O . THR A 1 313 ? 30.735 28.087 -35.072 1.00 89.19 313 THR A O 1
ATOM 2348 N N . ILE A 1 314 ? 30.074 25.941 -35.115 1.00 88.94 314 ILE A N 1
ATOM 2349 C CA . ILE A 1 314 ? 30.812 25.511 -33.936 1.00 88.94 314 ILE A CA 1
ATOM 2350 C C . ILE A 1 314 ? 32.002 24.709 -34.417 1.00 88.94 314 ILE A C 1
ATOM 2352 O O . ILE A 1 314 ? 31.821 23.723 -35.128 1.00 88.94 314 ILE A O 1
ATOM 2356 N N . TYR A 1 315 ? 33.197 25.120 -34.014 1.00 87.81 315 TYR A N 1
ATOM 2357 C CA . TYR A 1 315 ? 34.427 24.372 -34.212 1.00 87.81 315 TYR A CA 1
ATOM 2358 C C . TYR A 1 315 ? 34.840 23.755 -32.883 1.00 87.81 315 TYR A C 1
ATOM 2360 O O . TYR A 1 315 ? 35.213 24.467 -31.950 1.00 87.81 315 TYR A O 1
ATOM 2368 N N . LEU A 1 316 ? 34.814 22.428 -32.824 1.00 88.25 316 LEU A N 1
ATOM 2369 C CA . LEU A 1 316 ? 35.502 21.666 -31.796 1.00 88.25 316 LEU A CA 1
ATOM 2370 C C . LEU A 1 316 ? 36.951 21.502 -32.248 1.00 88.25 316 LEU A C 1
ATOM 2372 O O . LEU A 1 316 ? 37.259 20.785 -33.204 1.00 88.25 316 LEU A O 1
ATOM 2376 N N . VAL A 1 317 ? 37.829 22.235 -31.583 1.00 82.12 317 VAL A N 1
ATOM 2377 C CA . VAL A 1 317 ? 39.235 22.362 -31.932 1.00 82.12 317 VAL A CA 1
ATOM 2378 C C . VAL A 1 317 ? 40.023 21.364 -31.103 1.00 82.12 317 VAL A C 1
ATOM 2380 O O . VAL A 1 317 ? 40.098 21.523 -29.894 1.00 82.12 317 VAL A O 1
ATOM 2383 N N . ALA A 1 318 ? 40.590 20.333 -31.726 1.00 78.38 318 ALA A N 1
ATOM 2384 C CA . ALA A 1 318 ? 41.397 19.349 -31.007 1.00 78.38 318 ALA A CA 1
ATOM 2385 C C . ALA A 1 318 ? 42.871 19.768 -30.917 1.00 78.38 318 ALA A C 1
ATOM 2387 O O . ALA A 1 318 ? 43.490 19.560 -29.874 1.00 78.38 318 ALA A O 1
ATOM 2388 N N . ASP A 1 319 ? 43.422 20.353 -31.986 1.00 78.00 319 ASP A N 1
ATOM 2389 C CA . ASP A 1 319 ? 44.791 20.886 -32.011 1.00 78.00 319 ASP A CA 1
ATOM 2390 C C . ASP A 1 319 ? 44.902 22.034 -33.034 1.00 78.00 319 ASP A C 1
ATOM 2392 O O . ASP A 1 319 ? 44.762 21.821 -34.240 1.00 78.00 319 ASP A O 1
ATOM 2396 N N . GLN A 1 320 ? 45.093 23.275 -32.574 1.00 72.69 320 GLN A N 1
ATOM 2397 C CA . GLN A 1 320 ? 45.225 24.480 -33.414 1.00 72.69 320 GLN A CA 1
ATOM 2398 C C . GLN A 1 320 ? 46.234 25.456 -32.806 1.00 72.69 320 GLN A C 1
ATOM 2400 O O . GLN A 1 320 ? 46.316 25.614 -31.591 1.00 72.69 320 GLN A O 1
ATOM 2405 N N . TYR A 1 321 ? 46.950 26.199 -33.656 1.00 69.94 321 TYR A N 1
ATOM 2406 C CA . TYR A 1 321 ? 48.062 27.055 -33.205 1.00 69.94 321 TYR A CA 1
ATOM 2407 C C . TYR A 1 321 ? 47.639 28.183 -32.270 1.00 69.94 321 TYR A C 1
ATOM 2409 O O . TYR A 1 321 ? 48.396 28.566 -31.385 1.00 69.94 321 TYR A O 1
ATOM 2417 N N . PHE A 1 322 ? 46.414 28.677 -32.430 1.00 68.88 322 PHE A N 1
ATOM 2418 C CA . PHE A 1 322 ? 45.857 29.738 -31.597 1.00 68.88 322 PHE A CA 1
ATOM 2419 C C . PHE A 1 322 ? 45.563 29.294 -30.152 1.00 68.88 322 PHE A C 1
ATOM 2421 O O . PHE A 1 322 ? 45.458 30.146 -29.275 1.00 68.88 322 PHE A O 1
ATOM 2428 N N . PHE A 1 323 ? 45.441 27.983 -29.901 1.00 66.50 323 PHE A N 1
ATOM 2429 C CA . PHE A 1 323 ? 45.154 27.399 -28.582 1.00 66.50 323 PHE A CA 1
ATOM 2430 C C . PHE A 1 323 ? 46.361 26.641 -27.981 1.00 66.50 323 PHE A C 1
ATOM 2432 O O . PHE A 1 323 ? 46.271 26.126 -26.865 1.00 66.50 323 PHE A O 1
ATOM 2439 N N . GLY A 1 324 ? 47.494 26.602 -28.698 1.00 64.94 324 GLY A N 1
ATOM 2440 C CA . GLY A 1 324 ? 48.715 25.850 -28.366 1.00 64.94 324 GLY A CA 1
ATOM 2441 C C . GLY A 1 324 ? 48.823 24.525 -29.135 1.00 64.94 324 GLY A C 1
ATOM 2442 O O . GLY A 1 324 ? 47.817 23.886 -29.390 1.00 64.94 324 GLY A O 1
ATOM 2443 N N . TRP A 1 325 ? 50.027 24.103 -29.537 1.00 64.81 325 TRP A N 1
ATOM 2444 C CA . TRP A 1 325 ? 50.239 22.837 -30.265 1.00 64.81 325 TRP A CA 1
ATOM 2445 C C . TRP A 1 325 ? 50.736 21.741 -29.346 1.00 64.81 325 TRP A C 1
ATOM 2447 O O . TRP A 1 325 ? 51.876 21.830 -28.894 1.00 64.81 325 TRP A O 1
ATOM 2457 N N . LEU A 1 326 ? 49.936 20.699 -29.101 1.00 65.69 326 LEU A N 1
ATOM 2458 C CA . LEU A 1 326 ? 50.392 19.546 -28.318 1.00 65.69 326 LEU A CA 1
ATOM 2459 C C . LEU A 1 326 ? 49.730 18.244 -28.775 1.00 65.69 326 LEU A C 1
ATOM 2461 O O . LEU A 1 326 ? 48.506 18.117 -28.752 1.00 65.69 326 LEU A O 1
ATOM 2465 N N . SER A 1 327 ? 50.540 17.219 -29.046 1.00 71.06 327 SER A N 1
ATOM 2466 C CA . SER A 1 327 ? 50.061 15.859 -29.310 1.00 71.06 327 SER A CA 1
ATOM 2467 C C . SER A 1 327 ? 49.183 15.344 -28.169 1.00 71.06 327 SER A C 1
ATOM 2469 O O . SER A 1 327 ? 49.599 15.310 -27.007 1.00 71.06 327 SER A O 1
ATOM 2471 N N . LYS A 1 328 ? 47.961 14.919 -28.494 1.00 80.62 328 LYS A N 1
ATOM 2472 C CA . LYS A 1 328 ? 46.992 14.400 -27.526 1.00 80.62 328 LYS A CA 1
ATOM 2473 C C . LYS A 1 328 ? 46.109 13.328 -28.132 1.00 80.62 328 LYS A C 1
ATOM 2475 O O . LYS A 1 328 ? 45.911 13.274 -29.344 1.00 80.62 328 LYS A O 1
ATOM 2480 N N . LYS A 1 329 ? 45.543 12.521 -27.246 1.00 88.25 329 LYS A N 1
ATOM 2481 C CA . LYS A 1 329 ? 44.442 11.623 -27.543 1.00 88.25 329 LYS A CA 1
ATOM 2482 C C . LYS A 1 329 ? 43.275 11.977 -26.636 1.00 88.25 329 LYS A C 1
ATOM 2484 O O . LYS A 1 329 ? 43.431 11.973 -25.414 1.00 88.25 329 LYS A O 1
ATOM 2489 N N . LEU A 1 330 ? 42.124 12.299 -27.208 1.00 87.88 330 LEU A N 1
ATOM 2490 C CA . LEU A 1 330 ? 40.937 12.703 -26.459 1.00 87.88 330 LEU A CA 1
ATOM 2491 C C . LEU A 1 330 ? 39.682 12.063 -27.035 1.00 87.88 330 LEU A C 1
ATOM 2493 O O . LEU A 1 330 ? 39.543 11.926 -28.248 1.00 87.88 330 LEU A O 1
ATOM 2497 N N . ARG A 1 331 ? 38.758 11.714 -26.146 1.00 90.69 331 ARG A N 1
ATOM 2498 C CA . ARG A 1 331 ? 37.411 11.277 -26.495 1.00 90.69 331 ARG A CA 1
ATOM 2499 C C . ARG A 1 331 ? 36.440 12.394 -26.154 1.00 90.69 331 ARG A C 1
ATOM 2501 O O . ARG A 1 331 ? 36.451 12.886 -25.032 1.00 90.69 331 ARG A O 1
ATOM 2508 N N . VAL A 1 332 ? 35.597 12.771 -27.102 1.00 90.19 332 VAL A N 1
ATOM 2509 C CA . VAL A 1 332 ? 34.533 13.755 -26.918 1.00 90.19 332 VAL A CA 1
ATOM 2510 C C . VAL A 1 332 ? 33.208 13.026 -26.904 1.00 90.19 332 VAL A C 1
ATOM 2512 O O . VAL A 1 332 ? 32.812 12.401 -27.887 1.00 90.19 332 VAL A O 1
ATOM 2515 N N . ASP A 1 333 ? 32.533 13.115 -25.768 1.00 87.12 333 ASP A N 1
ATOM 2516 C CA . ASP A 1 333 ? 31.261 12.446 -25.532 1.00 87.12 333 ASP A CA 1
ATOM 2517 C C . ASP A 1 333 ? 30.073 13.394 -25.763 1.00 87.12 333 ASP A C 1
ATOM 2519 O O . ASP A 1 333 ? 28.957 12.924 -25.986 1.00 87.12 333 ASP A O 1
ATOM 2523 N N . TRP A 1 334 ? 30.282 14.714 -25.688 1.00 86.62 334 TRP A N 1
ATOM 2524 C CA . TRP A 1 334 ? 29.265 15.739 -25.953 1.00 86.62 334 TRP A CA 1
ATOM 2525 C C . TRP A 1 334 ? 29.891 17.016 -26.500 1.00 86.62 334 TRP A C 1
ATOM 2527 O O . TRP A 1 334 ? 30.888 17.486 -25.957 1.00 86.62 334 TRP A O 1
ATOM 2537 N N . CYS A 1 335 ? 29.263 17.609 -27.510 1.00 86.62 335 CYS A N 1
ATOM 2538 C CA . CYS A 1 335 ? 29.575 18.941 -28.016 1.00 86.62 335 CYS A CA 1
ATOM 2539 C C . CYS A 1 335 ? 28.259 19.640 -28.377 1.00 86.62 335 CYS A C 1
ATOM 2541 O O . CYS A 1 335 ? 27.571 19.205 -29.298 1.00 86.62 335 CYS A O 1
ATOM 2543 N N . GLY A 1 336 ? 27.876 20.671 -27.624 1.00 85.19 336 GLY A N 1
ATOM 2544 C CA . GLY A 1 336 ? 26.533 21.247 -27.659 1.00 85.19 336 GLY A CA 1
ATOM 2545 C C . GLY A 1 336 ? 26.506 22.771 -27.567 1.00 85.19 336 GLY A C 1
ATOM 2546 O O . GLY A 1 336 ? 27.408 23.403 -27.027 1.00 85.19 336 GLY A O 1
ATOM 2547 N N . LEU A 1 337 ? 25.422 23.358 -28.073 1.00 84.00 337 LEU A N 1
ATOM 2548 C CA . LEU A 1 337 ? 25.092 24.774 -27.947 1.00 84.00 337 LEU A CA 1
ATOM 2549 C C . LEU A 1 337 ? 23.587 24.879 -27.728 1.00 84.00 337 LEU A C 1
ATOM 2551 O O . LEU A 1 337 ? 22.814 24.369 -28.540 1.00 84.00 337 LEU A O 1
ATOM 2555 N N . ARG A 1 338 ? 23.168 25.538 -26.653 1.00 85.12 338 ARG A N 1
ATOM 2556 C CA . ARG A 1 338 ? 21.749 25.723 -26.321 1.00 85.12 338 ARG A CA 1
ATOM 2557 C C . ARG A 1 338 ? 21.456 27.138 -25.858 1.00 85.12 338 ARG A C 1
ATOM 2559 O O . ARG A 1 338 ? 22.362 27.859 -25.450 1.00 85.12 338 ARG A O 1
ATOM 2566 N N . VAL A 1 339 ? 20.187 27.522 -25.887 1.00 82.38 339 VAL A N 1
ATOM 2567 C CA . VAL A 1 339 ? 19.743 28.786 -25.284 1.00 82.38 339 VAL A CA 1
ATOM 2568 C C . VAL A 1 339 ? 19.941 28.724 -23.763 1.00 82.38 339 VAL A C 1
ATOM 2570 O O . VAL A 1 339 ? 19.666 27.696 -23.135 1.00 82.38 339 VAL A O 1
ATOM 2573 N N . ALA A 1 340 ? 20.444 29.807 -23.166 1.00 82.00 340 ALA A N 1
ATOM 2574 C CA . ALA A 1 340 ? 20.560 29.916 -21.715 1.00 82.00 340 ALA A CA 1
ATOM 2575 C C . ALA A 1 340 ? 19.178 30.087 -21.067 1.00 82.00 340 ALA A C 1
ATOM 2577 O O . ALA A 1 340 ? 18.303 30.776 -21.592 1.00 82.00 340 ALA A O 1
ATOM 2578 N N . THR A 1 341 ? 18.978 29.473 -19.907 1.00 82.62 341 THR A N 1
ATOM 2579 C CA . THR A 1 341 ? 17.769 29.664 -19.098 1.00 82.62 341 THR A CA 1
ATOM 2580 C C . THR A 1 341 ? 17.751 31.057 -18.470 1.00 82.62 341 THR A C 1
ATOM 2582 O O . THR A 1 341 ? 18.800 31.657 -18.235 1.00 82.62 341 THR A O 1
ATOM 2585 N N . GLU A 1 342 ? 16.566 31.571 -18.132 1.00 80.50 342 GLU A N 1
ATOM 2586 C CA . GLU A 1 342 ? 16.424 32.895 -17.503 1.00 80.50 342 GLU A CA 1
ATOM 2587 C C . GLU A 1 342 ? 17.263 33.032 -16.219 1.00 80.50 342 GLU A C 1
ATOM 2589 O O . GLU A 1 342 ? 17.870 34.075 -15.975 1.00 80.50 342 GLU A O 1
ATOM 2594 N N . THR A 1 343 ? 17.364 31.953 -15.439 1.00 76.81 343 THR A N 1
ATOM 2595 C CA . THR A 1 343 ? 18.194 31.872 -14.230 1.00 76.81 343 THR A CA 1
ATOM 2596 C C . THR A 1 343 ? 19.687 31.993 -14.547 1.00 76.81 343 THR A C 1
ATOM 2598 O O . THR A 1 343 ? 20.374 32.795 -13.919 1.00 76.81 343 THR A O 1
ATOM 2601 N N . GLU A 1 344 ? 20.193 31.266 -15.551 1.00 81.19 344 GLU A N 1
ATOM 2602 C CA . GLU A 1 344 ? 21.602 31.351 -15.977 1.00 81.19 344 GLU A CA 1
ATOM 2603 C C . GLU A 1 344 ? 21.950 32.759 -16.497 1.00 81.19 344 GLU A C 1
ATOM 2605 O O . GLU A 1 344 ? 23.027 33.293 -16.221 1.00 81.19 344 GLU A O 1
ATOM 2610 N N . VAL A 1 345 ? 21.013 33.404 -17.204 1.00 82.38 345 VAL A N 1
ATOM 2611 C CA . VAL A 1 345 ? 21.174 34.782 -17.698 1.00 82.38 345 VAL A CA 1
ATOM 2612 C C . VAL A 1 345 ? 21.211 35.802 -16.563 1.00 82.38 345 VAL A C 1
ATOM 2614 O O . VAL A 1 345 ? 22.011 36.748 -16.626 1.00 82.38 345 VAL A O 1
ATOM 2617 N N . ARG A 1 346 ? 20.348 35.629 -15.555 1.00 79.75 346 ARG A N 1
ATOM 2618 C CA . ARG A 1 346 ? 20.276 36.476 -14.359 1.00 79.75 346 ARG A CA 1
ATOM 2619 C C . ARG A 1 346 ? 21.554 36.365 -13.532 1.00 79.75 346 ARG A C 1
ATOM 2621 O O . ARG A 1 346 ? 22.141 37.389 -13.198 1.00 79.75 346 ARG A O 1
ATOM 2628 N N . ASP A 1 347 ? 21.995 35.140 -13.264 1.00 76.44 347 ASP A N 1
ATOM 2629 C CA . ASP A 1 347 ? 23.083 34.861 -12.320 1.00 76.44 347 ASP A CA 1
ATOM 2630 C C . ASP A 1 347 ? 24.473 34.931 -12.971 1.00 76.44 347 ASP A C 1
ATOM 2632 O O . ASP A 1 347 ? 25.487 34.811 -12.287 1.00 76.44 347 ASP A O 1
ATOM 2636 N N . LYS A 1 348 ? 24.533 35.145 -14.296 1.00 74.31 348 LYS A N 1
ATOM 2637 C CA . LYS A 1 348 ? 25.772 35.222 -15.095 1.00 74.31 348 LYS A CA 1
ATOM 2638 C C . LYS A 1 348 ? 26.685 34.010 -14.913 1.00 74.31 348 LYS A C 1
ATOM 2640 O O . LYS A 1 348 ? 27.894 34.100 -15.106 1.00 74.31 348 LYS A O 1
ATOM 2645 N N . THR A 1 349 ? 26.094 32.872 -14.580 1.00 71.88 349 THR A N 1
ATOM 2646 C CA . THR A 1 349 ? 26.789 31.612 -14.362 1.00 71.88 349 THR A CA 1
ATOM 2647 C C . THR A 1 349 ? 25.928 30.472 -14.873 1.00 71.88 349 THR A C 1
ATOM 2649 O O . THR A 1 349 ? 24.698 30.528 -14.808 1.00 71.88 349 THR A O 1
ATOM 2652 N N . VAL A 1 350 ? 26.576 29.436 -15.395 1.00 69.31 350 VAL A N 1
ATOM 2653 C CA . VAL A 1 350 ? 25.887 28.197 -15.733 1.00 69.31 350 VAL A CA 1
ATOM 2654 C C . VAL A 1 350 ? 25.866 27.345 -14.476 1.00 69.31 350 VAL A C 1
ATOM 2656 O O . VAL A 1 350 ? 26.913 26.908 -13.999 1.00 69.31 350 VAL A O 1
ATOM 2659 N N . LEU A 1 351 ? 24.678 27.145 -13.909 1.00 61.00 351 LEU A N 1
ATOM 2660 C CA . LEU A 1 351 ? 24.521 26.265 -12.758 1.00 61.00 351 LEU A CA 1
ATOM 2661 C C . LEU A 1 351 ? 24.941 24.851 -13.183 1.00 61.00 351 LEU A C 1
ATOM 2663 O O . LEU A 1 351 ? 24.429 24.313 -14.166 1.00 61.00 351 LEU A O 1
ATOM 2667 N N . GLY A 1 352 ? 25.910 24.270 -12.470 1.00 56.72 352 GLY A N 1
ATOM 2668 C CA . GLY A 1 352 ? 26.363 22.905 -12.728 1.00 56.72 352 GLY A CA 1
ATOM 2669 C C . GLY A 1 352 ? 25.190 21.914 -12.690 1.00 56.72 352 GLY A C 1
ATOM 2670 O O . GLY A 1 352 ? 24.187 22.176 -12.018 1.00 56.72 352 GLY A O 1
ATOM 2671 N N . PRO A 1 353 ? 25.279 20.778 -13.406 1.00 51.62 353 PRO A N 1
ATOM 2672 C CA . PRO A 1 353 ? 24.202 19.801 -13.440 1.00 51.62 353 PRO A CA 1
ATOM 2673 C C . PRO A 1 353 ? 23.860 19.369 -12.010 1.00 51.62 353 PRO A C 1
ATOM 2675 O O . PRO A 1 353 ? 24.705 18.841 -11.291 1.00 51.62 353 PRO A O 1
ATOM 2678 N N . MET A 1 354 ? 22.602 19.564 -11.606 1.00 50.66 354 MET A N 1
ATOM 2679 C CA . MET A 1 354 ? 22.056 19.155 -10.304 1.00 50.66 354 MET A CA 1
ATOM 2680 C C . MET A 1 354 ? 22.039 17.619 -10.112 1.00 50.66 354 MET A C 1
ATOM 2682 O O . MET A 1 354 ? 21.295 17.117 -9.279 1.00 50.66 354 MET A O 1
ATOM 2686 N N . GLU A 1 355 ? 22.834 16.844 -10.859 1.00 51.84 355 GLU A N 1
ATOM 2687 C CA . GLU A 1 355 ? 22.912 15.376 -10.799 1.00 51.84 355 GLU A CA 1
ATOM 2688 C C . GLU A 1 355 ? 23.262 14.884 -9.387 1.00 51.84 355 GLU A C 1
ATOM 2690 O O . GLU A 1 355 ? 22.647 13.939 -8.892 1.00 51.84 355 GLU A O 1
ATOM 2695 N N . ALA A 1 356 ? 24.174 15.571 -8.689 1.00 45.31 356 ALA A N 1
ATOM 2696 C CA . ALA A 1 356 ? 24.505 15.254 -7.299 1.00 45.31 356 ALA A CA 1
ATOM 2697 C C . ALA A 1 356 ? 23.324 15.517 -6.346 1.00 45.31 356 ALA A C 1
ATOM 2699 O O . ALA A 1 356 ? 23.107 14.762 -5.401 1.00 45.31 356 ALA A O 1
ATOM 2700 N N . THR A 1 357 ? 22.523 16.547 -6.625 1.00 53.34 357 THR A N 1
ATOM 2701 C CA . THR A 1 357 ? 21.355 16.930 -5.825 1.00 53.34 357 THR A CA 1
ATOM 2702 C C . THR A 1 357 ? 20.147 16.041 -6.116 1.00 53.34 357 THR A C 1
ATOM 2704 O O . THR A 1 357 ? 19.427 15.684 -5.200 1.00 53.34 357 THR A O 1
ATOM 2707 N N . VAL A 1 358 ? 19.926 15.615 -7.364 1.00 54.75 358 VAL A N 1
ATOM 2708 C CA . VAL A 1 358 ? 18.834 14.696 -7.732 1.00 54.75 358 VAL A CA 1
ATOM 2709 C C . VAL A 1 358 ? 19.131 13.278 -7.254 1.00 54.75 358 VAL A C 1
ATOM 2711 O O . VAL A 1 358 ? 18.216 12.599 -6.795 1.00 54.75 358 VAL A O 1
ATOM 2714 N N . SER A 1 359 ? 20.394 12.841 -7.292 1.00 52.78 359 SER A N 1
ATOM 2715 C CA . SER A 1 359 ? 20.819 11.570 -6.697 1.00 52.78 359 SER A CA 1
ATOM 2716 C C . SER A 1 359 ? 20.698 11.602 -5.170 1.00 52.78 359 SER A C 1
ATOM 2718 O O . SER A 1 359 ? 20.125 10.682 -4.587 1.00 52.78 359 SER A O 1
ATOM 2720 N N . SER A 1 360 ? 21.121 12.694 -4.511 1.00 54.47 360 SER A N 1
ATOM 2721 C CA . SER A 1 360 ? 20.942 12.836 -3.060 1.00 54.47 360 SER A CA 1
ATOM 2722 C C . SER A 1 360 ? 19.470 12.961 -2.670 1.00 54.47 360 SER A C 1
ATOM 2724 O O . SER A 1 360 ? 19.052 12.328 -1.705 1.00 54.47 360 SER A O 1
ATOM 2726 N N . HIS A 1 361 ? 18.654 13.686 -3.439 1.00 60.06 361 HIS A N 1
ATOM 2727 C CA . HIS A 1 361 ? 17.213 13.782 -3.229 1.00 60.06 361 HIS A CA 1
ATOM 2728 C C . HIS A 1 361 ? 16.515 12.457 -3.512 1.00 60.06 361 HIS A C 1
ATOM 2730 O O . HIS A 1 361 ? 15.632 12.113 -2.749 1.00 60.06 361 HIS A O 1
ATOM 2736 N N . SER A 1 362 ? 16.918 11.682 -4.523 1.00 54.72 362 SER A N 1
ATOM 2737 C CA . SER A 1 362 ? 16.340 10.359 -4.811 1.00 54.72 362 SER A CA 1
ATOM 2738 C C . SER A 1 362 ? 16.726 9.330 -3.755 1.00 54.72 362 SER A C 1
ATOM 2740 O O . SER A 1 362 ? 15.881 8.554 -3.332 1.00 54.72 362 SER A O 1
ATOM 2742 N N . ALA A 1 363 ? 17.969 9.348 -3.268 1.00 51.28 363 ALA A N 1
ATOM 2743 C CA . ALA A 1 363 ? 18.398 8.506 -2.154 1.00 51.28 363 ALA A CA 1
ATOM 2744 C C . ALA A 1 363 ? 17.708 8.918 -0.844 1.00 51.28 363 ALA A C 1
ATOM 2746 O O . ALA A 1 363 ? 17.296 8.058 -0.067 1.00 51.28 363 ALA A O 1
ATOM 2747 N N . THR A 1 364 ? 17.521 10.222 -0.622 1.00 60.44 364 THR A N 1
ATOM 2748 C CA . THR A 1 364 ? 16.775 10.757 0.527 1.00 60.44 364 THR A CA 1
ATOM 2749 C C . THR A 1 364 ? 15.287 10.443 0.409 1.00 60.44 364 THR A C 1
ATOM 2751 O O . THR A 1 364 ? 14.701 10.054 1.404 1.00 60.44 364 THR A O 1
ATOM 2754 N N . LEU A 1 365 ? 14.689 10.519 -0.785 1.00 60.28 365 LEU A N 1
ATOM 2755 C CA . LEU A 1 365 ? 13.298 10.150 -1.078 1.00 60.28 365 LEU A CA 1
ATOM 2756 C C . LEU A 1 365 ? 13.084 8.648 -0.940 1.00 60.28 365 LEU A C 1
ATOM 2758 O O . LEU A 1 365 ? 12.136 8.263 -0.288 1.00 60.28 365 LEU A O 1
ATOM 2762 N N . ALA A 1 366 ? 13.983 7.800 -1.438 1.00 56.09 366 ALA A N 1
ATOM 2763 C CA . ALA A 1 366 ? 13.911 6.354 -1.235 1.00 56.09 366 ALA A CA 1
ATOM 2764 C C . ALA A 1 366 ? 14.095 5.979 0.245 1.00 56.09 366 ALA A C 1
ATOM 2766 O O . ALA A 1 366 ? 13.418 5.092 0.758 1.00 56.09 366 ALA A O 1
ATOM 2767 N N . THR A 1 367 ? 14.973 6.691 0.958 1.00 60.25 367 THR A N 1
ATOM 2768 C CA . THR A 1 367 ? 15.150 6.529 2.407 1.00 60.25 367 THR A CA 1
ATOM 2769 C C . THR A 1 367 ? 13.940 7.059 3.175 1.00 60.25 367 THR A C 1
ATOM 2771 O O . THR A 1 367 ? 13.547 6.453 4.162 1.00 60.25 367 THR A O 1
ATOM 2774 N N . HIS A 1 368 ? 13.328 8.162 2.742 1.00 57.72 368 HIS A N 1
ATOM 2775 C CA . HIS A 1 368 ? 12.108 8.712 3.323 1.00 57.72 368 HIS A CA 1
ATOM 2776 C C . HIS A 1 368 ? 10.895 7.848 2.995 1.00 57.72 368 HIS A C 1
ATOM 2778 O O . HIS A 1 368 ? 10.112 7.645 3.899 1.00 57.72 368 HIS A O 1
ATOM 2784 N N . ASP A 1 369 ? 10.764 7.265 1.805 1.00 53.81 369 ASP A N 1
ATOM 2785 C CA . ASP A 1 369 ? 9.692 6.334 1.429 1.00 53.81 369 ASP A CA 1
ATOM 2786 C C . ASP A 1 369 ? 9.822 5.019 2.202 1.00 53.81 369 ASP A C 1
ATOM 2788 O O . ASP A 1 369 ? 8.850 4.550 2.789 1.00 53.81 369 ASP A O 1
ATOM 2792 N N . ALA A 1 370 ? 11.035 4.464 2.310 1.00 51.44 370 ALA A N 1
ATOM 2793 C CA . ALA A 1 370 ? 11.292 3.286 3.138 1.00 51.44 370 ALA A CA 1
ATOM 2794 C C . ALA A 1 370 ? 11.081 3.570 4.636 1.00 51.44 370 ALA A C 1
ATOM 2796 O O . ALA A 1 370 ? 10.612 2.700 5.369 1.00 51.44 370 ALA A O 1
ATOM 2797 N N . ARG A 1 371 ? 11.386 4.788 5.109 1.00 52.31 371 ARG A N 1
ATOM 2798 C CA . ARG A 1 371 ? 11.138 5.217 6.497 1.00 52.31 371 ARG A CA 1
ATOM 2799 C C . ARG A 1 371 ? 9.676 5.596 6.753 1.00 52.31 371 ARG A C 1
ATOM 2801 O O . ARG A 1 371 ? 9.164 5.278 7.813 1.00 52.31 371 ARG A O 1
ATOM 2808 N N . LEU A 1 372 ? 8.958 6.188 5.802 1.00 51.16 372 LEU A N 1
ATOM 2809 C CA . LEU A 1 372 ? 7.527 6.485 5.922 1.00 51.16 372 LEU A CA 1
ATOM 2810 C C . LEU A 1 372 ? 6.700 5.199 5.892 1.00 51.16 372 LEU A C 1
ATOM 2812 O O . LEU A 1 372 ? 5.760 5.074 6.672 1.00 51.16 372 LEU A O 1
ATOM 2816 N N . ALA A 1 373 ? 7.091 4.218 5.074 1.00 50.62 373 ALA A N 1
ATOM 2817 C CA . ALA A 1 373 ? 6.486 2.889 5.083 1.00 50.62 373 ALA A CA 1
ATOM 2818 C C . ALA A 1 373 ? 6.770 2.101 6.378 1.00 50.62 373 ALA A C 1
ATOM 2820 O O . ALA A 1 373 ? 5.980 1.231 6.729 1.00 50.62 373 ALA A O 1
ATOM 2821 N N . SER A 1 374 ? 7.860 2.407 7.098 1.00 50.47 374 SER A N 1
ATOM 2822 C CA . SER A 1 374 ? 8.281 1.682 8.314 1.00 50.47 374 SER A CA 1
ATOM 2823 C C . SER A 1 374 ? 8.034 2.412 9.640 1.00 50.47 374 SER A C 1
ATOM 2825 O O . SER A 1 374 ? 8.329 1.851 10.688 1.00 50.47 374 SER A O 1
ATOM 2827 N N . TRP A 1 375 ? 7.500 3.639 9.639 1.00 48.09 375 TRP A N 1
ATOM 2828 C CA . TRP A 1 375 ? 7.248 4.388 10.885 1.00 48.09 375 TRP A CA 1
ATOM 2829 C C . TRP A 1 375 ? 5.776 4.705 11.133 1.00 48.09 375 TRP A C 1
ATOM 2831 O O . TRP A 1 375 ? 5.389 4.941 12.275 1.00 48.09 375 TRP A O 1
ATOM 2841 N N . LEU A 1 376 ? 4.941 4.708 10.096 1.00 47.81 376 LEU A N 1
ATOM 2842 C CA . LEU A 1 376 ? 3.512 4.952 10.238 1.00 47.81 376 LEU A CA 1
ATOM 2843 C C . LEU A 1 376 ? 2.797 4.219 9.112 1.00 47.81 376 LEU A C 1
ATOM 2845 O O . LEU A 1 376 ? 2.391 4.818 8.112 1.00 47.81 376 LEU A O 1
ATOM 2849 N N . GLN A 1 377 ? 2.666 2.899 9.250 1.00 51.41 377 GLN A N 1
ATOM 2850 C CA . GLN A 1 377 ? 1.780 2.200 8.343 1.00 51.41 377 GLN A CA 1
ATOM 2851 C C . GLN A 1 377 ? 0.360 2.595 8.739 1.00 51.41 377 GLN A C 1
ATOM 2853 O O . GLN A 1 377 ? -0.186 2.188 9.761 1.00 51.41 377 GLN A O 1
ATOM 2858 N N . ARG A 1 378 ? -0.270 3.406 7.889 1.00 51.94 378 ARG A N 1
ATOM 2859 C CA . ARG A 1 378 ? -1.724 3.361 7.751 1.00 51.94 378 ARG A CA 1
ATOM 2860 C C . ARG A 1 378 ? -2.045 1.984 7.179 1.00 51.94 378 ARG A C 1
ATOM 2862 O O . ARG A 1 378 ? -2.229 1.860 5.970 1.00 51.94 378 ARG A O 1
ATOM 2869 N N . THR A 1 379 ? -2.070 0.944 8.011 1.00 51.81 379 THR A N 1
ATOM 2870 C CA . THR A 1 379 ? -2.392 -0.421 7.561 1.00 51.81 379 THR A CA 1
ATOM 2871 C C . THR A 1 379 ? -3.789 -0.467 6.972 1.00 51.81 379 THR A C 1
ATOM 2873 O O . THR A 1 379 ? -4.059 -1.182 6.008 1.00 51.81 379 THR A O 1
ATOM 2876 N N . SER A 1 380 ? -4.664 0.412 7.461 1.00 48.94 380 SER A N 1
ATOM 2877 C CA . SER A 1 380 ? -5.863 0.807 6.757 1.00 48.94 380 SER A CA 1
ATOM 2878 C C . SER A 1 380 ? -6.285 2.215 7.149 1.00 48.94 380 SER A C 1
ATOM 2880 O O . SER A 1 380 ? -6.530 2.513 8.311 1.00 48.94 380 SER A O 1
ATOM 2882 N N . ALA A 1 381 ? -6.470 3.065 6.147 1.00 44.97 381 ALA A N 1
ATOM 2883 C CA . ALA A 1 381 ? -7.282 4.261 6.283 1.00 44.97 381 ALA A CA 1
ATOM 2884 C C . ALA A 1 381 ? -8.439 4.149 5.305 1.00 44.97 381 ALA A C 1
ATOM 2886 O O . ALA A 1 381 ? -8.410 4.661 4.188 1.00 44.97 381 ALA A O 1
ATOM 2887 N N . GLY A 1 382 ? -9.436 3.402 5.753 1.00 45.62 382 GLY A N 1
ATOM 2888 C CA . GLY A 1 382 ? -10.797 3.620 5.312 1.00 45.62 382 GLY A CA 1
ATOM 2889 C C . GLY A 1 382 ? -11.444 4.704 6.178 1.00 45.62 382 GLY A C 1
ATOM 2890 O O . GLY A 1 382 ? -10.878 5.117 7.189 1.00 45.62 382 GLY A O 1
ATOM 2891 N N . PRO A 1 383 ? -12.662 5.125 5.841 1.00 49.00 383 PRO A N 1
ATOM 2892 C CA . PRO A 1 383 ? -13.376 6.192 6.545 1.00 49.00 383 PRO A CA 1
ATOM 2893 C C . PRO A 1 383 ? -13.683 5.943 8.044 1.00 49.00 383 PRO A C 1
ATOM 2895 O O . PRO A 1 383 ? -14.288 6.807 8.664 1.00 49.00 383 PRO A O 1
ATOM 2898 N N . ALA A 1 384 ? -13.307 4.802 8.646 1.00 40.91 384 ALA A N 1
ATOM 2899 C CA . ALA A 1 384 ? -13.818 4.346 9.952 1.00 40.91 384 ALA A CA 1
ATOM 2900 C C . ALA A 1 384 ? -12.759 3.956 11.002 1.00 40.91 384 ALA A C 1
ATOM 2902 O O . ALA A 1 384 ? -13.107 3.533 12.102 1.00 40.91 384 ALA A O 1
ATOM 2903 N N . ARG A 1 385 ? -11.469 4.039 10.683 1.00 47.91 385 ARG A N 1
ATOM 2904 C CA . ARG A 1 385 ? -10.399 3.654 11.608 1.00 47.91 385 ARG A CA 1
ATOM 2905 C C . ARG A 1 385 ? -9.153 4.461 11.305 1.00 47.91 385 ARG A C 1
ATOM 2907 O O . ARG A 1 385 ? -8.702 4.494 10.164 1.00 47.91 385 ARG A O 1
ATOM 2914 N N . ALA A 1 386 ? -8.614 5.092 12.339 1.00 46.72 386 ALA A N 1
ATOM 2915 C CA . ALA A 1 386 ? -7.211 5.456 12.364 1.00 46.72 386 ALA A CA 1
ATOM 2916 C C . ALA A 1 386 ? -6.505 4.306 13.075 1.00 46.72 386 ALA A C 1
ATOM 2918 O O . ALA A 1 386 ? -6.327 4.316 14.290 1.00 46.72 386 ALA A O 1
ATOM 2919 N N . GLU A 1 387 ? -6.233 3.255 12.310 1.00 51.84 387 GLU A N 1
ATOM 2920 C CA . GLU A 1 387 ? -5.346 2.204 12.770 1.00 51.84 387 GLU A CA 1
ATOM 2921 C C . GLU A 1 387 ? -3.939 2.706 12.519 1.00 51.84 387 GLU A C 1
ATOM 2923 O O . GLU A 1 387 ? -3.504 2.882 11.377 1.00 51.84 387 GLU A O 1
ATOM 2928 N N . ILE A 1 388 ? -3.301 3.074 13.620 1.00 56.41 388 ILE A N 1
ATOM 2929 C CA . ILE A 1 388 ? -1.883 3.350 13.628 1.00 56.41 388 ILE A CA 1
ATOM 2930 C C . ILE A 1 388 ? -1.258 2.065 14.126 1.00 56.41 388 ILE A C 1
ATOM 2932 O O . ILE A 1 388 ? -1.254 1.770 15.323 1.00 56.41 388 ILE A O 1
ATOM 2936 N N . GLU A 1 389 ? -0.792 1.290 13.162 1.00 55.91 389 GLU A N 1
ATOM 2937 C CA . GLU A 1 389 ? 0.058 0.151 13.418 1.00 55.91 389 GLU A CA 1
ATOM 2938 C C . GLU A 1 389 ? 1.492 0.614 13.218 1.00 55.91 389 GLU A C 1
ATOM 2940 O O . GLU A 1 389 ? 1.864 1.207 12.198 1.00 55.91 389 GLU A O 1
ATOM 2945 N N . MET A 1 390 ? 2.296 0.399 14.247 1.00 56.22 390 MET A N 1
ATOM 2946 C CA . MET A 1 390 ? 3.720 0.678 14.202 1.00 56.22 390 MET A CA 1
ATOM 2947 C C . MET A 1 390 ? 4.439 -0.622 14.518 1.00 56.22 390 MET A C 1
ATOM 2949 O O . MET A 1 390 ? 4.233 -1.190 15.584 1.00 56.22 390 MET A O 1
ATOM 2953 N N . PHE A 1 391 ? 5.282 -1.097 13.611 1.00 55.88 391 PHE A N 1
ATOM 2954 C CA . PHE A 1 391 ? 6.038 -2.339 13.769 1.00 55.88 391 PHE A CA 1
ATOM 2955 C C . PHE A 1 391 ? 7.511 -2.113 13.420 1.00 55.88 391 PHE A C 1
ATOM 2957 O O . PHE A 1 391 ? 7.847 -1.200 12.668 1.00 55.88 391 PHE A O 1
ATOM 2964 N N . ALA A 1 392 ? 8.406 -2.941 13.962 1.00 48.84 392 ALA A N 1
ATOM 2965 C CA . ALA A 1 392 ? 9.824 -2.947 13.600 1.00 48.84 392 ALA A CA 1
ATOM 2966 C C . ALA A 1 392 ? 10.150 -4.181 12.755 1.00 48.84 392 ALA A C 1
ATOM 2968 O O . ALA A 1 392 ? 9.671 -5.275 13.049 1.00 48.84 392 ALA A O 1
ATOM 2969 N N . LEU A 1 393 ? 10.984 -4.021 11.727 1.00 62.97 393 LEU A N 1
ATOM 2970 C CA . LEU A 1 393 ? 11.408 -5.116 10.850 1.00 62.97 393 LEU A CA 1
ATOM 2971 C C . LEU A 1 393 ? 12.820 -5.616 11.210 1.00 62.97 393 LEU A C 1
ATOM 2973 O O . LEU A 1 393 ? 13.652 -4.830 11.664 1.00 62.97 393 LEU A O 1
ATOM 2977 N N . ASP A 1 394 ? 13.109 -6.901 10.980 1.00 61.69 394 ASP A N 1
ATOM 2978 C CA . ASP A 1 394 ? 14.481 -7.434 11.002 1.00 61.69 394 ASP A CA 1
ATOM 2979 C C . ASP A 1 394 ? 15.278 -7.075 9.729 1.00 61.69 394 ASP A C 1
ATOM 2981 O O . ASP A 1 394 ? 14.760 -6.489 8.776 1.00 61.69 394 ASP A O 1
ATOM 2985 N N . SER A 1 395 ? 16.560 -7.463 9.686 1.00 58.41 395 SER A N 1
ATOM 2986 C CA . SER A 1 395 ? 17.438 -7.289 8.514 1.00 58.41 395 SER A CA 1
ATOM 2987 C C . SER A 1 395 ? 16.981 -8.056 7.266 1.00 58.41 395 SER A C 1
ATOM 2989 O O . SER A 1 395 ? 17.551 -7.864 6.193 1.00 58.41 395 SER A O 1
ATOM 2991 N N . SER A 1 396 ? 15.972 -8.918 7.406 1.00 65.94 396 SER A N 1
ATOM 2992 C CA . SER A 1 396 ? 15.349 -9.694 6.334 1.00 65.94 396 SER A CA 1
ATOM 2993 C C . SER A 1 396 ? 13.957 -9.162 5.952 1.00 65.94 396 SER A C 1
ATOM 2995 O O . SER A 1 396 ? 13.335 -9.712 5.047 1.00 65.94 396 SER A O 1
ATOM 2997 N N . GLY A 1 397 ? 13.483 -8.084 6.589 1.00 61.72 397 GLY A N 1
ATOM 2998 C CA . GLY A 1 397 ? 12.211 -7.427 6.290 1.00 61.72 397 GLY A CA 1
ATOM 2999 C C . GLY A 1 397 ? 10.977 -8.009 6.990 1.00 61.72 397 GLY A C 1
ATOM 3000 O O . GLY A 1 397 ? 9.867 -7.666 6.593 1.00 61.72 397 GLY A O 1
ATOM 3001 N N . ASN A 1 398 ? 11.125 -8.858 8.012 1.00 70.75 398 ASN A N 1
ATOM 3002 C CA . ASN A 1 398 ? 9.989 -9.441 8.740 1.00 70.75 398 ASN A CA 1
ATOM 3003 C C . ASN A 1 398 ? 9.632 -8.626 9.993 1.00 70.75 398 ASN A C 1
ATOM 3005 O O . ASN A 1 398 ? 10.551 -8.201 10.696 1.00 70.75 398 ASN A O 1
ATOM 3009 N N . PRO A 1 399 ? 8.338 -8.444 10.332 1.00 62.56 399 PRO A N 1
ATOM 3010 C CA . PRO A 1 399 ? 7.933 -7.780 11.565 1.00 62.56 399 PRO A CA 1
ATOM 3011 C C . PRO A 1 399 ? 8.380 -8.596 12.773 1.00 62.56 399 PRO A C 1
ATOM 3013 O O . PRO A 1 399 ? 8.047 -9.768 12.933 1.00 62.56 399 PRO A O 1
ATOM 3016 N N . THR A 1 400 ? 9.163 -7.954 13.625 1.00 55.31 400 THR A N 1
ATOM 3017 C CA . THR A 1 400 ? 9.730 -8.535 14.844 1.00 55.31 400 THR A CA 1
ATOM 3018 C C . THR A 1 400 ? 9.113 -7.955 16.114 1.00 55.31 400 THR A C 1
ATOM 3020 O O . THR A 1 400 ? 9.294 -8.528 17.187 1.00 55.31 400 THR A O 1
ATOM 3023 N N . SER A 1 401 ? 8.352 -6.858 16.010 1.00 46.81 401 SER A N 1
ATOM 3024 C CA . SER A 1 401 ? 7.525 -6.289 17.084 1.00 46.81 401 SER A CA 1
ATOM 3025 C C . SER A 1 401 ? 6.394 -5.421 16.520 1.00 46.81 401 SER A C 1
ATOM 3027 O O . SER A 1 401 ? 6.530 -4.894 15.418 1.00 46.81 401 SER A O 1
ATOM 3029 N N . GLU A 1 402 ? 5.300 -5.259 17.273 1.00 53.56 402 GLU A N 1
ATOM 3030 C CA . GLU A 1 402 ? 4.090 -4.525 16.869 1.00 53.56 402 GLU A CA 1
ATOM 3031 C C . GLU A 1 402 ? 3.538 -3.690 18.042 1.00 53.56 402 GLU A C 1
ATOM 3033 O O . GLU A 1 402 ? 3.420 -4.167 19.173 1.00 53.56 402 GLU A O 1
ATOM 3038 N N . ILE A 1 403 ? 3.187 -2.435 17.767 1.00 50.31 403 ILE A N 1
ATOM 3039 C CA . ILE A 1 403 ? 2.374 -1.555 18.600 1.00 50.31 403 ILE A CA 1
ATOM 3040 C C . ILE A 1 403 ? 1.049 -1.366 17.863 1.00 50.31 403 ILE A C 1
ATOM 3042 O O . ILE A 1 403 ? 0.947 -0.587 16.914 1.00 50.31 403 ILE A O 1
ATOM 3046 N N . ASN A 1 404 ? 0.025 -2.061 18.351 1.00 51.34 404 ASN A N 1
ATOM 3047 C CA . ASN A 1 404 ? -1.360 -1.818 17.976 1.00 51.34 404 ASN A CA 1
ATOM 3048 C C . ASN A 1 404 ? -1.945 -0.742 18.882 1.00 51.34 404 ASN A C 1
ATOM 3050 O O . ASN A 1 404 ? -2.498 -1.032 19.946 1.00 51.34 404 ASN A O 1
ATOM 3054 N N . LEU A 1 405 ? -1.838 0.518 18.464 1.00 48.69 405 LEU A N 1
ATOM 3055 C CA . LEU A 1 405 ? -2.568 1.600 19.108 1.00 48.69 405 LEU A CA 1
ATOM 3056 C C . LEU A 1 405 ? -3.912 1.786 18.421 1.00 48.69 405 LEU A C 1
ATOM 3058 O O . LEU A 1 405 ? -4.117 2.635 17.557 1.00 48.69 405 LEU A O 1
ATOM 3062 N N . ARG A 1 406 ? -4.876 1.056 18.969 1.00 50.75 406 ARG A N 1
ATOM 3063 C CA . ARG A 1 406 ? -6.110 1.708 19.406 1.00 50.75 406 ARG A CA 1
ATOM 3064 C C . ARG A 1 406 ? -5.736 2.479 20.681 1.00 50.75 406 ARG A C 1
ATOM 3066 O O . ARG A 1 406 ? -5.106 1.908 21.556 1.00 50.75 406 ARG A O 1
ATOM 3073 N N . ALA A 1 407 ? -5.968 3.785 20.729 1.00 39.84 407 ALA A N 1
ATOM 3074 C CA . ALA A 1 407 ? -5.134 4.722 21.498 1.00 39.84 407 ALA A CA 1
ATOM 3075 C C . ALA A 1 407 ? -4.915 4.447 23.016 1.00 39.84 407 ALA A C 1
ATOM 3077 O O . ALA A 1 407 ? -5.741 3.849 23.699 1.00 39.84 407 ALA A O 1
ATOM 3078 N N . ARG A 1 408 ? -3.792 4.986 23.534 1.00 37.19 408 ARG A N 1
ATOM 3079 C CA . ARG A 1 408 ? -3.232 4.900 24.913 1.00 37.19 408 ARG A CA 1
ATOM 3080 C C . ARG A 1 408 ? -4.165 5.367 26.032 1.00 37.19 408 ARG A C 1
ATOM 3082 O O . ARG A 1 408 ? -4.105 4.882 27.151 1.00 37.19 408 ARG A O 1
ATOM 3089 N N . ALA A 1 409 ? -4.957 6.360 25.718 1.00 41.69 409 ALA A N 1
ATOM 3090 C CA . ALA A 1 409 ? -6.203 6.670 26.361 1.00 41.69 409 ALA A CA 1
ATOM 3091 C C . ALA A 1 409 ? -7.064 7.053 25.167 1.00 41.69 409 ALA A C 1
ATOM 3093 O O . ALA A 1 409 ? -6.698 7.939 24.390 1.00 41.69 409 ALA A O 1
ATOM 3094 N N . ILE A 1 410 ? -8.150 6.323 24.949 1.00 55.31 410 ILE A N 1
ATOM 3095 C CA . ILE A 1 410 ? -9.206 6.807 24.071 1.00 55.31 410 ILE A CA 1
ATOM 3096 C C . ILE A 1 410 ? -10.070 7.667 24.972 1.00 55.31 410 ILE A C 1
ATOM 3098 O O . ILE A 1 410 ? -11.083 7.208 25.487 1.00 55.31 410 ILE A O 1
ATOM 3102 N N . SER A 1 411 ? -9.610 8.886 25.222 1.00 48.66 411 SER A N 1
ATOM 3103 C CA . SER A 1 411 ? -10.433 9.873 25.898 1.00 48.66 411 SER A CA 1
ATOM 3104 C C . SER A 1 411 ? -11.518 10.281 24.904 1.00 48.66 411 SER A C 1
ATOM 3106 O O . SER A 1 411 ? -11.247 10.942 23.903 1.00 48.66 411 SER A O 1
ATOM 3108 N N . LEU A 1 412 ? -12.739 9.796 25.128 1.00 54.62 412 LEU A N 1
ATOM 3109 C CA . LEU A 1 412 ? -13.920 10.227 24.385 1.00 54.62 412 LEU A CA 1
ATOM 3110 C C . LEU A 1 412 ? -14.591 11.339 25.186 1.00 54.62 412 LEU A C 1
ATOM 3112 O O . LEU A 1 412 ? -14.969 11.116 26.333 1.00 54.62 412 LEU A O 1
ATOM 3116 N N . GLY A 1 413 ? -14.723 12.524 24.595 1.00 49.19 413 GLY A N 1
ATOM 3117 C CA . GLY A 1 413 ? -15.365 13.673 25.232 1.00 49.19 413 GLY A CA 1
ATOM 3118 C C . GLY A 1 413 ? -15.002 14.984 24.539 1.00 49.19 413 GLY A C 1
ATOM 3119 O O . GLY A 1 413 ? -13.895 15.118 24.029 1.00 49.19 413 GLY A O 1
ATOM 3120 N N . ASP A 1 414 ? -15.947 15.927 24.485 1.00 46.50 414 ASP A N 1
ATOM 3121 C CA . ASP A 1 414 ? -15.789 17.220 23.792 1.00 46.50 414 ASP A CA 1
ATOM 3122 C C . ASP A 1 414 ? -15.019 18.248 24.645 1.00 46.50 414 ASP A C 1
ATOM 3124 O O . ASP A 1 414 ? -14.363 19.141 24.115 1.00 46.50 414 ASP A O 1
ATOM 3128 N N . VAL A 1 415 ? -15.055 18.118 25.982 1.00 53.06 415 VAL A N 1
ATOM 3129 C CA . VAL A 1 415 ? -14.374 19.075 26.877 1.00 53.06 415 VAL A CA 1
ATOM 3130 C C . VAL A 1 415 ? -13.815 18.504 28.190 1.00 53.06 415 VAL A C 1
ATOM 3132 O O . VAL A 1 415 ? -13.212 19.268 28.923 1.00 53.06 415 VAL A O 1
ATOM 3135 N N . ASP A 1 416 ? -13.931 17.197 28.465 1.00 58.00 416 ASP A N 1
ATOM 3136 C CA . ASP A 1 416 ? -13.256 16.486 29.572 1.00 58.00 416 ASP A CA 1
ATOM 3137 C C . ASP A 1 416 ? -13.293 14.958 29.320 1.00 58.00 416 ASP A C 1
ATOM 3139 O O . ASP A 1 416 ? -14.126 14.472 28.551 1.00 58.00 416 ASP A O 1
ATOM 3143 N N . GLU A 1 417 ? -12.398 14.180 29.944 1.00 57.50 417 GLU A N 1
ATOM 3144 C CA . GLU A 1 417 ? -12.301 12.719 29.752 1.00 57.50 417 GLU A CA 1
ATOM 3145 C C . GLU A 1 417 ? -13.546 11.969 30.299 1.00 57.50 417 GLU A C 1
ATOM 3147 O O . GLU A 1 417 ? -13.663 11.755 31.505 1.00 57.50 417 GLU A O 1
ATOM 3152 N N . VAL A 1 418 ? -14.489 11.534 29.440 1.00 65.50 418 VAL A N 1
ATOM 3153 C CA . VAL A 1 418 ? -15.724 10.825 29.875 1.00 65.50 418 VAL A CA 1
ATOM 3154 C C . VAL A 1 418 ? -15.490 9.328 30.111 1.00 65.50 418 VAL A C 1
ATOM 3156 O O . VAL A 1 418 ? -16.036 8.758 31.057 1.00 65.50 418 VAL A O 1
ATOM 3159 N N . LEU A 1 419 ? -14.668 8.693 29.271 1.00 70.94 419 LEU A N 1
ATOM 3160 C CA . LEU A 1 419 ? -14.195 7.316 29.427 1.00 70.94 419 LEU A CA 1
ATOM 3161 C C . LEU A 1 419 ? -12.688 7.295 29.186 1.00 70.94 419 LEU A C 1
ATOM 3163 O O . LEU A 1 419 ? -12.251 7.670 28.103 1.00 70.94 419 LEU A O 1
ATOM 3167 N N . SER A 1 420 ? -11.907 6.834 30.161 1.00 72.50 420 SER A N 1
ATOM 3168 C CA . SER A 1 420 ? -10.462 6.664 30.001 1.00 72.50 420 SER A CA 1
ATOM 3169 C C . SER A 1 420 ? -10.018 5.303 30.521 1.00 72.50 420 SER A C 1
ATOM 3171 O O . SER A 1 420 ? -10.361 4.880 31.627 1.00 72.50 420 SER A O 1
ATOM 3173 N N . VAL A 1 421 ? -9.280 4.581 29.676 1.00 67.62 421 VAL A N 1
ATOM 3174 C CA . VAL A 1 421 ? -8.528 3.396 30.086 1.00 67.62 421 VAL A CA 1
ATOM 3175 C C . VAL A 1 421 ? -7.098 3.855 30.260 1.00 67.62 421 VAL A C 1
ATOM 3177 O O . VAL A 1 421 ? -6.394 4.095 29.284 1.00 67.62 421 VAL A O 1
ATOM 3180 N N . GLN A 1 422 ? -6.712 4.029 31.513 1.00 60.75 422 GLN A N 1
ATOM 3181 C CA . GLN A 1 422 ? -5.429 4.588 31.886 1.00 60.75 422 GLN A CA 1
ATOM 3182 C C . GLN A 1 422 ? -4.905 3.817 33.094 1.00 60.75 422 GLN A C 1
ATOM 3184 O O . GLN A 1 422 ? -5.612 3.645 34.080 1.00 60.75 422 GLN A O 1
ATOM 3189 N N . ASP A 1 423 ? -3.678 3.309 33.006 1.00 61.03 423 ASP A N 1
ATOM 3190 C CA . ASP A 1 423 ? -2.969 2.679 34.129 1.00 61.03 423 ASP A CA 1
ATOM 3191 C C . ASP A 1 423 ? -3.723 1.502 34.778 1.00 61.03 423 ASP A C 1
ATOM 3193 O O . ASP A 1 423 ? -3.769 1.344 35.998 1.00 61.03 423 ASP A O 1
ATOM 3197 N N . GLY A 1 424 ? -4.356 0.670 33.941 1.00 59.59 424 GLY A N 1
ATOM 3198 C CA . GLY A 1 424 ? -5.138 -0.486 34.399 1.00 59.59 424 GLY A CA 1
ATOM 3199 C C . GLY A 1 424 ? -6.452 -0.108 35.090 1.00 59.59 424 GLY A C 1
ATOM 3200 O O . GLY A 1 424 ? -7.144 -0.975 35.622 1.00 59.59 424 GLY A O 1
ATOM 3201 N N . ARG A 1 425 ? -6.813 1.177 35.059 1.00 66.19 425 ARG A N 1
ATOM 3202 C CA . ARG A 1 425 ? -8.062 1.728 35.566 1.00 66.19 425 ARG A CA 1
ATOM 3203 C C . ARG A 1 425 ? -8.960 2.111 34.394 1.00 66.19 425 ARG A C 1
ATOM 3205 O O . ARG A 1 425 ? -8.533 2.791 33.467 1.00 66.19 425 ARG A O 1
ATOM 3212 N N . ALA A 1 426 ? -10.217 1.684 34.460 1.00 75.44 426 ALA A N 1
ATOM 3213 C CA . ALA A 1 426 ? -11.277 2.200 33.605 1.00 75.44 426 ALA A CA 1
ATOM 3214 C C . ALA A 1 426 ? -12.050 3.261 34.397 1.00 75.44 426 ALA A C 1
ATOM 3216 O O . ALA A 1 426 ? -12.692 2.941 35.400 1.00 75.44 426 ALA A O 1
ATOM 3217 N N . THR A 1 427 ? -11.944 4.520 33.980 1.00 77.62 427 THR A N 1
ATOM 3218 C CA . THR A 1 427 ? -12.631 5.653 34.610 1.00 77.62 427 THR A CA 1
ATOM 3219 C C . THR A 1 427 ? -13.832 6.051 33.764 1.00 77.62 427 THR A C 1
ATOM 3221 O O . THR A 1 427 ? -13.692 6.234 32.558 1.00 77.62 427 THR A O 1
ATOM 3224 N N . VAL A 1 428 ? -15.001 6.190 34.397 1.00 78.81 428 VAL A N 1
ATOM 3225 C CA . VAL A 1 428 ? -16.234 6.704 33.781 1.00 78.81 428 VAL A CA 1
ATOM 3226 C C . VAL A 1 428 ? -16.632 7.961 34.549 1.00 78.81 428 VAL A C 1
ATOM 3228 O O . VAL A 1 428 ? -16.910 7.878 35.743 1.00 78.81 428 VAL A O 1
ATOM 3231 N N . SER A 1 429 ? -16.640 9.119 33.887 1.00 76.50 429 SER A N 1
ATOM 3232 C CA . SER A 1 429 ? -16.959 10.423 34.503 1.00 76.50 429 SER A CA 1
ATOM 3233 C C . SER A 1 429 ? -18.478 10.702 34.562 1.00 76.50 429 SER A C 1
ATOM 3235 O O . SER A 1 429 ? -18.931 11.842 34.531 1.00 76.50 429 SER A O 1
ATOM 3237 N N . GLY A 1 430 ? -19.293 9.642 34.621 1.00 72.44 430 GLY A N 1
ATOM 3238 C CA . GLY A 1 430 ? -20.759 9.677 34.603 1.00 72.44 430 GLY A CA 1
ATOM 3239 C C . GLY A 1 430 ? -21.372 8.315 34.957 1.00 72.44 430 GLY A C 1
ATOM 3240 O O . GLY A 1 430 ? -20.682 7.431 35.465 1.00 72.44 430 GLY A O 1
ATOM 3241 N N . ASP A 1 431 ? -22.663 8.129 34.682 1.00 81.50 431 ASP A N 1
ATOM 3242 C CA . ASP A 1 431 ? -23.364 6.869 34.963 1.00 81.50 431 ASP A CA 1
ATOM 3243 C C . ASP A 1 431 ? -22.923 5.726 34.026 1.00 81.50 431 ASP A C 1
ATOM 3245 O O . ASP A 1 431 ? -22.864 5.880 32.803 1.00 81.50 431 ASP A O 1
ATOM 3249 N N . LEU A 1 432 ? -22.707 4.530 34.588 1.00 82.94 432 LEU A N 1
ATOM 3250 C CA . LEU A 1 432 ? -22.468 3.296 33.831 1.00 82.94 432 LEU A CA 1
ATOM 3251 C C . LEU A 1 432 ? -23.776 2.495 33.667 1.00 82.94 432 LEU A C 1
ATOM 3253 O O . LEU A 1 432 ? -24.156 1.715 34.540 1.00 82.94 432 LEU A O 1
ATOM 3257 N N . TYR A 1 433 ? -24.454 2.641 32.526 1.00 77.50 433 TYR A N 1
ATOM 3258 C CA . TYR A 1 433 ? -25.674 1.886 32.203 1.00 77.50 433 TYR A CA 1
ATOM 3259 C C . TYR A 1 433 ? -25.355 0.502 31.615 1.00 77.50 433 TYR A C 1
ATOM 3261 O O . TYR A 1 433 ? -25.107 0.354 30.417 1.00 77.50 433 TYR A O 1
ATOM 3269 N N . VAL A 1 434 ? -25.400 -0.546 32.441 1.00 77.69 434 VAL A N 1
ATOM 3270 C CA . VAL A 1 434 ? -25.153 -1.932 32.007 1.00 77.69 434 VAL A CA 1
ATOM 3271 C C . VAL A 1 434 ? -26.475 -2.641 31.677 1.00 77.69 434 VAL A C 1
ATOM 3273 O O . VAL A 1 434 ? -27.173 -3.103 32.573 1.00 77.69 434 VAL A O 1
ATOM 3276 N N . GLN A 1 435 ? -26.831 -2.746 30.389 1.00 76.06 435 GLN A N 1
ATOM 3277 C CA . GLN A 1 435 ? -28.100 -3.367 29.965 1.00 76.06 435 GLN A CA 1
ATOM 3278 C C . GLN A 1 435 ? -28.067 -4.905 29.996 1.00 76.06 435 GLN A C 1
ATOM 3280 O O . GLN A 1 435 ? -28.747 -5.521 30.808 1.00 76.06 435 GLN A O 1
ATOM 3285 N N . GLN A 1 436 ? -27.293 -5.529 29.099 1.00 75.19 436 GLN A N 1
ATOM 3286 C CA . GLN A 1 436 ? -27.134 -6.995 29.010 1.00 75.19 436 GLN A CA 1
ATOM 3287 C C . GLN A 1 436 ? -25.775 -7.476 29.541 1.00 75.19 436 GLN A C 1
ATOM 3289 O O . GLN A 1 436 ? -25.564 -8.671 29.748 1.00 75.19 436 GLN A O 1
ATOM 3294 N N . GLY A 1 437 ? -24.843 -6.537 29.731 1.00 82.56 437 GLY A N 1
ATOM 3295 C CA . GLY A 1 437 ? -23.523 -6.803 30.283 1.00 82.56 437 GLY A CA 1
ATOM 3296 C C . GLY A 1 437 ? -23.586 -7.159 31.765 1.00 82.56 437 GLY A C 1
ATOM 3297 O O . GLY A 1 437 ? -24.635 -7.101 32.411 1.00 82.56 437 GLY A O 1
ATOM 3298 N N . ARG A 1 438 ? -22.437 -7.539 32.313 1.00 89.44 438 ARG A N 1
ATOM 3299 C CA . ARG A 1 438 ? -22.311 -7.868 33.730 1.00 89.44 438 ARG A CA 1
ATOM 3300 C C . ARG A 1 438 ? -21.001 -7.321 34.256 1.00 89.44 438 ARG A C 1
ATOM 3302 O O . ARG A 1 438 ? -19.989 -7.364 33.562 1.00 89.44 438 ARG A O 1
ATOM 3309 N N . ILE A 1 439 ? -21.030 -6.856 35.493 1.00 92.56 439 ILE A N 1
ATOM 3310 C CA . ILE A 1 439 ? -19.834 -6.580 36.273 1.00 92.56 439 ILE A CA 1
ATOM 3311 C C . ILE A 1 439 ? -19.588 -7.830 37.106 1.00 92.56 439 ILE A C 1
ATOM 3313 O O . ILE A 1 439 ? -20.404 -8.185 37.958 1.00 92.56 439 ILE A O 1
ATOM 3317 N N . VAL A 1 440 ? -18.492 -8.525 36.810 1.00 92.94 440 VAL A N 1
ATOM 3318 C CA . VAL A 1 440 ? -18.074 -9.725 37.533 1.00 92.94 440 VAL A CA 1
ATOM 3319 C C . VAL A 1 440 ? -16.812 -9.388 38.306 1.00 92.94 440 VAL A C 1
ATOM 3321 O O . VAL A 1 440 ? -15.783 -9.067 37.717 1.00 92.94 440 VAL A O 1
ATOM 3324 N N . VAL A 1 441 ? -16.900 -9.465 39.627 1.00 94.25 441 VAL A N 1
ATOM 3325 C CA . VAL A 1 441 ? -15.751 -9.375 40.524 1.00 94.25 441 VAL A CA 1
ATOM 3326 C C . VAL A 1 441 ? -15.415 -10.793 40.946 1.00 94.25 441 VAL A C 1
ATOM 3328 O O . VAL A 1 441 ? -16.183 -11.415 41.673 1.00 94.25 441 VAL A O 1
ATOM 3331 N N . ASP A 1 442 ? -14.297 -11.313 40.461 1.00 92.69 442 ASP A N 1
ATOM 3332 C CA . ASP A 1 442 ? -13.859 -12.689 40.680 1.00 92.69 442 ASP A CA 1
ATOM 3333 C C . ASP A 1 442 ? -12.590 -12.698 41.540 1.00 92.69 442 ASP A C 1
ATOM 3335 O O . ASP A 1 442 ? -11.581 -12.096 41.179 1.00 92.69 442 ASP A O 1
ATOM 3339 N N . THR A 1 443 ? -12.642 -13.373 42.689 1.00 92.75 443 THR A N 1
ATOM 3340 C CA . THR A 1 443 ? -11.509 -13.512 43.621 1.00 92.75 443 THR A CA 1
ATOM 3341 C C . THR A 1 443 ? -10.779 -14.848 43.469 1.00 92.75 443 THR A C 1
ATOM 3343 O O . THR A 1 443 ? -9.928 -15.198 44.284 1.00 92.75 443 THR A O 1
ATOM 3346 N N . GLY A 1 444 ? -11.143 -15.648 42.466 1.00 91.00 444 GLY A N 1
ATOM 3347 C CA . GLY A 1 444 ? -10.652 -17.004 42.233 1.00 91.00 444 GLY A CA 1
ATOM 3348 C C . GLY A 1 444 ? -11.440 -18.079 42.984 1.00 91.00 444 GLY A C 1
ATOM 3349 O O . GLY A 1 444 ? -11.611 -19.175 42.457 1.00 91.00 444 GLY A O 1
ATOM 3350 N N . THR A 1 445 ? -11.966 -17.768 44.173 1.00 93.88 445 THR A N 1
ATOM 3351 C CA . THR A 1 445 ? -12.767 -18.700 44.996 1.00 93.88 445 THR A CA 1
ATOM 3352 C C . THR A 1 445 ? -14.230 -18.294 45.106 1.00 93.88 445 THR A C 1
ATOM 3354 O O . THR A 1 445 ? -15.102 -19.154 45.198 1.00 93.88 445 THR A O 1
ATOM 3357 N N . HIS A 1 446 ? -14.502 -16.992 45.063 1.00 95.00 446 HIS A N 1
ATOM 3358 C CA . HIS A 1 446 ? -15.835 -16.413 45.117 1.00 95.00 446 HIS A CA 1
ATOM 3359 C C . HIS A 1 446 ? -16.003 -15.429 43.970 1.00 95.00 446 HIS A C 1
ATOM 3361 O O . HIS A 1 446 ? -15.027 -14.892 43.441 1.00 95.00 446 HIS A O 1
ATOM 3367 N N . MET A 1 447 ? -17.250 -15.167 43.606 1.00 97.06 447 MET A N 1
ATOM 3368 C CA . MET A 1 447 ? -17.565 -14.130 42.643 1.00 97.06 447 MET A CA 1
ATOM 3369 C C . MET A 1 447 ? -18.767 -13.311 43.089 1.00 97.06 447 MET A C 1
ATOM 3371 O O . MET A 1 447 ? -19.730 -13.844 43.644 1.00 97.06 447 MET A O 1
ATOM 3375 N N . LYS A 1 448 ? -18.710 -12.010 42.810 1.00 96.19 448 LYS A N 1
ATOM 3376 C CA . LYS A 1 448 ? -19.864 -11.119 42.828 1.00 96.19 448 LYS A CA 1
ATOM 3377 C C . LYS A 1 448 ? -20.235 -10.782 41.398 1.00 96.19 448 LYS A C 1
ATOM 3379 O O . LYS A 1 448 ? -19.380 -10.399 40.605 1.00 96.19 448 LYS A O 1
ATOM 3384 N N . VAL A 1 449 ? -21.514 -10.896 41.086 1.00 95.81 449 VAL A N 1
ATOM 3385 C CA . VAL A 1 449 ? -22.044 -10.609 39.760 1.00 95.81 449 VAL A CA 1
ATOM 3386 C C . VAL A 1 449 ? -23.151 -9.585 39.915 1.00 95.81 449 VAL A C 1
ATOM 3388 O O . VAL A 1 449 ? -24.093 -9.809 40.672 1.00 95.81 449 VAL A O 1
ATOM 3391 N N . ILE A 1 450 ? -23.029 -8.473 39.198 1.00 94.56 450 ILE A N 1
ATOM 3392 C CA . ILE A 1 450 ? -24.080 -7.466 39.051 1.00 94.56 450 ILE A CA 1
ATOM 3393 C C . ILE A 1 450 ? -24.425 -7.402 37.572 1.00 94.56 450 ILE A C 1
ATOM 3395 O O . ILE A 1 450 ? -23.553 -7.184 36.728 1.00 94.56 450 ILE A O 1
ATOM 3399 N N . GLY A 1 451 ? -25.689 -7.611 37.239 1.00 91.62 451 GLY A N 1
ATOM 3400 C CA . GLY A 1 451 ? -26.136 -7.547 35.857 1.00 91.62 451 GLY A CA 1
ATOM 3401 C C . GLY A 1 451 ? -27.546 -8.070 35.689 1.00 91.62 451 GLY A C 1
ATOM 3402 O O . GLY A 1 451 ? -28.049 -8.825 36.510 1.00 91.62 451 GLY A O 1
ATOM 3403 N N . ASN A 1 452 ? -28.201 -7.669 34.611 1.00 88.31 452 ASN A N 1
ATOM 3404 C CA . ASN A 1 452 ? -29.614 -7.947 34.417 1.00 88.31 452 ASN A CA 1
ATOM 3405 C C . ASN A 1 452 ? -29.849 -9.381 33.909 1.00 88.31 452 ASN A C 1
ATOM 3407 O O . ASN A 1 452 ? -29.526 -9.703 32.767 1.00 88.31 452 ASN A O 1
ATOM 3411 N N . GLY A 1 453 ? -30.439 -10.240 34.742 1.00 85.06 453 GLY A N 1
ATOM 3412 C CA . GLY A 1 453 ? -30.950 -11.544 34.324 1.00 85.06 453 GLY A CA 1
ATOM 3413 C C . GLY A 1 453 ? -29.872 -12.614 34.146 1.00 85.06 453 GLY A C 1
ATOM 3414 O O . GLY A 1 453 ? -29.487 -12.970 33.030 1.00 85.06 453 GLY A O 1
ATOM 3415 N N . PHE A 1 454 ? -29.400 -13.166 35.261 1.00 92.69 454 PHE A N 1
ATOM 3416 C CA . PHE A 1 454 ? -28.488 -14.315 35.294 1.00 92.69 454 PHE A CA 1
ATOM 3417 C C . PHE A 1 454 ? -28.856 -15.287 36.426 1.00 92.69 454 PHE A C 1
ATOM 3419 O O . PHE A 1 454 ? -29.788 -15.029 37.186 1.00 92.69 454 PHE A O 1
ATOM 3426 N N . GLY A 1 455 ? -28.165 -16.424 36.505 1.00 93.25 455 GLY A N 1
ATOM 3427 C CA . GLY A 1 455 ? -28.558 -17.556 37.342 1.00 93.25 455 GLY A CA 1
ATOM 3428 C C . GLY A 1 455 ? -29.308 -18.631 36.569 1.00 93.25 455 GLY A C 1
ATOM 3429 O O . GLY A 1 455 ? -29.638 -18.470 35.394 1.00 93.25 455 GLY A O 1
ATOM 3430 N N . SER A 1 456 ? -29.566 -19.736 37.254 1.00 94.75 456 SER A N 1
ATOM 3431 C CA . SER A 1 456 ? -30.263 -20.932 36.758 1.00 94.75 456 SER A CA 1
ATOM 3432 C C . SER A 1 456 ? -31.601 -20.660 36.067 1.00 94.75 456 SER A C 1
ATOM 3434 O O . SER A 1 456 ? -31.953 -21.373 35.131 1.00 94.75 456 SER A O 1
ATOM 3436 N N . ALA A 1 457 ? -32.317 -19.613 36.476 1.00 94.19 457 ALA A N 1
ATOM 3437 C CA . ALA A 1 457 ? -33.570 -19.165 35.873 1.00 94.19 457 ALA A CA 1
ATOM 3438 C C . ALA A 1 457 ? -33.481 -17.730 35.312 1.00 94.19 457 ALA A C 1
ATOM 3440 O O . ALA A 1 457 ? -34.500 -17.114 34.996 1.00 94.19 457 ALA A O 1
ATOM 3441 N N . GLY A 1 458 ? -32.274 -17.156 35.212 1.00 93.50 458 GLY A N 1
ATOM 3442 C CA . GLY A 1 458 ? -32.080 -15.756 34.823 1.00 93.50 458 GLY A CA 1
ATOM 3443 C C . GLY A 1 458 ? -32.718 -14.766 35.804 1.00 93.50 458 GLY A C 1
ATOM 3444 O O . GLY A 1 458 ? -33.166 -13.694 35.391 1.00 93.50 458 GLY A O 1
ATOM 3445 N N . GLN A 1 459 ? -32.840 -15.150 37.073 1.00 94.69 459 GLN A N 1
ATOM 3446 C CA . GLN A 1 459 ? -33.617 -14.471 38.103 1.00 94.69 459 GLN A CA 1
ATOM 3447 C C . GLN A 1 459 ? -32.867 -13.330 38.795 1.00 94.69 459 GLN A C 1
ATOM 3449 O O . GLN A 1 459 ? -33.521 -12.420 39.301 1.00 94.69 459 GLN A O 1
ATOM 3454 N N . PHE A 1 460 ? -31.533 -13.351 38.811 1.00 95.19 460 PHE A N 1
ATOM 3455 C CA . PHE A 1 460 ? -30.726 -12.418 39.597 1.00 95.19 460 PHE A CA 1
ATOM 3456 C C . PHE A 1 460 ? -30.437 -11.103 38.870 1.00 95.19 460 PHE A C 1
ATOM 3458 O O . PHE A 1 460 ? -30.271 -11.072 37.647 1.00 95.19 460 PHE A O 1
ATOM 3465 N N . VAL A 1 461 ? -30.365 -10.031 39.664 1.00 94.38 461 VAL A N 1
ATOM 3466 C CA . VAL A 1 461 ? -29.720 -8.751 39.327 1.00 94.38 461 VAL A CA 1
ATOM 3467 C C . VAL A 1 461 ? -28.411 -8.557 40.096 1.00 94.38 461 VAL A C 1
ATOM 3469 O O . VAL A 1 461 ? -27.497 -7.897 39.605 1.00 94.38 461 VAL A O 1
ATOM 3472 N N . GLU A 1 462 ? -28.291 -9.201 41.259 1.00 95.44 462 GLU A N 1
ATOM 3473 C CA . GLU A 1 462 ? -27.067 -9.285 42.051 1.00 95.44 462 GLU A CA 1
ATOM 3474 C C . GLU A 1 462 ? -26.952 -10.674 42.686 1.00 95.44 462 GLU A C 1
ATOM 3476 O O . GLU A 1 462 ? -27.948 -11.240 43.139 1.00 95.44 462 GLU A O 1
ATOM 3481 N N . TRP A 1 463 ? -25.746 -11.236 42.718 1.00 96.56 463 TRP A N 1
ATOM 3482 C CA . TRP A 1 463 ? -25.466 -12.524 43.352 1.00 96.56 463 TRP A CA 1
ATOM 3483 C C . TRP A 1 463 ? -24.024 -12.562 43.841 1.00 96.56 463 TRP A C 1
ATOM 3485 O O . TRP A 1 463 ? -23.108 -12.107 43.149 1.00 96.56 463 TRP A O 1
ATOM 3495 N N . PHE A 1 464 ? -23.823 -13.139 45.017 1.00 96.06 464 PHE A N 1
ATOM 3496 C CA . PHE A 1 464 ? -22.520 -13.383 45.608 1.00 96.06 464 PHE A CA 1
ATOM 3497 C C . PHE A 1 464 ? -22.455 -14.800 46.178 1.00 96.06 464 PHE A C 1
ATOM 3499 O O . PHE A 1 464 ? -23.353 -15.219 46.909 1.00 96.06 464 PHE A O 1
ATOM 3506 N N . GLY A 1 465 ? -21.374 -15.515 45.879 1.00 94.81 465 GLY A N 1
ATOM 3507 C CA . GLY A 1 465 ? -21.140 -16.877 46.354 1.00 94.81 465 GLY A CA 1
ATOM 3508 C C . GLY A 1 465 ? -19.892 -17.502 45.725 1.00 94.81 465 GLY A C 1
ATOM 3509 O O . GLY A 1 465 ? -19.058 -16.773 45.173 1.00 94.81 465 GLY A O 1
ATOM 3510 N N . PRO A 1 466 ? -19.726 -18.833 45.806 1.00 96.12 466 PRO A N 1
ATOM 3511 C CA . PRO A 1 466 ? -18.579 -19.529 45.231 1.00 96.12 466 PRO A CA 1
ATOM 3512 C C . PRO A 1 466 ? -18.435 -19.277 43.726 1.00 96.12 466 PRO A C 1
ATOM 3514 O O . PRO A 1 466 ? -19.425 -19.164 42.999 1.00 96.12 466 PRO A O 1
ATOM 3517 N N . LYS A 1 467 ? -17.192 -19.209 43.239 1.00 96.00 467 LYS A N 1
ATOM 3518 C CA . LYS A 1 467 ? -16.906 -19.046 41.810 1.00 96.00 467 LYS A CA 1
ATOM 3519 C C . LYS A 1 467 ? -17.457 -20.241 41.036 1.00 96.00 467 LYS A C 1
ATOM 3521 O O . LYS A 1 467 ? -17.053 -21.380 41.262 1.00 96.00 467 LYS A O 1
ATOM 3526 N N . MET A 1 468 ? -18.343 -19.973 40.085 1.00 95.00 468 MET A N 1
ATOM 3527 C CA . MET A 1 468 ? -18.939 -20.996 39.231 1.00 95.00 468 MET A CA 1
ATOM 3528 C C . MET A 1 468 ? -19.452 -20.394 37.922 1.00 95.00 468 MET A C 1
ATOM 3530 O O . MET A 1 468 ? -19.434 -19.181 37.728 1.00 95.00 468 MET A O 1
ATOM 3534 N N . ALA A 1 469 ? -19.914 -21.237 37.000 1.00 95.06 469 ALA A N 1
ATOM 3535 C CA . ALA A 1 469 ? -20.570 -20.743 35.796 1.00 95.06 469 ALA A CA 1
ATOM 3536 C C . ALA A 1 469 ? -21.858 -19.980 36.161 1.00 95.06 469 ALA A C 1
ATOM 3538 O O . ALA A 1 469 ? -22.629 -20.412 37.015 1.00 95.06 469 ALA A O 1
ATOM 3539 N N . LEU A 1 470 ? -22.108 -18.849 35.496 1.00 93.50 470 LEU A N 1
ATOM 3540 C CA . LEU A 1 470 ? -23.192 -17.920 35.855 1.00 93.50 470 LEU A CA 1
ATOM 3541 C C . LEU A 1 470 ? -24.602 -18.521 35.743 1.00 93.50 470 LEU A C 1
ATOM 3543 O O . LEU A 1 470 ? -25.527 -18.052 36.399 1.00 93.50 470 LEU A O 1
ATOM 3547 N N . ASN A 1 471 ? -24.782 -19.546 34.911 1.00 94.75 471 ASN A N 1
ATOM 3548 C CA . ASN A 1 471 ? -26.033 -20.297 34.782 1.00 94.75 471 ASN A CA 1
ATOM 3549 C C . ASN A 1 471 ? -26.240 -21.324 35.909 1.00 94.75 471 ASN A C 1
ATOM 3551 O O . ASN A 1 471 ? -27.313 -21.906 36.006 1.00 94.75 471 ASN A O 1
ATOM 3555 N N . LEU A 1 472 ? -25.231 -21.563 36.747 1.00 96.06 472 LEU A N 1
ATOM 3556 C CA . LEU A 1 472 ? -25.309 -22.461 37.901 1.00 96.06 472 LEU A CA 1
ATOM 3557 C C . LEU A 1 472 ? -25.509 -21.705 39.221 1.00 96.06 472 LEU A C 1
ATOM 3559 O O . LEU A 1 472 ? -25.664 -22.331 40.269 1.00 96.06 472 LEU A O 1
ATOM 3563 N N . CYS A 1 473 ? -25.542 -20.371 39.189 1.00 95.88 473 CYS A N 1
ATOM 3564 C CA . CYS A 1 473 ? -25.939 -19.567 40.338 1.00 95.88 473 CYS A CA 1
ATOM 3565 C C . CYS A 1 473 ? -27.414 -19.837 40.672 1.00 95.88 473 CYS A C 1
ATOM 3567 O O . CYS A 1 473 ? -28.298 -19.764 39.812 1.00 95.88 473 CYS A O 1
ATOM 3569 N N . THR A 1 474 ? -27.683 -20.153 41.930 1.00 96.06 474 THR A N 1
ATOM 3570 C CA . THR A 1 474 ? -29.010 -20.439 42.485 1.00 96.06 474 THR A CA 1
ATOM 3571 C C . THR A 1 474 ? -29.162 -19.711 43.817 1.00 96.06 474 THR A C 1
ATOM 3573 O O . THR A 1 474 ? -28.196 -19.200 44.386 1.00 96.06 474 THR A O 1
ATOM 3576 N N . GLU A 1 475 ? -30.380 -19.675 44.339 1.00 94.06 475 GLU A N 1
ATOM 3577 C CA . GLU A 1 475 ? -30.667 -19.135 45.662 1.00 94.06 475 GLU A CA 1
ATOM 3578 C C . GLU A 1 475 ? -30.011 -19.974 46.767 1.00 94.06 475 GLU A C 1
ATOM 3580 O O . GLU A 1 475 ? -29.635 -19.432 47.801 1.00 94.06 475 GLU A O 1
ATOM 3585 N N . ALA A 1 476 ? -29.850 -21.283 46.535 1.00 93.25 476 ALA A N 1
ATOM 3586 C CA . ALA A 1 476 ? -29.337 -22.238 47.515 1.00 93.25 476 ALA A CA 1
ATOM 3587 C C . ALA A 1 476 ? -27.811 -22.184 47.684 1.00 93.25 476 ALA A C 1
ATOM 3589 O O . ALA A 1 476 ? -27.303 -22.443 48.770 1.00 93.25 476 ALA A O 1
ATOM 3590 N N . ASN A 1 477 ? -27.076 -21.871 46.615 1.00 92.81 477 ASN A N 1
ATOM 3591 C CA . ASN A 1 477 ? -25.614 -21.764 46.647 1.00 92.81 477 ASN A CA 1
ATOM 3592 C C . ASN A 1 477 ? -25.109 -20.316 46.749 1.00 92.81 477 ASN A C 1
ATOM 3594 O O . ASN A 1 477 ? -23.900 -20.103 46.805 1.00 92.81 477 ASN A O 1
ATOM 3598 N N . GLY A 1 478 ? -26.016 -19.335 46.760 1.00 92.44 478 GLY A N 1
ATOM 3599 C CA . GLY A 1 478 ? -25.691 -17.928 46.959 1.00 92.44 478 GLY A CA 1
ATOM 3600 C C . GLY A 1 478 ? -25.578 -17.576 48.439 1.00 92.44 478 GLY A C 1
ATOM 3601 O O . GLY A 1 478 ? -26.477 -17.846 49.230 1.00 92.44 478 GLY A O 1
ATOM 3602 N N . ASN A 1 479 ? -24.494 -16.903 48.805 1.00 92.88 479 ASN A N 1
ATOM 3603 C CA . ASN A 1 479 ? -24.318 -16.309 50.127 1.00 92.88 479 ASN A CA 1
ATOM 3604 C C . ASN A 1 479 ? -25.145 -15.021 50.279 1.00 92.88 479 ASN A C 1
ATOM 3606 O O . ASN A 1 479 ? -25.563 -14.696 51.386 1.00 92.88 479 ASN A O 1
ATOM 3610 N N . ALA A 1 480 ? -25.389 -14.298 49.184 1.00 94.06 480 ALA A N 1
ATOM 3611 C CA . ALA A 1 480 ? -26.333 -13.185 49.110 1.00 94.06 480 ALA A CA 1
ATOM 3612 C C . ALA A 1 480 ? -26.811 -12.989 47.664 1.00 94.06 480 ALA A C 1
ATOM 3614 O O . ALA A 1 480 ? -26.065 -13.272 46.724 1.00 94.06 480 ALA A O 1
ATOM 3615 N N . TRP A 1 481 ? -28.034 -12.501 47.467 1.00 95.69 481 TRP A N 1
ATOM 3616 C CA . TRP A 1 481 ? -28.581 -12.233 46.139 1.00 95.69 481 TRP A CA 1
ATOM 3617 C C . TRP A 1 481 ? -29.751 -11.244 46.158 1.00 95.69 481 TRP A C 1
ATOM 3619 O O . TRP A 1 481 ? -30.450 -11.102 47.156 1.00 95.69 481 TRP A O 1
ATOM 3629 N N . LEU A 1 482 ? -29.991 -10.602 45.015 1.00 95.88 482 LEU A N 1
ATOM 3630 C CA . LEU A 1 482 ? -31.178 -9.804 44.706 1.00 95.88 482 LEU A CA 1
ATOM 3631 C C . LEU A 1 482 ? -31.739 -10.292 43.370 1.00 95.88 482 LEU A C 1
ATOM 3633 O O . LEU A 1 482 ? -31.008 -10.423 42.383 1.00 95.88 482 LEU A O 1
ATOM 3637 N N . LYS A 1 483 ? -33.037 -10.572 43.333 1.00 95.25 483 LYS A N 1
ATOM 3638 C CA . LYS A 1 483 ? -33.757 -10.992 42.133 1.00 95.25 483 LYS A CA 1
ATOM 3639 C C . LYS A 1 483 ? -34.406 -9.802 41.427 1.00 95.25 483 LYS A C 1
ATOM 3641 O O . LYS A 1 483 ? -34.692 -8.770 42.024 1.00 95.25 483 LYS A O 1
ATOM 3646 N N . LYS A 1 484 ? -34.721 -9.983 40.142 1.00 92.19 484 LYS A N 1
ATOM 3647 C CA . LYS A 1 484 ? -35.442 -8.997 39.313 1.00 92.19 484 LYS A CA 1
ATOM 3648 C C . LYS A 1 484 ? -36.819 -8.618 39.863 1.00 92.19 484 LYS A C 1
ATOM 3650 O O . LYS A 1 484 ? -37.311 -7.539 39.562 1.00 92.19 484 LYS A O 1
ATOM 3655 N N . ASN A 1 485 ? -37.453 -9.507 40.626 1.00 92.25 485 ASN A N 1
ATOM 3656 C CA . ASN A 1 485 ? -38.758 -9.265 41.242 1.00 92.25 485 ASN A CA 1
ATOM 3657 C C . ASN A 1 485 ? -38.669 -8.510 42.585 1.00 92.25 485 ASN A C 1
ATOM 3659 O O . ASN A 1 485 ? -39.701 -8.298 43.210 1.00 92.25 485 ASN A O 1
ATOM 3663 N N . GLY A 1 486 ? -37.467 -8.117 43.024 1.00 88.88 486 GLY A N 1
ATOM 3664 C CA . GLY A 1 486 ? -37.238 -7.403 44.283 1.00 88.88 486 GLY A CA 1
ATOM 3665 C C . GLY A 1 486 ? -36.971 -8.306 45.489 1.00 88.88 486 GLY A C 1
ATOM 3666 O O . GLY A 1 486 ? -36.555 -7.798 46.528 1.00 88.88 486 GLY A O 1
ATOM 3667 N N . ASP A 1 487 ? -37.143 -9.626 45.363 1.00 91.88 487 ASP A N 1
ATOM 3668 C CA . ASP A 1 487 ? -36.778 -10.558 46.431 1.00 91.88 487 ASP A CA 1
ATOM 3669 C C . ASP A 1 487 ? -35.269 -10.504 46.668 1.00 91.88 487 ASP A C 1
ATOM 3671 O O . ASP A 1 487 ? -34.482 -10.586 45.720 1.00 91.88 487 ASP A O 1
ATOM 3675 N N . ALA A 1 488 ? -34.857 -10.465 47.930 1.00 91.81 488 ALA A N 1
ATOM 3676 C CA . ALA A 1 488 ? -33.453 -10.427 48.298 1.00 91.81 488 ALA A CA 1
ATOM 3677 C C . ALA A 1 488 ? -33.140 -11.387 49.445 1.00 91.81 488 ALA A C 1
ATOM 3679 O O . ALA A 1 488 ? -33.957 -11.602 50.340 1.00 91.81 488 ALA A O 1
ATOM 3680 N N . TYR A 1 489 ? -31.920 -11.911 49.435 1.00 91.38 489 TYR A N 1
ATOM 3681 C CA . TYR A 1 489 ? -31.311 -12.620 50.546 1.00 91.38 489 TYR A CA 1
ATOM 3682 C C . TYR A 1 489 ? -29.971 -11.962 50.863 1.00 91.38 489 TYR A C 1
ATOM 3684 O O . TYR A 1 489 ? -29.069 -11.929 50.029 1.00 91.38 489 TYR A O 1
ATOM 3692 N N . PHE A 1 490 ? -29.836 -11.442 52.077 1.00 81.81 490 PHE A N 1
ATOM 3693 C CA . PHE A 1 490 ? -28.603 -10.851 52.584 1.00 81.81 490 PHE A CA 1
ATOM 3694 C C . PHE A 1 490 ? -28.069 -11.808 53.652 1.00 81.81 490 PHE A C 1
ATOM 3696 O O . PHE A 1 490 ? -28.571 -11.804 54.772 1.00 81.81 490 PHE A O 1
ATOM 3703 N N . GLY A 1 491 ? -27.140 -12.701 53.303 1.00 75.06 491 GLY A N 1
ATOM 3704 C CA . GLY A 1 491 ? -26.615 -13.683 54.255 1.00 75.06 491 GLY A CA 1
ATOM 3705 C C . GLY A 1 491 ? -26.070 -13.034 55.535 1.00 75.06 491 GLY A C 1
ATOM 3706 O O . GLY A 1 491 ? -25.387 -12.013 55.477 1.00 75.06 491 GLY A O 1
ATOM 3707 N N . GLY A 1 492 ? -26.368 -13.639 56.690 1.00 65.81 492 GLY A N 1
ATOM 3708 C CA . GLY A 1 492 ? -26.021 -13.131 58.025 1.00 65.81 492 GLY A CA 1
ATOM 3709 C C . GLY A 1 492 ? -27.252 -12.808 58.886 1.00 65.81 492 GLY A C 1
ATOM 3710 O O . GLY A 1 492 ? -28.384 -12.829 58.410 1.00 65.81 492 GLY A O 1
ATOM 3711 N N . THR A 1 493 ? -27.051 -12.533 60.179 1.00 58.47 493 THR A N 1
ATOM 3712 C CA . THR A 1 493 ? -28.135 -12.122 61.088 1.00 58.47 493 THR A CA 1
ATOM 3713 C C . THR A 1 493 ? -28.447 -10.642 60.884 1.00 58.47 493 THR A C 1
ATOM 3715 O O . THR A 1 493 ? -27.796 -9.769 61.462 1.00 58.47 493 THR A O 1
ATOM 3718 N N . LEU A 1 494 ? -29.443 -10.347 60.053 1.00 53.22 494 LEU A N 1
ATOM 3719 C CA . LEU A 1 494 ? -30.046 -9.022 59.988 1.00 53.22 494 LEU A CA 1
ATOM 3720 C C . LEU A 1 494 ? -30.781 -8.779 61.323 1.00 53.22 494 LEU A C 1
ATOM 3722 O O . LEU A 1 494 ? -31.832 -9.368 61.556 1.00 53.22 494 LEU A O 1
ATOM 3726 N N . SER A 1 495 ? -30.252 -7.933 62.216 1.00 55.34 495 SER A N 1
ATOM 3727 C CA . SER A 1 495 ? -31.011 -7.461 63.391 1.00 55.34 495 SER A CA 1
ATOM 3728 C C . SER A 1 495 ? -31.999 -6.376 62.948 1.00 55.34 495 SER A C 1
ATOM 3730 O O . SER A 1 495 ? -31.857 -5.192 63.240 1.00 55.34 495 SER A O 1
ATOM 3732 N N . ALA A 1 496 ? -32.966 -6.781 62.130 1.00 45.34 496 ALA A N 1
ATOM 3733 C CA . ALA A 1 496 ? -34.085 -5.966 61.693 1.00 45.34 496 ALA A CA 1
ATOM 3734 C C . ALA A 1 496 ? -35.357 -6.760 61.991 1.00 45.34 496 ALA A C 1
ATOM 3736 O O . ALA A 1 496 ? -35.573 -7.820 61.412 1.00 45.34 496 ALA A O 1
ATOM 3737 N N . GLY A 1 497 ? -36.179 -6.257 62.915 1.00 54.34 497 GLY A N 1
ATOM 3738 C CA . GLY A 1 497 ? -37.428 -6.917 63.302 1.00 54.34 497 GLY A CA 1
ATOM 3739 C C . GLY A 1 497 ? -37.548 -7.334 64.766 1.00 54.34 497 GLY A C 1
ATOM 3740 O O . GLY A 1 497 ? -38.353 -8.214 65.039 1.00 54.34 497 GLY A O 1
ATOM 3741 N N . ILE A 1 498 ? -36.831 -6.707 65.713 1.00 60.41 498 ILE A N 1
ATOM 3742 C CA . ILE A 1 498 ? -37.147 -6.904 67.137 1.00 60.41 498 ILE A CA 1
ATOM 3743 C C . ILE A 1 498 ? -38.590 -6.432 67.361 1.00 60.41 498 ILE A C 1
ATOM 3745 O O . ILE A 1 498 ? -38.874 -5.228 67.385 1.00 60.41 498 ILE A O 1
ATOM 3749 N N . LEU A 1 499 ? -39.512 -7.388 67.483 1.00 69.06 499 LEU A N 1
ATOM 3750 C CA . LEU A 1 499 ? -40.891 -7.130 67.867 1.00 69.06 499 LEU A CA 1
ATOM 3751 C C . LEU A 1 499 ? -40.849 -6.391 69.206 1.00 69.06 499 LEU A C 1
ATOM 3753 O O . LEU A 1 499 ? -40.173 -6.830 70.137 1.00 69.06 499 LEU A O 1
ATOM 3757 N N . LYS A 1 500 ? -41.546 -5.256 69.306 1.00 79.50 500 LYS A N 1
ATOM 3758 C CA . LYS A 1 500 ? -41.625 -4.470 70.542 1.00 79.50 500 LYS A CA 1
ATOM 3759 C C . LYS A 1 500 ? -43.072 -4.224 70.938 1.00 79.50 500 LYS A C 1
ATOM 3761 O O . LYS A 1 500 ? -43.894 -3.872 70.094 1.00 79.50 500 LYS A O 1
ATOM 3766 N N . ASN A 1 501 ? -43.362 -4.340 72.227 1.00 83.56 501 ASN A N 1
ATOM 3767 C CA . ASN A 1 501 ? -44.608 -3.871 72.820 1.00 83.56 501 ASN A CA 1
ATOM 3768 C C . ASN A 1 501 ? -44.276 -2.950 73.994 1.00 83.56 501 ASN A C 1
ATOM 3770 O O . ASN A 1 501 ? -43.565 -3.352 74.912 1.00 83.56 501 ASN A O 1
ATOM 3774 N N . ALA A 1 502 ? -44.749 -1.708 73.941 1.00 87.94 502 ALA A N 1
ATOM 3775 C CA . ALA A 1 502 ? -44.456 -0.692 74.940 1.00 87.94 502 ALA A CA 1
ATOM 3776 C C . ALA A 1 502 ? -45.748 -0.032 75.420 1.00 87.94 502 ALA A C 1
ATOM 3778 O O . ALA A 1 502 ? -46.568 0.402 74.613 1.00 87.94 502 ALA A O 1
ATOM 3779 N N . VAL A 1 503 ? -45.906 0.077 76.736 1.00 93.06 503 VAL A N 1
ATOM 3780 C CA . VAL A 1 503 ? -47.057 0.722 77.372 1.00 93.06 503 VAL A CA 1
ATOM 3781 C C . VAL A 1 503 ? -46.588 1.559 78.558 1.00 93.06 503 VAL A C 1
ATOM 3783 O O . VAL A 1 503 ? -45.626 1.201 79.236 1.00 93.06 503 VAL A O 1
ATOM 3786 N N . GLN A 1 504 ? -47.267 2.674 78.826 1.00 92.88 504 GLN A N 1
ATOM 3787 C CA . GLN A 1 504 ? -47.033 3.490 80.018 1.00 92.88 504 GLN A CA 1
ATOM 3788 C C . GLN A 1 504 ? -48.341 4.089 80.547 1.00 92.88 504 GLN A C 1
ATOM 3790 O O . GLN A 1 504 ? -49.268 4.329 79.776 1.00 92.88 504 GLN A O 1
ATOM 3795 N N . THR A 1 505 ? -48.401 4.365 81.850 1.00 92.31 505 THR A N 1
ATOM 3796 C CA . THR A 1 505 ? -49.490 5.126 82.489 1.00 92.31 505 THR A CA 1
ATOM 3797 C C . THR A 1 505 ? -48.982 6.479 82.971 1.00 92.31 505 THR A C 1
ATOM 3799 O O . THR A 1 505 ? -47.843 6.573 83.420 1.00 92.31 505 THR A O 1
ATOM 3802 N N . THR A 1 506 ? -49.817 7.517 82.905 1.00 91.38 506 THR A N 1
ATOM 3803 C CA . THR A 1 506 ? -49.545 8.848 83.485 1.00 91.38 506 THR A CA 1
ATOM 3804 C C . THR A 1 506 ? -50.295 9.086 84.799 1.00 91.38 506 THR A C 1
ATOM 3806 O O . THR A 1 506 ? -50.340 10.209 85.297 1.00 91.38 506 THR A O 1
ATOM 3809 N N . SER A 1 507 ? -50.918 8.045 85.365 1.00 91.12 507 SER A N 1
ATOM 3810 C CA . SER A 1 507 ? -51.644 8.149 86.632 1.00 91.12 507 SER A CA 1
ATOM 3811 C C . SER A 1 507 ? -50.705 8.533 87.777 1.00 91.12 507 SER A C 1
ATOM 3813 O O . SER A 1 507 ? -49.691 7.876 88.021 1.00 91.12 507 SER A O 1
ATOM 3815 N N . THR A 1 508 ? -51.077 9.570 88.526 1.00 90.06 508 THR A N 1
ATOM 3816 C CA . THR A 1 508 ? -50.343 10.066 89.703 1.00 90.06 508 THR A CA 1
ATOM 3817 C C . THR A 1 508 ? -50.694 9.318 90.994 1.00 90.06 508 THR A C 1
ATOM 3819 O O . THR A 1 508 ? -50.105 9.587 92.047 1.00 90.06 508 THR A O 1
ATOM 3822 N N . SER A 1 509 ? -51.596 8.329 90.926 1.00 91.50 509 SER A N 1
ATOM 3823 C CA . SER A 1 509 ? -51.965 7.472 92.058 1.00 91.50 509 SER A CA 1
ATOM 3824 C C . SER A 1 509 ? -50.749 6.756 92.657 1.00 91.50 509 SER A C 1
ATOM 3826 O O . SER A 1 509 ? -49.875 6.273 91.934 1.00 91.50 509 SER A O 1
ATOM 3828 N N . ALA A 1 510 ? -50.712 6.629 93.986 1.00 88.50 510 ALA A N 1
ATOM 3829 C CA . ALA A 1 510 ? -49.684 5.853 94.687 1.00 88.50 510 ALA A CA 1
ATOM 3830 C C . ALA A 1 510 ? -49.734 4.350 94.358 1.00 88.50 510 ALA A C 1
ATOM 3832 O O . ALA A 1 510 ? -48.764 3.646 94.602 1.00 88.50 510 ALA A O 1
ATOM 3833 N N . ALA A 1 511 ? -50.838 3.874 93.771 1.00 90.88 511 ALA A N 1
ATOM 3834 C CA . ALA A 1 511 ? -51.019 2.505 93.296 1.00 90.88 511 ALA A CA 1
ATOM 3835 C C . ALA A 1 511 ? -51.149 2.431 91.762 1.00 90.88 511 ALA A C 1
ATOM 3837 O O . ALA A 1 511 ? -51.825 1.538 91.244 1.00 90.88 511 ALA A O 1
ATOM 3838 N N . ALA A 1 512 ? -50.555 3.383 91.028 1.00 94.06 512 ALA A N 1
ATOM 3839 C CA . ALA A 1 512 ? -50.609 3.397 89.569 1.00 94.06 512 ALA A CA 1
ATOM 3840 C C . ALA A 1 512 ? -50.105 2.073 88.983 1.00 94.06 512 ALA A C 1
ATOM 3842 O O . ALA A 1 512 ? -49.154 1.462 89.481 1.00 94.06 512 ALA A O 1
ATOM 3843 N N . SER A 1 513 ? -50.769 1.630 87.921 1.00 95.38 513 SER A N 1
ATOM 3844 C CA . SER A 1 513 ? -50.448 0.381 87.250 1.00 95.38 513 SER A CA 1
ATOM 3845 C C . SER A 1 513 ? -50.666 0.474 85.749 1.00 95.38 513 SER A C 1
ATOM 3847 O O . SER A 1 513 ? -51.345 1.382 85.259 1.00 95.38 513 SER A O 1
ATOM 3849 N N . VAL A 1 514 ? -50.037 -0.445 85.026 1.00 95.88 514 VAL A N 1
ATOM 3850 C CA . VAL A 1 514 ? -50.115 -0.549 83.575 1.00 95.88 514 VAL A CA 1
ATOM 3851 C C . VAL A 1 514 ? -49.963 -2.009 83.151 1.00 95.88 514 VAL A C 1
ATOM 3853 O O . VAL A 1 514 ? -49.182 -2.751 83.744 1.00 95.88 514 VAL A O 1
ATOM 3856 N N . THR A 1 515 ? -50.697 -2.411 82.117 1.00 95.19 515 THR A N 1
ATOM 3857 C CA . THR A 1 515 ? -50.654 -3.762 81.544 1.00 95.19 515 THR A CA 1
ATOM 3858 C C . THR A 1 515 ? -50.307 -3.671 80.064 1.00 95.19 515 THR A C 1
ATOM 3860 O O . THR A 1 515 ? -50.910 -2.877 79.342 1.00 95.19 515 THR A O 1
ATOM 3863 N N . THR A 1 516 ? -49.365 -4.481 79.583 1.00 92.06 516 THR A N 1
ATOM 3864 C CA . THR A 1 516 ? -49.118 -4.635 78.145 1.00 92.06 516 THR A CA 1
ATOM 3865 C C . THR A 1 516 ? -50.195 -5.520 77.514 1.00 92.06 516 THR A C 1
ATOM 3867 O O . THR A 1 516 ? -50.690 -6.473 78.125 1.00 92.06 516 THR A O 1
ATOM 3870 N N . GLY A 1 517 ? -50.478 -5.304 76.228 1.00 86.94 517 GLY A N 1
ATOM 3871 C CA . GLY A 1 517 ? -51.073 -6.363 75.406 1.00 86.94 517 GLY A CA 1
ATOM 3872 C C . GLY A 1 517 ? -50.188 -7.621 75.379 1.00 86.94 517 GLY A C 1
ATOM 3873 O O . GLY A 1 517 ? -49.032 -7.587 75.817 1.00 86.94 517 GLY A O 1
ATOM 3874 N N . ALA A 1 518 ? -50.715 -8.729 74.860 1.00 85.75 518 ALA A N 1
ATOM 3875 C CA . ALA A 1 518 ? -49.929 -9.948 74.701 1.00 85.75 518 ALA A CA 1
ATOM 3876 C C . ALA A 1 518 ? -48.739 -9.686 73.758 1.00 85.75 518 ALA A C 1
ATOM 3878 O O . ALA A 1 518 ? -48.914 -9.178 72.652 1.00 85.75 518 ALA A O 1
ATOM 3879 N N . PHE A 1 519 ? -47.526 -10.000 74.208 1.00 84.12 519 PHE A N 1
ATOM 3880 C CA . PHE A 1 519 ? -46.292 -9.874 73.442 1.00 84.12 519 PHE A CA 1
ATOM 3881 C C . PHE A 1 519 ? -45.770 -11.262 73.066 1.00 84.12 519 PHE A C 1
ATOM 3883 O O . PHE A 1 519 ? -45.491 -12.076 73.949 1.00 84.12 519 PHE A O 1
ATOM 3890 N N . GLY A 1 520 ? -45.669 -11.538 71.765 1.00 80.25 520 GLY A N 1
ATOM 3891 C CA . GLY A 1 520 ? -45.127 -12.787 71.232 1.00 80.25 520 GLY A CA 1
ATOM 3892 C C . GLY A 1 520 ? -43.661 -12.658 70.834 1.00 80.25 520 GLY A C 1
ATOM 3893 O O . GLY A 1 520 ? -43.292 -11.701 70.164 1.00 80.25 520 GLY A O 1
ATOM 3894 N N . SER A 1 521 ? -42.848 -13.634 71.237 1.00 72.25 521 SER A N 1
ATOM 3895 C CA . SER A 1 521 ? -41.409 -13.744 70.932 1.00 72.25 521 SER A CA 1
ATOM 3896 C C . SER A 1 521 ? -41.096 -14.929 70.015 1.00 72.25 521 SER A C 1
ATOM 3898 O O . SER A 1 521 ? -40.020 -15.506 70.107 1.00 72.25 521 SER A O 1
ATOM 3900 N N . ASN A 1 522 ? -42.077 -15.390 69.226 1.00 70.69 522 ASN A N 1
ATOM 3901 C CA . ASN A 1 522 ? -41.947 -16.539 68.316 1.00 70.69 522 ASN A CA 1
ATOM 3902 C C . ASN A 1 522 ? -41.284 -17.792 68.941 1.00 70.69 522 ASN A C 1
ATOM 3904 O O . ASN A 1 522 ? -40.649 -18.583 68.251 1.00 70.69 522 ASN A O 1
ATOM 3908 N N . GLY A 1 523 ? -41.456 -17.994 70.255 1.00 69.88 523 GLY A N 1
ATOM 3909 C CA . GLY A 1 523 ? -40.887 -19.115 71.013 1.00 69.88 523 GLY A CA 1
ATOM 3910 C C . GLY A 1 523 ? -39.593 -18.813 71.785 1.00 69.88 523 GLY A C 1
ATOM 3911 O O . GLY A 1 523 ? -39.228 -19.617 72.640 1.00 69.88 523 GLY A O 1
ATOM 3912 N N . GLY A 1 524 ? -38.943 -17.668 71.552 1.00 74.25 524 GLY A N 1
ATOM 3913 C CA . GLY A 1 524 ? -37.744 -17.213 72.267 1.00 74.25 524 GLY A CA 1
ATOM 3914 C C . GLY A 1 524 ? -38.022 -16.569 73.632 1.00 74.25 524 GLY A C 1
ATOM 3915 O O . GLY A 1 524 ? -39.175 -16.349 74.024 1.00 74.25 524 GLY A O 1
ATOM 3916 N N . ALA A 1 525 ? -36.955 -16.248 74.370 1.00 83.69 525 ALA A N 1
ATOM 3917 C CA . ALA A 1 525 ? -37.046 -15.454 75.597 1.00 83.69 525 ALA A CA 1
ATOM 3918 C C . ALA A 1 525 ? -37.501 -14.014 75.291 1.00 83.69 525 ALA A C 1
ATOM 3920 O O . ALA A 1 525 ? -37.378 -13.529 74.165 1.00 83.69 525 ALA A O 1
ATOM 3921 N N . ARG A 1 526 ? -38.050 -13.323 76.294 1.00 88.44 526 ARG A N 1
ATOM 3922 C CA . ARG A 1 526 ? -38.512 -11.929 76.167 1.00 88.44 526 ARG A CA 1
ATOM 3923 C C . ARG A 1 526 ? -37.706 -11.055 77.110 1.00 88.44 526 ARG A C 1
ATOM 3925 O O . ARG A 1 526 ? -37.629 -11.349 78.300 1.00 88.44 526 ARG A O 1
ATOM 3932 N N . VAL A 1 527 ? -37.135 -9.972 76.605 1.00 89.88 527 VAL A N 1
ATOM 3933 C CA . VAL A 1 527 ? -36.486 -8.954 77.432 1.00 89.88 527 VAL A CA 1
ATOM 3934 C C . VAL A 1 527 ? -37.535 -7.917 77.808 1.00 89.88 527 VAL A C 1
ATOM 3936 O O . VAL A 1 527 ? -38.167 -7.321 76.942 1.00 89.88 527 VAL A O 1
ATOM 3939 N N . VAL A 1 528 ? -37.757 -7.722 79.106 1.00 92.38 528 VAL A N 1
ATOM 3940 C CA . VAL A 1 528 ? -38.776 -6.809 79.631 1.00 92.38 528 VAL A CA 1
ATOM 3941 C C . VAL A 1 528 ? -38.115 -5.731 80.470 1.00 92.38 528 VAL A C 1
ATOM 3943 O O . VAL A 1 528 ? -37.563 -6.007 81.531 1.00 92.38 528 VAL A O 1
ATOM 3946 N N . THR A 1 529 ? -38.198 -4.493 80.008 1.00 94.81 529 THR A N 1
ATOM 3947 C CA . THR A 1 529 ? -37.717 -3.310 80.714 1.00 94.81 529 THR A CA 1
ATOM 3948 C C . THR A 1 529 ? -38.878 -2.646 81.443 1.00 94.81 529 THR A C 1
ATOM 3950 O O . THR A 1 529 ? -39.801 -2.124 80.817 1.00 94.81 529 THR A O 1
ATOM 3953 N N . LEU A 1 530 ? -38.821 -2.648 82.772 1.00 96.62 530 LEU A N 1
ATOM 3954 C CA . LEU A 1 530 ? -39.692 -1.882 83.656 1.00 96.62 530 LEU A CA 1
ATOM 3955 C C . LEU A 1 530 ? -39.063 -0.510 83.921 1.00 96.62 530 LEU A C 1
ATOM 3957 O O . LEU A 1 530 ? -37.882 -0.433 84.252 1.00 96.62 530 LEU A O 1
ATOM 3961 N N . SER A 1 531 ? -39.839 0.568 83.829 1.00 96.00 531 SER A N 1
ATOM 3962 C CA . SER A 1 531 ? -39.383 1.926 84.134 1.00 96.00 531 SER A CA 1
ATOM 3963 C C . SER A 1 531 ? -40.351 2.683 85.039 1.00 96.00 531 SER A C 1
ATOM 3965 O O . SER A 1 531 ? -41.562 2.449 85.041 1.00 96.00 531 SER A O 1
ATOM 3967 N N . TYR A 1 532 ? -39.797 3.611 85.814 1.00 96.19 532 TYR A N 1
ATOM 3968 C CA . TYR A 1 532 ? -40.531 4.526 86.675 1.00 96.19 532 TYR A CA 1
ATOM 3969 C C . TYR A 1 532 ? -39.923 5.925 86.592 1.00 96.19 532 TYR A C 1
ATOM 3971 O O . TYR A 1 532 ? -38.701 6.077 86.600 1.00 96.19 532 TYR A O 1
ATOM 3979 N N . SER A 1 533 ? -40.774 6.946 86.556 1.00 94.75 533 SER A N 1
ATOM 3980 C CA . SER A 1 533 ? -40.374 8.342 86.735 1.00 94.75 533 SER A CA 1
ATOM 3981 C C . SER A 1 533 ? -41.420 9.087 87.552 1.00 94.75 533 SER A C 1
ATOM 3983 O O . SER A 1 533 ? -42.614 8.952 87.287 1.00 94.75 533 SER A O 1
ATOM 3985 N N . TYR A 1 534 ? -40.982 9.919 88.481 1.00 95.62 534 TYR A N 1
ATOM 3986 C CA . TYR A 1 534 ? -41.813 10.780 89.304 1.00 95.62 534 TYR A CA 1
ATOM 3987 C C . TYR A 1 534 ? -41.172 12.155 89.383 1.00 95.62 534 TYR A C 1
ATOM 3989 O O . TYR A 1 534 ? -39.975 12.250 89.641 1.00 95.62 534 TYR A O 1
ATOM 3997 N N . SER A 1 535 ? -41.976 13.189 89.178 1.00 94.38 535 SER A N 1
ATOM 3998 C CA . SER A 1 535 ? -41.593 14.572 89.404 1.00 94.38 535 SER A CA 1
ATOM 3999 C C . SER A 1 535 ? -42.715 15.284 90.145 1.00 94.38 535 SER A C 1
ATOM 4001 O O . SER A 1 535 ? -43.887 15.114 89.801 1.00 94.38 535 SER A O 1
ATOM 4003 N N . SER A 1 536 ? -42.380 16.050 91.176 1.00 94.50 536 SER A N 1
ATOM 4004 C CA . SER A 1 536 ? -43.352 16.853 91.912 1.00 94.50 536 SER A CA 1
ATOM 4005 C C . SER A 1 536 ? -42.749 18.179 92.328 1.00 94.50 536 SER A C 1
ATOM 4007 O O . SER A 1 536 ? -41.593 18.225 92.736 1.00 94.50 536 SER A O 1
ATOM 4009 N N . ASN A 1 537 ? -43.546 19.242 92.299 1.00 93.69 537 ASN A N 1
ATOM 4010 C CA . ASN A 1 537 ? -43.166 20.522 92.883 1.00 93.69 537 ASN A CA 1
ATOM 4011 C C . ASN A 1 537 ? -44.333 21.191 93.613 1.00 93.69 537 ASN A C 1
ATOM 4013 O O . ASN A 1 537 ? -45.499 20.881 93.361 1.00 93.69 537 ASN A O 1
ATOM 4017 N N . GLU A 1 538 ? -43.985 22.093 94.521 1.00 93.81 538 GLU A N 1
ATOM 4018 C CA . GLU A 1 538 ? -44.908 22.895 95.323 1.00 93.81 538 GLU A CA 1
ATOM 4019 C C . GLU A 1 538 ? -44.281 24.264 95.577 1.00 93.81 538 GLU A C 1
ATOM 4021 O O . GLU A 1 538 ? -43.061 24.392 95.747 1.00 93.81 538 GLU A O 1
ATOM 4026 N N . THR A 1 539 ? -45.134 25.277 95.658 1.00 93.00 539 THR A N 1
ATOM 4027 C CA . THR A 1 539 ? -44.761 26.621 96.088 1.00 93.00 539 THR A CA 1
ATOM 4028 C C . THR A 1 539 ? -44.900 26.737 97.605 1.00 93.00 539 THR A C 1
ATOM 4030 O O . THR A 1 539 ? -45.929 26.377 98.166 1.00 93.00 539 THR A O 1
ATOM 4033 N N . ILE A 1 540 ? -43.883 27.267 98.286 1.00 92.56 540 ILE A N 1
ATOM 4034 C CA . ILE A 1 540 ? -43.893 27.446 99.746 1.00 92.56 540 ILE A CA 1
ATOM 4035 C C . ILE A 1 540 ? -43.669 28.911 100.121 1.00 92.56 540 ILE A C 1
ATOM 4037 O O . ILE A 1 540 ? -42.927 29.624 99.456 1.00 92.56 540 ILE A O 1
ATOM 4041 N N . LEU A 1 541 ? -44.281 29.366 101.215 1.00 93.06 541 LEU A N 1
ATOM 4042 C CA . LEU A 1 541 ? -44.170 30.760 101.675 1.00 93.06 541 LEU A CA 1
ATOM 4043 C C . LEU A 1 541 ? -43.124 30.968 102.783 1.00 93.06 541 LEU A C 1
ATOM 4045 O O . LEU A 1 541 ? -42.929 32.092 103.232 1.00 93.06 541 LEU A O 1
ATOM 4049 N N . GLY A 1 542 ? -42.474 29.896 103.244 1.00 88.50 542 GLY A N 1
ATOM 4050 C CA . GLY A 1 542 ? -41.570 29.916 104.395 1.00 88.50 542 GLY A CA 1
ATOM 4051 C C . GLY A 1 542 ? -40.407 28.935 104.264 1.00 88.50 542 GLY A C 1
ATOM 4052 O O . GLY A 1 542 ? -40.001 28.576 103.158 1.00 88.50 542 GLY A O 1
ATOM 4053 N N . ALA A 1 543 ? -39.864 28.498 105.403 1.00 90.56 543 ALA A N 1
ATOM 4054 C CA . ALA A 1 543 ? -38.709 27.605 105.449 1.00 90.56 543 ALA A CA 1
ATOM 4055 C C . ALA A 1 543 ? -38.947 26.275 104.710 1.00 90.56 543 ALA A C 1
ATOM 4057 O O . ALA A 1 543 ? -40.051 25.729 104.703 1.00 90.56 543 ALA A O 1
ATOM 4058 N N . CYS A 1 544 ? -37.874 25.731 104.136 1.00 90.94 544 CYS A N 1
ATOM 4059 C CA . CYS A 1 544 ? -37.895 24.421 103.501 1.00 90.94 544 CYS A CA 1
ATOM 4060 C C . CYS A 1 544 ? -38.280 23.309 104.489 1.00 90.94 544 CYS A C 1
ATOM 4062 O O . CYS A 1 544 ? -37.727 23.269 105.593 1.00 90.94 544 CYS A O 1
ATOM 4064 N N . PRO A 1 545 ? -39.167 22.370 104.104 1.00 86.44 545 PRO A N 1
ATOM 4065 C CA . PRO A 1 545 ? -39.407 21.181 104.909 1.00 86.44 545 PRO A CA 1
ATOM 4066 C C . PRO A 1 545 ? -38.151 20.297 104.940 1.00 86.44 545 PRO A C 1
ATOM 4068 O O . PRO A 1 545 ? -37.278 20.387 104.071 1.00 86.44 545 PRO A O 1
ATOM 4071 N N . ALA A 1 546 ? -38.053 19.436 105.955 1.00 86.81 546 ALA A N 1
ATOM 4072 C CA . ALA A 1 546 ? -36.946 18.492 106.069 1.00 86.81 546 ALA A CA 1
ATOM 4073 C C . ALA A 1 546 ? -36.881 17.576 104.834 1.00 86.81 546 ALA A C 1
ATOM 4075 O O . ALA A 1 546 ? -37.917 17.110 104.356 1.00 86.81 546 ALA A O 1
ATOM 4076 N N . SER A 1 547 ? -35.664 17.303 104.345 1.00 84.88 547 SER A N 1
ATOM 4077 C CA . SER A 1 547 ? -35.454 16.419 103.194 1.00 84.88 547 SER A CA 1
ATOM 4078 C C . SER A 1 547 ? -36.064 15.038 103.475 1.00 84.88 547 SER A C 1
ATOM 4080 O O . SER A 1 547 ? -35.639 14.372 104.423 1.00 84.88 547 SER A O 1
ATOM 4082 N N . PRO A 1 548 ? -37.038 14.583 102.674 1.00 83.94 548 PRO A N 1
ATOM 4083 C CA . PRO A 1 548 ? -37.712 13.316 102.900 1.00 83.94 548 PRO A CA 1
ATOM 4084 C C . PRO A 1 548 ? -36.879 12.147 102.371 1.00 83.94 548 PRO A C 1
ATOM 4086 O O . PRO A 1 548 ? -36.099 12.287 101.428 1.00 83.94 548 PRO A O 1
ATOM 4089 N N . THR A 1 549 ? -37.077 10.959 102.943 1.00 85.75 549 THR A N 1
ATOM 4090 C CA . THR A 1 549 ? -36.576 9.717 102.347 1.00 85.75 549 THR A CA 1
ATOM 4091 C C . THR A 1 549 ? -37.479 9.317 101.190 1.00 85.75 549 THR A C 1
ATOM 4093 O O . THR A 1 549 ? -38.665 9.045 101.365 1.00 85.75 549 THR A O 1
ATOM 4096 N N . MET A 1 550 ? -36.922 9.290 99.988 1.00 90.62 550 MET A N 1
ATOM 4097 C CA . MET A 1 550 ? -37.689 9.046 98.775 1.00 90.62 550 MET A CA 1
ATOM 4098 C C . MET A 1 550 ? -37.538 7.605 98.313 1.00 90.62 550 MET A C 1
ATOM 4100 O O . MET A 1 550 ? -36.462 7.209 97.864 1.00 90.62 550 MET A O 1
ATOM 4104 N N . THR A 1 551 ? -38.617 6.828 98.393 1.00 92.00 551 THR A N 1
ATOM 4105 C CA . THR A 1 551 ? -38.603 5.430 97.956 1.00 92.00 551 THR A CA 1
ATOM 4106 C C . THR A 1 551 ? -39.821 5.064 97.123 1.00 92.00 551 THR A C 1
ATOM 4108 O O . THR A 1 551 ? -40.920 5.589 97.311 1.00 92.00 551 THR A O 1
ATOM 4111 N N . ALA A 1 552 ? -39.640 4.154 96.172 1.00 94.25 552 ALA A N 1
ATOM 4112 C CA . ALA A 1 552 ? -40.746 3.542 95.445 1.00 94.25 552 ALA A CA 1
ATOM 4113 C C . ALA A 1 552 ? -40.406 2.101 95.071 1.00 94.25 552 ALA A C 1
ATOM 4115 O O . ALA A 1 552 ? -39.292 1.821 94.637 1.00 94.25 552 ALA A O 1
ATOM 4116 N N . SER A 1 553 ? -41.375 1.203 95.193 1.00 95.50 553 SER A N 1
ATOM 4117 C CA . SER A 1 553 ? -41.269 -0.183 94.750 1.00 95.50 553 SER A CA 1
ATOM 4118 C C . SER A 1 553 ? -42.296 -0.438 93.660 1.00 95.50 553 SER A C 1
ATOM 4120 O O . SER A 1 553 ? -43.495 -0.220 93.848 1.00 95.50 553 SER A O 1
ATOM 4122 N N . ILE A 1 554 ? -41.816 -0.890 92.507 1.00 97.62 554 ILE A N 1
ATOM 4123 C CA . ILE A 1 554 ? -42.633 -1.197 91.340 1.00 97.62 554 ILE A CA 1
ATOM 4124 C C . ILE A 1 554 ? -42.439 -2.670 91.013 1.00 97.62 554 ILE A C 1
ATOM 4126 O O . ILE A 1 554 ? -41.338 -3.113 90.694 1.00 97.62 554 ILE A O 1
ATOM 4130 N N . GLN A 1 555 ? -43.516 -3.435 91.120 1.00 97.69 555 GLN A N 1
ATOM 4131 C CA . GLN A 1 555 ? -43.518 -4.875 90.904 1.00 97.69 555 GLN A CA 1
ATOM 4132 C C . GLN A 1 555 ? -43.909 -5.185 89.462 1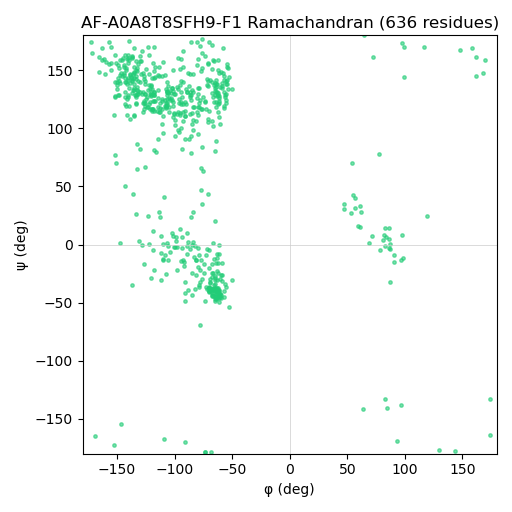.00 97.69 555 GLN A C 1
ATOM 4134 O O . GLN A 1 555 ? -44.907 -4.652 88.976 1.00 97.69 555 GLN A O 1
ATOM 4139 N N . LEU A 1 556 ? -43.132 -6.043 88.799 1.00 97.12 556 LEU A N 1
ATOM 4140 C CA . LEU A 1 556 ? -43.405 -6.567 87.462 1.00 97.12 556 LEU A CA 1
ATOM 4141 C C . LEU A 1 556 ? -43.941 -7.992 87.568 1.00 97.12 556 LEU A C 1
ATOM 4143 O O . LEU A 1 556 ? -43.262 -8.874 88.090 1.00 97.12 556 LEU A O 1
ATOM 4147 N N . TYR A 1 557 ? -45.112 -8.230 86.998 1.00 96.12 557 TYR A N 1
ATOM 4148 C CA . TYR A 1 557 ? -45.774 -9.523 86.926 1.00 96.12 557 TYR A CA 1
ATOM 4149 C C . TYR A 1 557 ? -45.869 -9.999 85.478 1.00 96.12 557 TYR A C 1
ATOM 4151 O O . TYR A 1 557 ? -46.094 -9.205 84.563 1.00 96.12 557 TYR A O 1
ATOM 4159 N N . ARG A 1 558 ? -45.767 -11.312 85.272 1.00 93.31 558 ARG A N 1
ATOM 4160 C CA . ARG A 1 558 ? -46.243 -11.979 84.058 1.00 93.31 558 ARG A CA 1
ATOM 4161 C C . ARG A 1 558 ? -47.728 -12.284 84.235 1.00 93.31 558 ARG A C 1
ATOM 4163 O O . ARG A 1 558 ? -48.085 -13.105 85.080 1.00 93.31 558 ARG A O 1
ATOM 4170 N N . GLY A 1 559 ? -48.575 -11.628 83.452 1.00 91.75 559 GLY A N 1
ATOM 4171 C CA . GLY A 1 559 ? -50.032 -11.664 83.568 1.00 91.75 559 GLY A CA 1
ATOM 4172 C C . GLY A 1 559 ? -50.659 -10.309 83.239 1.00 91.75 559 GLY A C 1
ATOM 4173 O O . GLY A 1 559 ? -49.969 -9.363 82.862 1.00 91.75 559 GLY A O 1
ATOM 4174 N N . THR A 1 560 ? -51.980 -10.218 83.369 1.00 92.31 560 THR A N 1
ATOM 4175 C CA . THR A 1 560 ? -52.733 -8.979 83.114 1.00 92.31 560 THR A CA 1
ATOM 4176 C C . THR A 1 560 ? -52.953 -8.125 84.362 1.00 92.31 560 THR A C 1
ATOM 4178 O O . THR A 1 560 ? -53.328 -6.959 84.240 1.00 92.31 560 THR A O 1
ATOM 4181 N N . ASP A 1 561 ? -52.704 -8.692 85.543 1.00 92.69 561 ASP A N 1
ATOM 4182 C CA . ASP A 1 561 ? -52.891 -8.070 86.851 1.00 92.69 561 ASP A CA 1
ATOM 4183 C C . ASP A 1 561 ? -51.928 -8.661 87.908 1.00 92.69 561 ASP A C 1
ATOM 4185 O O . ASP A 1 561 ? -51.029 -9.451 87.602 1.00 92.69 561 ASP A O 1
ATOM 4189 N N . ALA A 1 562 ? -52.119 -8.264 89.170 1.00 91.94 562 ALA A N 1
ATOM 4190 C CA . ALA A 1 562 ? -51.294 -8.676 90.306 1.00 91.94 562 ALA A CA 1
ATOM 4191 C C . ALA A 1 562 ? -51.496 -10.141 90.754 1.00 91.94 562 ALA A C 1
ATOM 4193 O O . ALA A 1 562 ? -50.808 -10.579 91.673 1.00 91.94 562 ALA A O 1
ATOM 4194 N N . THR A 1 563 ? -52.427 -10.893 90.150 1.00 93.25 563 THR A N 1
ATOM 4195 C CA . THR A 1 563 ? -52.596 -12.339 90.397 1.00 93.25 563 THR A CA 1
ATOM 4196 C C . THR A 1 563 ? -51.630 -13.191 89.568 1.00 93.25 563 THR A C 1
ATOM 4198 O O . THR A 1 563 ? -51.493 -14.389 89.815 1.00 93.25 563 THR A O 1
ATOM 4201 N N . GLY A 1 564 ? -50.939 -12.571 88.601 1.00 89.44 564 GLY A N 1
ATOM 4202 C CA . GLY A 1 564 ? -49.898 -13.197 87.792 1.00 89.44 564 GLY A CA 1
ATOM 4203 C C . GLY A 1 564 ? -48.622 -13.547 88.569 1.00 89.44 564 GLY A C 1
ATOM 4204 O O . GLY A 1 564 ? -48.492 -13.318 89.771 1.00 89.44 564 GLY A O 1
ATOM 4205 N N . VAL A 1 565 ? -47.628 -14.090 87.864 1.00 93.38 565 VAL A N 1
ATOM 4206 C CA . VAL A 1 565 ? -46.342 -14.472 88.472 1.00 93.38 565 VAL A CA 1
ATOM 4207 C C . VAL A 1 565 ? -45.477 -13.230 88.656 1.00 93.38 565 VAL A C 1
ATOM 4209 O O . VAL A 1 565 ? -45.104 -12.605 87.665 1.00 93.38 565 VAL A O 1
ATOM 4212 N N . LEU A 1 566 ? -45.115 -12.885 89.894 1.00 96.00 566 LEU A N 1
ATOM 4213 C CA . LEU A 1 566 ? -44.148 -11.817 90.162 1.00 96.00 566 LEU A CA 1
ATOM 4214 C C . LEU A 1 566 ? -42.778 -12.205 89.584 1.00 96.00 566 LEU A C 1
ATOM 4216 O O . LEU A 1 566 ? -42.186 -13.199 89.995 1.00 96.00 566 LEU A O 1
ATOM 4220 N N . LEU A 1 567 ? -42.281 -11.413 88.638 1.00 95.00 567 LEU A N 1
ATOM 4221 C CA . LEU A 1 567 ? -40.997 -11.633 87.973 1.00 95.00 567 LEU A CA 1
ATOM 4222 C C . LEU A 1 567 ? -39.859 -10.923 88.692 1.00 95.00 567 LEU A C 1
ATOM 4224 O O . LEU A 1 567 ? -38.804 -11.507 88.923 1.00 95.00 567 LEU A O 1
ATOM 4228 N N . THR A 1 568 ? -40.059 -9.644 89.012 1.00 97.12 568 THR A N 1
ATOM 4229 C CA . THR A 1 568 ? -39.045 -8.818 89.668 1.00 97.12 568 THR A CA 1
ATOM 4230 C C . THR A 1 568 ? -39.656 -7.553 90.276 1.00 97.12 568 THR A C 1
ATOM 4232 O O . THR A 1 568 ? -40.816 -7.227 90.024 1.00 97.12 568 THR A O 1
ATOM 4235 N N . THR A 1 569 ? -38.874 -6.832 91.083 1.00 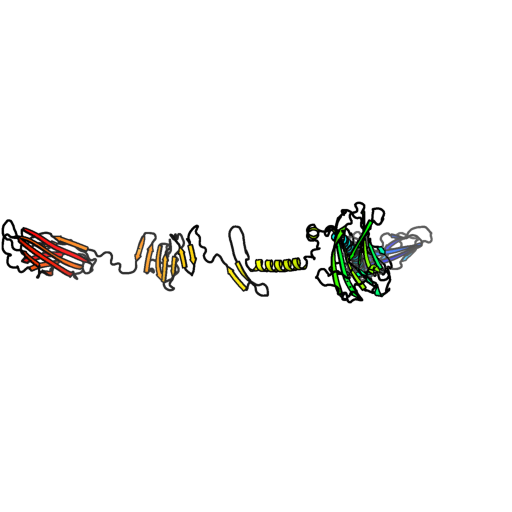97.19 569 THR A N 1
ATOM 4236 C CA . THR A 1 569 ? -39.249 -5.536 91.665 1.00 97.19 569 THR A CA 1
ATOM 4237 C C . THR A 1 569 ? -38.166 -4.500 91.378 1.00 97.19 569 THR A C 1
ATOM 4239 O O . THR A 1 569 ? -37.019 -4.671 91.786 1.00 97.19 569 THR A O 1
ATOM 4242 N N . LEU A 1 570 ? -38.537 -3.403 90.718 1.00 97.06 570 LEU A N 1
ATOM 4243 C CA . LEU A 1 570 ? -37.715 -2.199 90.633 1.00 97.06 570 LEU A CA 1
ATOM 4244 C C . LEU A 1 570 ? -37.868 -1.415 91.939 1.00 97.06 570 LEU A C 1
ATOM 4246 O O . LEU A 1 570 ? -38.966 -0.965 92.265 1.00 97.06 570 LEU A O 1
ATOM 4250 N N . ASN A 1 571 ? -36.765 -1.240 92.664 1.00 96.06 571 ASN A N 1
ATOM 4251 C CA . ASN A 1 571 ? -36.719 -0.407 93.861 1.00 96.06 571 ASN A CA 1
ATOM 4252 C C . ASN A 1 571 ? -35.979 0.895 93.562 1.00 96.06 571 ASN A C 1
ATOM 4254 O O . ASN A 1 571 ? -34.811 0.890 93.182 1.00 96.06 571 ASN A O 1
ATOM 4258 N N . ILE A 1 572 ? -36.668 2.009 93.767 1.00 94.25 572 ILE A N 1
ATOM 4259 C CA . ILE A 1 572 ? -36.096 3.346 93.782 1.00 94.25 572 ILE A CA 1
ATOM 4260 C C . ILE A 1 572 ? -35.759 3.655 95.231 1.00 94.25 572 ILE A C 1
ATOM 4262 O O . ILE A 1 572 ? -36.658 3.737 96.066 1.00 94.25 572 ILE A O 1
ATOM 4266 N N . THR A 1 573 ? -34.472 3.783 95.533 1.00 89.12 573 THR A N 1
ATOM 4267 C CA . THR A 1 573 ? -33.985 4.086 96.889 1.00 89.12 573 THR A CA 1
ATOM 4268 C C . THR A 1 573 ? -33.404 5.489 97.011 1.00 89.12 573 THR A C 1
ATOM 4270 O O . THR A 1 573 ? -33.202 5.955 98.125 1.00 89.12 573 THR A O 1
ATOM 4273 N N . ASN A 1 574 ? -33.145 6.151 95.879 1.00 78.56 574 ASN A N 1
ATOM 4274 C CA . ASN A 1 574 ? -32.538 7.474 95.805 1.00 78.56 574 ASN A CA 1
ATOM 4275 C C . ASN A 1 574 ? -33.342 8.335 94.825 1.00 78.56 574 ASN A C 1
ATOM 4277 O O . ASN A 1 574 ? -33.456 7.990 93.648 1.00 78.56 574 ASN A O 1
ATOM 4281 N N . GLY A 1 575 ? -33.873 9.456 95.298 1.00 84.94 575 GLY A N 1
ATOM 4282 C CA . GLY A 1 575 ? -34.363 10.528 94.440 1.00 84.94 575 GLY A CA 1
ATOM 4283 C C . GLY A 1 575 ? -33.760 11.861 94.860 1.00 84.94 575 GLY A C 1
ATOM 4284 O O . GLY A 1 575 ? -33.145 11.969 95.921 1.00 84.94 575 GLY A O 1
ATOM 4285 N N . THR A 1 576 ? -33.903 12.856 93.998 1.00 91.06 576 THR A N 1
ATOM 4286 C CA . THR A 1 576 ? -33.354 14.191 94.199 1.00 91.06 576 THR A CA 1
ATOM 4287 C C . THR A 1 576 ? -34.409 15.074 94.845 1.00 91.06 576 THR A C 1
ATOM 4289 O O . THR A 1 576 ? -35.522 15.187 94.333 1.00 91.06 576 THR A O 1
ATOM 4292 N N . TRP A 1 577 ? -34.037 15.711 95.953 1.00 91.44 577 TRP A N 1
ATOM 4293 C CA . TRP A 1 577 ? -34.810 16.754 96.617 1.00 91.44 577 TRP A CA 1
ATOM 4294 C C . TRP A 1 577 ? -34.038 18.068 96.522 1.00 91.44 577 TRP A C 1
ATOM 4296 O O . TRP A 1 577 ? -32.885 18.140 96.952 1.00 91.44 577 TRP A O 1
ATOM 4306 N N . SER A 1 578 ? -34.673 19.116 96.007 1.00 92.62 578 SER A N 1
ATOM 4307 C CA . SER A 1 578 ? -34.160 20.483 96.108 1.00 92.62 578 SER A CA 1
ATOM 4308 C C . SER A 1 578 ? -35.245 21.416 96.613 1.00 92.62 578 SER A C 1
ATOM 4310 O O . SER A 1 578 ? -36.410 21.299 96.245 1.00 92.62 578 SER A O 1
ATOM 4312 N N . CYS A 1 579 ? -34.859 22.338 97.490 1.00 93.31 579 CYS A N 1
ATOM 4313 C CA . CYS A 1 579 ? -35.770 23.317 98.056 1.00 93.31 579 CYS A CA 1
ATOM 4314 C C . CYS A 1 579 ? -35.079 24.669 98.224 1.00 93.31 579 CYS A C 1
ATOM 4316 O O . CYS A 1 579 ? -33.926 24.731 98.652 1.00 93.31 579 CYS A O 1
ATOM 4318 N N . SER A 1 580 ? -35.814 25.733 97.913 1.00 94.00 580 SER A N 1
ATOM 4319 C CA . SER A 1 580 ? -35.474 27.118 98.222 1.00 94.00 580 SER A CA 1
ATOM 4320 C C . SER A 1 580 ? -36.556 27.696 99.142 1.00 94.00 580 SER A C 1
ATOM 4322 O O . SER A 1 580 ? -37.740 27.563 98.812 1.00 94.00 580 SER A O 1
ATOM 4324 N N . PRO A 1 581 ? -36.200 28.301 100.292 1.00 91.69 581 PRO A N 1
ATOM 4325 C CA . PRO A 1 581 ? -37.183 28.874 101.205 1.00 91.69 581 PRO A CA 1
ATOM 4326 C C . PRO A 1 581 ? -37.868 30.100 100.588 1.00 91.69 581 PRO A C 1
ATOM 4328 O O . PRO A 1 581 ? -37.277 30.813 99.779 1.00 91.69 581 PRO A O 1
ATOM 4331 N N . GLY A 1 582 ? -39.114 30.337 100.993 1.00 90.62 582 GLY A N 1
ATOM 4332 C CA . GLY A 1 582 ? -39.850 31.569 100.705 1.00 90.62 582 GLY A CA 1
ATOM 4333 C C . GLY A 1 582 ? -39.785 32.563 101.862 1.00 90.62 582 GLY A C 1
ATOM 4334 O O . GLY A 1 582 ? -39.530 32.174 103.005 1.00 90.62 582 GLY A O 1
ATOM 4335 N N . PHE A 1 583 ? -40.054 33.835 101.569 1.00 89.31 583 PHE A N 1
ATOM 4336 C CA . PHE A 1 583 ? -40.061 34.938 102.541 1.00 89.31 583 PHE A CA 1
ATOM 4337 C C . PHE A 1 583 ? -41.409 35.686 102.583 1.00 89.31 583 PHE A C 1
ATOM 4339 O O . PHE A 1 583 ? -41.478 36.841 102.996 1.00 89.31 583 PHE A O 1
ATOM 4346 N N . GLY A 1 584 ? -42.499 35.016 102.194 1.00 85.38 584 GLY A N 1
ATOM 4347 C CA . GLY A 1 584 ? -43.866 35.547 102.212 1.00 85.38 584 GLY A CA 1
ATOM 4348 C C . GLY A 1 584 ? -44.604 35.358 100.886 1.00 85.38 584 GLY A C 1
ATOM 4349 O O . GLY A 1 584 ? -44.089 34.755 99.949 1.00 85.38 584 GLY A O 1
ATOM 4350 N N . GLU A 1 585 ? -45.828 35.881 100.802 1.00 83.88 585 GLU A N 1
ATOM 4351 C CA . GLU A 1 585 ? -46.711 35.726 99.631 1.00 83.88 585 GLU A CA 1
ATOM 4352 C C . GLU A 1 585 ? -46.203 36.422 98.355 1.00 83.88 585 GLU A C 1
ATOM 4354 O O . GLU A 1 585 ? -46.529 35.990 97.252 1.00 83.88 585 GLU A O 1
ATOM 4359 N N . PHE A 1 586 ? -45.364 37.454 98.498 1.00 86.75 586 PHE A N 1
ATOM 4360 C CA . PHE A 1 586 ? -44.768 38.200 97.381 1.00 86.75 586 PHE A CA 1
ATOM 4361 C C . PHE A 1 586 ? -43.378 37.687 96.967 1.00 86.75 586 PHE A C 1
ATOM 4363 O O . PHE A 1 586 ? -42.912 38.015 95.879 1.00 86.75 586 PHE A O 1
ATOM 4370 N N . GLU A 1 587 ? -42.741 36.859 97.803 1.00 88.31 587 GLU A N 1
ATOM 4371 C CA . GLU A 1 587 ? -41.454 36.201 97.533 1.00 88.31 587 GLU A CA 1
ATOM 4372 C C . GLU A 1 587 ? -41.545 34.702 97.878 1.00 88.31 587 GLU A C 1
ATOM 4374 O O . GLU A 1 587 ? -40.907 34.226 98.827 1.00 88.31 587 GLU A O 1
ATOM 4379 N N . PRO A 1 588 ? -42.383 33.938 97.154 1.00 89.94 588 PRO A N 1
ATOM 4380 C CA . PRO A 1 588 ? -42.537 32.521 97.416 1.00 89.94 588 PRO A CA 1
ATOM 4381 C C . PRO A 1 588 ? -41.276 31.742 97.024 1.00 89.94 588 PRO A C 1
ATOM 4383 O O . PRO A 1 588 ? -40.643 31.990 95.997 1.00 89.94 588 PRO A O 1
ATOM 4386 N N . GLY A 1 589 ? -40.942 30.754 97.844 1.00 92.19 589 GLY A N 1
ATOM 4387 C CA . GLY A 1 589 ? -39.969 29.723 97.529 1.00 92.19 589 GLY A CA 1
ATOM 4388 C C . GLY A 1 589 ? -40.641 28.513 96.890 1.00 92.19 589 GLY A C 1
ATOM 4389 O O . GLY A 1 589 ? -41.831 28.512 96.560 1.00 92.19 589 GLY A O 1
ATOM 4390 N N . GLY A 1 590 ? -39.889 27.431 96.758 1.00 93.38 590 GLY A N 1
ATOM 4391 C CA . GLY A 1 590 ? -40.428 26.196 96.216 1.00 93.38 590 GLY A CA 1
ATOM 4392 C C . GLY A 1 590 ? -39.522 25.013 96.460 1.00 93.38 590 GLY A C 1
ATOM 4393 O O . GLY A 1 590 ? -38.326 25.157 96.722 1.00 93.38 590 GLY A O 1
ATOM 4394 N N . TRP A 1 591 ? -40.105 23.831 96.346 1.00 94.00 591 TRP A N 1
ATOM 4395 C CA . TRP A 1 591 ? -39.351 22.593 96.305 1.00 94.00 591 TRP A CA 1
ATOM 4396 C C . TRP A 1 591 ? -39.699 21.791 95.064 1.00 94.00 591 TRP A C 1
ATOM 4398 O O . TRP A 1 591 ? -40.815 21.865 94.549 1.00 94.00 591 TRP A O 1
ATOM 4408 N N . ASN A 1 592 ? -38.731 21.011 94.595 1.00 94.12 592 ASN A N 1
ATOM 4409 C CA . ASN A 1 592 ? -38.905 20.044 93.529 1.00 94.12 592 ASN A CA 1
ATOM 4410 C C . ASN A 1 592 ? -38.289 18.703 93.920 1.00 94.12 592 ASN A C 1
ATOM 4412 O O . ASN A 1 592 ? -37.308 18.605 94.662 1.00 94.12 592 ASN A O 1
ATOM 4416 N N . VAL A 1 593 ? -38.916 17.671 93.386 1.00 92.81 593 VAL A N 1
ATOM 4417 C CA . VAL A 1 593 ? -38.611 16.279 93.639 1.00 92.81 593 VAL A CA 1
ATOM 4418 C C . VAL A 1 593 ? -38.547 15.557 92.321 1.00 92.81 593 VAL A C 1
ATOM 4420 O O . VAL A 1 593 ? -39.518 15.618 91.578 1.00 92.81 593 VAL A O 1
ATOM 4423 N N . ASP A 1 594 ? -37.473 14.807 92.090 1.00 93.06 594 ASP A N 1
ATOM 4424 C CA . ASP A 1 594 ? -37.327 13.957 90.912 1.00 93.06 594 ASP A CA 1
ATOM 4425 C C . ASP A 1 594 ? -36.800 12.575 91.305 1.00 93.06 594 ASP A C 1
ATOM 4427 O O . ASP A 1 594 ? -35.790 12.437 91.993 1.00 93.06 594 ASP A O 1
ATOM 4431 N N . ALA A 1 595 ? -37.482 11.522 90.864 1.00 92.75 595 ALA A N 1
ATOM 4432 C CA . ALA A 1 595 ? -37.066 10.144 91.091 1.00 92.75 595 ALA A CA 1
ATOM 4433 C C . ALA A 1 595 ? -37.319 9.313 89.841 1.00 92.75 595 ALA A C 1
ATOM 4435 O O . ALA A 1 595 ? -38.427 9.304 89.308 1.00 92.75 595 ALA A O 1
ATOM 4436 N N . SER A 1 596 ? -36.312 8.584 89.373 1.00 93.62 596 SER A N 1
ATOM 4437 C CA . SER A 1 596 ? -36.468 7.703 88.220 1.00 93.62 596 SER A CA 1
ATOM 4438 C C . SER A 1 596 ? -35.615 6.454 88.350 1.00 93.62 596 SER A C 1
ATOM 4440 O O . SER A 1 596 ? -34.646 6.417 89.106 1.00 93.62 596 SER A O 1
ATOM 4442 N N . GLY A 1 597 ? -35.994 5.416 87.618 1.00 94.19 597 GLY A N 1
ATOM 4443 C CA . GLY A 1 597 ? -35.208 4.201 87.512 1.00 94.19 597 GLY A CA 1
ATOM 4444 C C . GLY A 1 597 ? -35.766 3.268 86.455 1.00 94.19 597 GLY A C 1
ATOM 4445 O O . GLY A 1 597 ? -36.902 3.413 85.994 1.00 94.19 597 GLY A O 1
ATOM 4446 N N . SER A 1 598 ? -34.947 2.299 86.071 1.00 95.00 598 SER A N 1
ATOM 4447 C CA . SER A 1 598 ? -35.354 1.228 85.173 1.00 95.00 598 SER A CA 1
ATOM 4448 C C . SER A 1 598 ? -34.678 -0.079 85.558 1.00 95.00 598 SER A C 1
ATOM 4450 O O . SER A 1 598 ? -33.623 -0.073 86.191 1.00 95.00 598 SER A O 1
ATOM 4452 N N . LEU A 1 599 ? -35.311 -1.190 85.201 1.00 95.31 599 LEU A N 1
ATOM 4453 C CA . LEU A 1 599 ? -34.821 -2.538 85.437 1.00 95.31 599 LEU A CA 1
ATOM 4454 C C . LEU A 1 599 ? -35.189 -3.415 84.246 1.00 95.31 599 LEU A C 1
ATOM 4456 O O . LEU A 1 599 ? -36.352 -3.460 83.848 1.00 95.31 599 LEU A O 1
ATOM 4460 N N . THR A 1 600 ? -34.215 -4.151 83.728 1.00 95.25 600 THR A N 1
ATOM 4461 C CA . THR A 1 600 ? -34.426 -5.128 82.660 1.00 95.25 600 THR A CA 1
ATOM 4462 C C . THR A 1 600 ? -34.468 -6.536 83.245 1.00 95.25 600 THR A C 1
ATOM 4464 O O . THR A 1 600 ? -33.605 -6.911 84.036 1.00 95.25 600 THR A O 1
ATOM 4467 N N . TYR A 1 601 ? -35.467 -7.322 82.851 1.00 93.19 601 TYR A N 1
ATOM 4468 C CA . TYR A 1 601 ? -35.645 -8.718 83.236 1.00 93.19 601 TYR A CA 1
ATOM 4469 C C . TYR A 1 601 ? -35.784 -9.595 81.992 1.00 93.19 601 TYR A C 1
ATOM 4471 O O . TYR A 1 601 ? -36.616 -9.320 81.129 1.00 93.19 601 TYR A O 1
ATOM 4479 N N . THR A 1 602 ? -35.007 -10.674 81.919 1.00 92.62 602 THR A N 1
ATOM 4480 C CA . THR A 1 602 ? -35.143 -11.674 80.854 1.00 92.62 602 THR A CA 1
ATOM 4481 C C . THR A 1 602 ? -36.111 -12.765 81.292 1.00 92.62 602 THR A C 1
ATOM 4483 O O . THR A 1 602 ? -35.824 -13.568 82.180 1.00 92.62 602 THR A O 1
ATOM 4486 N N . ASP A 1 603 ? -37.271 -12.800 80.650 1.00 89.69 603 ASP A N 1
ATOM 4487 C CA . ASP A 1 603 ? -38.295 -13.810 80.842 1.00 89.69 603 ASP A CA 1
ATOM 4488 C C . ASP A 1 603 ? -38.015 -15.047 79.975 1.00 89.69 603 ASP A C 1
ATOM 4490 O O . ASP A 1 603 ? -38.289 -15.068 78.773 1.00 89.69 603 ASP A O 1
ATOM 4494 N N . ASN A 1 604 ? -37.512 -16.099 80.624 1.00 86.19 604 ASN A N 1
ATOM 4495 C CA . ASN A 1 604 ? -37.155 -17.378 80.002 1.00 86.19 604 ASN A CA 1
ATOM 4496 C C . ASN A 1 604 ? -38.305 -18.402 79.946 1.00 86.19 604 ASN A C 1
ATOM 4498 O O . ASN A 1 604 ? -38.064 -19.568 79.653 1.00 86.19 604 ASN A O 1
ATOM 4502 N N . SER A 1 605 ? -39.549 -18.021 80.258 1.00 79.62 605 SER A N 1
ATOM 4503 C CA . SER A 1 605 ? -40.660 -18.990 80.339 1.00 79.62 605 SER A CA 1
ATOM 4504 C C . SER A 1 605 ? -41.049 -19.665 79.019 1.00 79.62 605 SER A C 1
ATOM 4506 O O . SER A 1 605 ? -41.789 -20.646 79.053 1.00 79.62 605 SER A O 1
ATOM 4508 N N . GLY A 1 606 ? -40.562 -19.172 77.874 1.00 63.38 606 GLY A N 1
ATOM 4509 C CA . GLY A 1 606 ? -40.921 -19.683 76.547 1.00 63.38 606 GLY A CA 1
ATOM 4510 C C . GLY A 1 606 ? -42.409 -19.489 76.198 1.00 63.38 606 GLY A C 1
ATOM 4511 O O . GLY A 1 606 ? -43.187 -18.912 76.962 1.00 63.38 606 GLY A O 1
ATOM 4512 N N . GLY A 1 607 ? -42.820 -19.928 75.002 1.00 65.06 607 GLY A N 1
ATOM 4513 C CA . GLY A 1 607 ? -44.222 -19.919 74.537 1.00 65.06 607 GLY A CA 1
ATOM 4514 C C . GLY A 1 607 ? -44.622 -18.762 73.602 1.00 65.06 607 GLY A C 1
ATOM 4515 O O . GLY A 1 607 ? -43.865 -17.812 73.399 1.00 65.06 607 GLY A O 1
ATOM 4516 N N . ALA A 1 608 ? -45.827 -18.855 73.018 1.00 65.31 608 ALA A N 1
ATOM 4517 C CA . ALA A 1 608 ? -46.270 -18.007 71.901 1.00 65.31 608 ALA A CA 1
ATOM 4518 C C . ALA A 1 608 ? -46.507 -16.527 72.265 1.00 65.31 608 ALA A C 1
ATOM 4520 O O . ALA A 1 608 ? -46.248 -15.666 71.430 1.00 65.31 608 ALA A O 1
ATOM 4521 N N . SER A 1 609 ? -46.955 -16.212 73.491 1.00 81.56 609 SER A N 1
ATOM 4522 C CA . SER A 1 609 ? -47.158 -14.825 73.943 1.00 81.56 609 SER A CA 1
ATOM 4523 C C . SER A 1 609 ? -47.329 -14.687 75.460 1.00 81.56 609 SER A C 1
ATOM 4525 O O . SER A 1 609 ? -47.937 -15.558 76.079 1.00 81.56 609 SER A O 1
ATOM 4527 N N . ALA A 1 610 ? -46.887 -13.570 76.047 1.00 88.31 610 ALA A N 1
ATOM 4528 C CA . ALA A 1 610 ? -47.195 -13.189 77.431 1.00 88.31 610 ALA A CA 1
ATOM 4529 C C . ALA A 1 610 ? -47.559 -11.702 77.550 1.00 88.31 610 ALA A C 1
ATOM 4531 O O . ALA A 1 610 ? -47.021 -10.867 76.828 1.00 88.31 610 ALA A O 1
ATOM 4532 N N . SER A 1 611 ? -48.455 -11.374 78.481 1.00 92.69 611 SER A N 1
ATOM 4533 C CA . SER A 1 611 ? -48.689 -9.999 78.934 1.00 92.69 611 SER A CA 1
ATOM 4534 C C . SER A 1 611 ? -47.879 -9.716 80.190 1.00 92.69 611 SER A C 1
ATOM 4536 O O . SER A 1 611 ? -47.623 -10.619 80.992 1.00 92.69 611 SER A O 1
ATOM 4538 N N . TYR A 1 612 ? -47.514 -8.453 80.371 1.00 94.88 612 TYR A N 1
ATOM 4539 C CA . TYR A 1 612 ? -46.806 -7.973 81.542 1.00 94.88 612 TYR A CA 1
ATOM 4540 C C . TYR A 1 612 ? -47.613 -6.890 82.233 1.00 94.88 612 TYR A C 1
ATOM 4542 O O . TYR A 1 612 ? -48.108 -5.963 81.595 1.00 94.88 612 TYR A O 1
ATOM 4550 N N . PHE A 1 613 ? -47.714 -6.998 83.549 1.00 96.38 613 PHE A N 1
ATOM 4551 C CA . PHE A 1 613 ? -48.392 -6.040 84.401 1.00 96.38 613 PHE A CA 1
ATOM 4552 C C . PHE A 1 613 ? -47.388 -5.433 85.368 1.00 96.38 613 PHE A C 1
ATOM 4554 O O . PHE A 1 613 ? -46.645 -6.156 86.027 1.00 96.38 613 PHE A O 1
ATOM 4561 N N . ALA A 1 614 ? -47.371 -4.112 85.477 1.00 97.00 614 ALA A N 1
ATOM 4562 C CA . ALA A 1 614 ? -46.561 -3.410 86.453 1.00 97.00 614 ALA A CA 1
ATOM 4563 C C . ALA A 1 614 ? -47.443 -2.554 87.344 1.00 97.00 614 ALA A C 1
ATOM 4565 O O . ALA A 1 614 ? -48.342 -1.861 86.865 1.00 97.00 614 ALA A O 1
ATOM 4566 N N . ARG A 1 615 ? -47.158 -2.569 88.644 1.00 96.12 615 ARG A N 1
ATOM 4567 C CA . ARG A 1 615 ? -47.865 -1.760 89.636 1.00 96.12 615 ARG A CA 1
ATOM 4568 C C . ARG A 1 615 ? -46.898 -1.211 90.668 1.00 96.12 615 ARG A C 1
ATOM 4570 O O . ARG A 1 615 ? -45.998 -1.912 91.124 1.00 96.12 615 ARG A O 1
ATOM 4577 N N . ILE A 1 616 ? -47.137 0.030 91.073 1.00 96.88 616 ILE A N 1
ATOM 4578 C CA . ILE A 1 616 ? -46.509 0.603 92.260 1.00 96.88 616 ILE A CA 1
ATOM 4579 C C . ILE A 1 616 ? -47.103 -0.087 93.490 1.00 96.88 616 ILE A C 1
ATOM 4581 O O . ILE A 1 616 ? -48.306 0.015 93.751 1.00 96.88 616 ILE A O 1
ATOM 4585 N N . SER A 1 617 ? -46.265 -0.823 94.217 1.00 95.19 617 SER A N 1
ATOM 4586 C CA . SER A 1 617 ? -46.652 -1.550 95.427 1.00 95.19 617 SER A CA 1
ATOM 4587 C C . SER A 1 617 ? -46.462 -0.713 96.689 1.00 95.19 617 SER A C 1
ATOM 4589 O O . SER A 1 617 ? -47.255 -0.821 97.621 1.00 95.19 617 SER A O 1
ATOM 4591 N N . ALA A 1 618 ? -45.458 0.165 96.696 1.00 93.62 618 ALA A N 1
ATOM 4592 C CA . ALA A 1 618 ? -45.228 1.152 97.742 1.00 93.62 618 ALA A CA 1
ATOM 4593 C C . ALA A 1 618 ? -44.595 2.413 97.143 1.00 93.62 618 ALA A C 1
ATOM 4595 O O . ALA A 1 618 ? -43.728 2.320 96.275 1.00 93.62 618 ALA A O 1
ATOM 4596 N N . ARG A 1 619 ? -45.004 3.594 97.615 1.00 92.50 619 ARG A N 1
ATOM 4597 C CA . ARG A 1 619 ? -44.405 4.880 97.233 1.00 92.50 619 ARG A CA 1
ATOM 4598 C C . ARG A 1 619 ? -44.376 5.815 98.431 1.00 92.50 619 ARG A C 1
ATOM 4600 O O . ARG A 1 619 ? -45.429 6.171 98.951 1.00 92.50 619 ARG A O 1
ATOM 4607 N N . ASN A 1 620 ? -43.180 6.251 98.800 1.00 91.00 620 ASN A N 1
ATOM 4608 C CA . ASN A 1 620 ? -42.937 7.333 99.738 1.00 91.00 620 ASN A CA 1
ATOM 4609 C C . ASN A 1 620 ? -42.262 8.484 98.983 1.00 91.00 620 ASN A C 1
ATOM 4611 O O . ASN A 1 620 ? -41.044 8.500 98.819 1.00 91.00 620 ASN A O 1
ATOM 4615 N N . MET A 1 621 ? -43.073 9.403 98.457 1.00 90.06 621 MET A N 1
ATOM 4616 C CA . MET A 1 621 ? -42.625 10.571 97.695 1.00 90.06 621 MET A CA 1
ATOM 4617 C C . MET A 1 621 ? -43.423 11.799 98.148 1.00 90.06 621 MET A C 1
ATOM 4619 O O . MET A 1 621 ? -44.634 11.670 98.343 1.00 90.06 621 MET A O 1
ATOM 4623 N N . PRO A 1 622 ? -42.798 12.980 98.274 1.00 88.50 622 PRO A N 1
ATOM 4624 C CA . PRO A 1 622 ? -43.518 14.232 98.494 1.00 88.50 622 PRO A CA 1
ATOM 4625 C C . PRO A 1 622 ? -44.510 14.510 97.370 1.00 88.50 622 PRO A C 1
ATOM 4627 O O . PRO A 1 622 ? -44.191 14.329 96.193 1.00 88.50 622 PRO A O 1
ATOM 4630 N N . VAL A 1 623 ? -45.709 14.948 97.742 1.00 88.00 623 VAL A N 1
ATOM 4631 C CA . VAL A 1 623 ? -46.802 15.256 96.817 1.00 88.00 623 VAL A CA 1
ATOM 4632 C C . VAL A 1 623 ? -47.078 16.748 96.911 1.00 88.00 623 VAL A C 1
ATOM 4634 O O . VAL A 1 623 ? -47.459 17.231 97.973 1.00 88.00 623 VAL A O 1
ATOM 4637 N N . GLY A 1 624 ? -46.822 17.454 95.815 1.00 87.19 624 GLY A N 1
ATOM 4638 C CA . GLY A 1 624 ? -47.060 18.885 95.675 1.00 87.19 624 GLY A CA 1
ATOM 4639 C C . GLY A 1 624 ? -48.220 19.168 94.728 1.00 87.19 624 GLY A C 1
ATOM 4640 O O . GLY A 1 624 ? -48.965 18.263 94.344 1.00 87.19 624 GLY A O 1
ATOM 4641 N N . THR A 1 625 ? -48.357 20.423 94.323 1.00 89.00 625 THR A N 1
ATOM 4642 C CA . THR A 1 625 ? -49.466 20.917 93.510 1.00 89.00 625 THR A CA 1
ATOM 4643 C C . THR A 1 625 ? -49.361 20.372 92.093 1.00 89.00 625 THR A C 1
ATOM 4645 O O . THR A 1 625 ? -50.366 20.002 91.488 1.00 89.00 625 THR A O 1
ATOM 4648 N N . ASN A 1 626 ? -48.133 20.271 91.574 1.00 90.75 626 ASN A N 1
ATOM 4649 C CA . ASN A 1 626 ? -47.861 19.716 90.257 1.00 90.75 626 ASN A CA 1
ATOM 4650 C C . ASN A 1 626 ? -47.158 18.376 90.412 1.00 90.75 626 ASN A C 1
ATOM 4652 O O . ASN A 1 626 ? -45.993 18.333 90.800 1.00 90.75 626 ASN A O 1
ATOM 4656 N N . VAL A 1 627 ? -47.852 17.292 90.067 1.00 93.50 627 VAL A N 1
ATOM 4657 C CA . VAL A 1 627 ? -47.309 15.930 90.114 1.00 93.50 627 VAL A CA 1
ATOM 4658 C C . VAL A 1 627 ? -47.351 15.318 88.726 1.00 93.50 627 VAL A C 1
ATOM 4660 O O . VAL A 1 627 ? -48.401 15.256 88.090 1.00 93.50 627 VAL A O 1
ATOM 4663 N N . THR A 1 628 ? -46.215 14.793 88.283 1.00 94.06 628 THR A N 1
ATOM 4664 C CA . THR A 1 628 ? -46.105 13.927 87.112 1.00 94.06 628 THR A CA 1
ATOM 4665 C C . THR A 1 628 ? -45.560 12.578 87.547 1.00 94.06 628 THR A C 1
ATOM 4667 O O . THR A 1 628 ? -44.532 12.495 88.209 1.00 94.06 628 THR A O 1
ATOM 4670 N N . GLN A 1 629 ? -46.224 11.499 87.145 1.00 94.38 629 GLN A N 1
ATOM 4671 C CA . GLN A 1 629 ? -45.738 10.144 87.374 1.00 94.38 629 GLN A CA 1
ATOM 4672 C C . GLN A 1 629 ? -45.894 9.305 86.114 1.00 94.38 629 GLN A C 1
ATOM 4674 O O . GLN A 1 629 ? -46.892 9.434 85.406 1.00 94.38 629 GLN A O 1
ATOM 4679 N N . ARG A 1 630 ? -44.924 8.422 85.859 1.00 95.88 630 ARG A N 1
ATOM 4680 C CA . ARG A 1 630 ? -45.007 7.386 84.832 1.00 95.88 630 ARG A CA 1
ATOM 4681 C C . ARG A 1 630 ? -44.506 6.047 85.346 1.00 95.88 630 ARG A C 1
ATOM 4683 O O . ARG A 1 630 ? -43.476 5.981 86.012 1.00 95.88 630 ARG A O 1
ATOM 4690 N N . VAL A 1 631 ? -45.227 4.993 84.984 1.00 95.38 631 VAL A N 1
ATOM 4691 C CA . VAL A 1 631 ? -44.767 3.599 85.049 1.00 95.38 631 VAL A CA 1
ATOM 4692 C C . VAL A 1 631 ? -44.843 3.058 83.632 1.00 95.38 631 VAL A C 1
ATOM 4694 O O . VAL A 1 631 ? -45.891 3.196 82.997 1.00 95.38 631 VAL A O 1
ATOM 4697 N N . GLY A 1 632 ? -43.750 2.485 83.139 1.00 95.56 632 GLY A N 1
ATOM 4698 C CA . GLY A 1 632 ? -43.642 1.970 81.779 1.00 95.56 632 GLY A CA 1
ATOM 4699 C C . GLY A 1 632 ? -43.151 0.531 81.741 1.00 95.56 632 GLY A C 1
ATOM 4700 O O . GLY A 1 632 ? -42.357 0.113 82.578 1.00 95.56 632 GLY A O 1
ATOM 4701 N N . ILE A 1 633 ? -43.617 -0.221 80.750 1.00 96.25 633 ILE A N 1
ATOM 4702 C CA . ILE A 1 633 ? -43.114 -1.555 80.421 1.00 96.25 633 ILE A CA 1
ATOM 4703 C C . ILE A 1 633 ? -42.776 -1.558 78.938 1.00 96.25 633 ILE A C 1
ATOM 4705 O O . ILE A 1 633 ? -43.600 -1.152 78.117 1.00 96.25 633 ILE A O 1
ATOM 4709 N N . VAL A 1 634 ? -41.584 -2.035 78.594 1.00 93.38 634 VAL A N 1
ATOM 4710 C CA . VAL A 1 634 ? -41.182 -2.314 77.216 1.00 93.38 634 VAL A CA 1
ATOM 4711 C C . VAL A 1 634 ? -40.750 -3.765 77.132 1.00 93.38 634 VAL A C 1
ATOM 4713 O O . VAL A 1 634 ? -39.799 -4.161 77.792 1.00 93.38 634 VAL A O 1
ATOM 4716 N N . SER A 1 635 ? -41.441 -4.551 76.320 1.00 90.00 635 SER A N 1
ATOM 4717 C CA . SER A 1 635 ? -41.088 -5.935 76.025 1.00 90.00 635 SER A CA 1
ATOM 4718 C C . SER A 1 635 ? -40.523 -6.022 74.615 1.00 90.00 635 SER A C 1
ATOM 4720 O O . SER A 1 635 ? -41.129 -5.501 73.676 1.00 90.00 635 SER A O 1
ATOM 4722 N N . THR A 1 636 ? -39.380 -6.680 74.475 1.00 87.25 636 THR A N 1
ATOM 4723 C CA . THR A 1 636 ? -38.729 -6.978 73.201 1.00 87.25 636 THR A CA 1
ATOM 4724 C C . THR A 1 636 ? -38.364 -8.452 73.121 1.00 87.25 636 THR A C 1
ATOM 4726 O O . THR A 1 636 ? -38.252 -9.140 74.138 1.00 87.25 636 THR A O 1
ATOM 4729 N N . GLU A 1 637 ? -38.189 -8.954 71.906 1.00 81.56 637 GLU A N 1
ATOM 4730 C CA . GLU A 1 637 ? -37.551 -10.252 71.696 1.00 81.56 637 GLU A CA 1
ATOM 4731 C C . GLU A 1 637 ? -36.089 -10.174 72.171 1.00 81.56 637 GLU A C 1
ATOM 4733 O O . GLU A 1 637 ? -35.477 -9.103 72.082 1.00 81.56 637 GLU A O 1
ATOM 4738 N N . ALA A 1 638 ? -35.600 -11.254 72.789 1.00 68.69 638 ALA A N 1
ATOM 4739 C CA . ALA A 1 638 ? -34.256 -11.332 73.366 1.00 68.69 638 ALA A CA 1
ATOM 4740 C C . ALA A 1 638 ? -33.163 -11.522 72.312 1.00 68.69 638 ALA A C 1
ATOM 4742 O O . ALA A 1 638 ? -33.398 -12.312 71.370 1.00 68.69 638 ALA A O 1
#

pLDDT: mean 80.81, std 15.16, range [37.19, 97.69]

Mean predicted aligned error: 22.06 Å

Organism: NCBI:txid13290

Solvent-accessible surface area (backbone atoms only — not comparable to full-atom values): 34432 Å² total; per-residue (Å²): 124,45,79,53,62,43,89,44,34,30,40,32,35,36,37,41,32,22,40,28,93,78,43,99,45,73,58,28,28,24,35,26,30,30,41,46,14,30,90,87,67,46,82,50,74,36,63,93,62,48,90,40,47,38,44,46,30,65,78,38,71,34,42,57,80,35,77,52,78,37,68,36,64,34,42,33,67,33,73,85,53,63,43,31,38,34,68,70,44,34,26,36,40,81,46,72,42,61,43,60,95,46,91,66,54,49,62,48,72,80,49,80,47,78,42,84,33,47,68,62,55,52,51,54,53,51,51,55,49,51,54,53,51,50,52,52,52,52,52,51,51,52,51,52,48,52,52,50,34,52,51,59,32,61,58,65,62,32,59,38,67,52,31,45,33,57,58,44,90,56,79,42,77,51,46,60,34,67,78,48,48,71,50,72,49,44,76,42,25,28,60,42,79,30,65,96,89,35,77,21,18,47,30,41,33,33,64,84,48,68,81,54,41,25,25,40,31,36,68,41,64,36,80,92,63,53,53,59,39,51,30,31,41,35,40,31,37,33,35,62,35,60,41,47,33,4,32,34,38,38,42,37,35,14,28,88,86,65,50,84,72,51,72,45,78,80,38,61,60,88,76,56,50,34,73,84,68,53,62,52,56,74,76,89,82,60,37,50,50,56,58,75,42,72,48,45,47,62,43,77,42,71,41,61,91,46,86,63,55,36,27,36,33,42,35,49,29,58,22,34,79,94,48,34,76,47,46,21,27,35,38,36,53,34,51,42,40,23,59,49,51,73,66,34,64,72,68,74,44,59,76,62,81,58,60,69,55,51,50,50,49,48,55,49,46,52,50,45,50,57,44,47,63,51,63,55,30,63,82,45,76,58,102,86,46,82,42,47,39,37,49,44,63,48,102,85,70,46,79,75,46,78,44,79,40,73,57,82,52,58,59,48,62,96,87,56,68,39,36,34,51,49,96,96,39,81,46,63,74,64,86,86,85,64,66,81,49,68,52,72,51,71,75,84,59,34,28,39,40,41,31,54,55,38,26,65,80,38,46,25,37,31,42,30,30,65,55,68,62,62,58,70,40,45,82,87,67,35,51,27,36,32,32,76,88,69,55,68,46,73,65,71,88,72,95,73,76,77,52,72,50,74,41,68,30,71,54,72,55,67,64,32,57,40,54,43,68,76,43,58,32,88,48,45,38,33,32,35,37,41,36,40,40,39,37,23,31,37,80,34,49,37,78,62,75,81,87,75,79,37,37,36,34,34,40,35,18,48,25,79,43,93,88,34,52,78,74,51,68,48,72,39,76,67,51,50,78,50,68,45,56,16,80,28,94,92,45,60,18,34,37,42,36,44,35,62,52,71,44,78,46,78,46,74,84,50,49,67,60,50,26,41,13,38,32,34,77,43,63,42,68,84,82,43,83,49,68,48,27,38,43,34,42,37,38,30,48,102

Foldseek 3Di:
DAFDDQQFKKKKKWKKAKAFPVPFDDWAFKFWDKFFAAPVRDTADLPPCPRGLSLFHDRDTHTHGGMDMTIAIAHHEDSPDSSYHDPRGGDIDIDMDTHVPHDGMDMDIPDIDIDGCRVVVVVVVVVVVVVVVVVVVVVVVVVVLVVVLVVVCVPAFWLDSCFQLSQQPDFDQLGGHPQKDKDWDSGQWGWDQAPPPRRIWIKHQCLVPFPTWTKMKGKGWCPPDAAFFKKKWKWKKAFADKAQQQWFKKKFFDAPVRDGDDIDTFDLLQDDAFLVRHRQDDPPPGRHDDRGDMGIDITIDTHHRDGRTTMMMMMGTRHDVVRPTIGTMMIIRGTTMGGDDPVCVVVVHDNRPCPVVVVVVVVVVVVVVVVVCQAFPCVDDDPPDSFGKHFDADPVGHTPDIDGDPDQFPQDDDPGRQWTDHPNDTDHPDDDDAAADWDWDDPPFKIWIAHQFWECGRFFRIFIATDDDRNPDDPVRTCWTAGPVGDIDNHDDDPDDWFKWKDKDFDLDLWDKDKTDWDFQVFAKKKKKKKKKKKAKAKAAFDDDDDDFWKWKKWKFWARDPVGHTQDIDIFRDKDKDWDGHNGPVGIIMIMIITIDMDIGIGGPTDGIIMMMMTTPGTDDDHHPDMTIMIMMMMTHD

Secondary structure (DSSP, 8-state):
-EE--TTSEEEEEEEEEEE-TTSS-PPEEEEEEEEEE-TTSPBPP-GGG-SSEEEEEEEEEE-BT-EEEEEEEEESB-SS-TTSBPTT--EEEEEEE-STT-SS-EEEEEEEEEEE-HHHHHHHHHHHHHHHHHHHHHHHHHHHHHHHHHHHHHSSSBS-TTTT-------STT---TT-EEEE--TTEEEEE-STT-SEEEEEEGGGSTT--EEEEE--B-TT--TT-EEEEEEEEEEEEE-STT-EEEEEEE-TT--EEEEEEEEEGGG---TTS----B-SS-B-PPTT-EEEEEEEEE--S-TT--EEEEEEEEEBGGGB---EEEEEEEEEEEEPPHHHHHHTS-PPPTHHHHHHHHHHHHHHHHHHHHH-B-S--STT---EEEEEE-TTS-EEEEEEES-SS--B-SSS-SEEEETTEEEESS----SS-EEEEE-SSEEEEEEEEESTTS-EEEEEEES--GGG--TTT-SEEEETTS-EEE-S-------EEEEEE----TT-EEEPPPB--TTS-EEEEEEEEEEEEEEESSSPPPPPP-EEEEEEEESSSTTSEEEEEEEE---EEEEE---STTS-EEEEEEEEEEEEEEE---SS-B-EEEEEEEEE----SEEEEEEEEEEEE-